Protein AF-A0AA37KTJ3-F1 (afdb_monomer)

Solvent-accessible surface area (backbone atoms only — not comparable to full-atom values): 21820 Å² total; per-residue (Å²): 112,50,78,50,64,80,80,53,81,36,54,64,61,43,73,48,58,34,41,37,39,43,64,43,71,54,59,89,49,71,42,33,34,40,33,32,39,72,43,64,65,52,65,51,40,27,46,76,87,39,84,52,60,70,77,37,79,40,84,42,69,45,76,42,81,51,83,61,48,28,33,37,79,44,46,36,42,36,28,49,49,71,43,58,54,47,62,34,60,35,43,36,41,41,34,47,27,41,75,86,65,56,71,48,79,52,74,49,61,43,31,35,33,47,81,54,65,49,52,70,51,76,51,68,77,41,48,63,39,40,39,93,41,67,36,40,33,37,44,34,39,39,43,76,76,51,70,25,59,32,43,36,41,54,49,57,82,43,57,59,51,37,29,39,74,88,67,47,77,47,48,64,52,75,44,53,47,74,38,80,45,54,34,35,38,40,46,75,52,60,45,77,29,44,35,43,39,39,41,28,59,90,73,39,72,33,76,53,77,46,70,35,40,28,33,23,73,74,55,22,31,78,79,74,72,72,45,70,27,35,29,37,93,85,30,36,20,44,67,90,47,56,59,68,90,48,23,91,62,49,67,24,39,29,42,38,49,97,90,50,43,34,33,33,41,38,55,63,47,69,45,55,74,43,59,60,46,52,74,73,36,65,83,44,53,68,43,72,51,67,88,57,29,49,71,33,70,56,9,58,57,18,30,53,26,60,71,70,27,63,89,52,36,75,38,53,41,45,45,54,45,15,21,41,65,42,75,93,47,62,66,62,24,19,26,30,9,30,14,49,50,44,53,50,59,76,43,38,72,61,51,46,49,38,24,56,55,48,67,25,61,67,90,48,80,92,40,48,34,51,31,44,26,24,35,43,45,64,28,32,28,30,36,37,76,88,46,80,47,79,45,67,67,86,57,92,60,86,72,37,31,28,52,26,24,27,79,50,81,74,79,82,127

Sequence (413 aa):
MALDYQSREYELGEVIEATLTITEKNPAADYFLLNTSCNGGKAVATVDGHELQWQAEQQIPYEIVNDEFSSKVLHLKITPQAGTTAKQPFNFGIYAISDGGTKVEKRIYAVSVNTAEIITNVECITPTINLEQQCKFILTATKENYAGDFFVQLSTEGNGFFILEDGSAGNRFYCPADSHNMLSYQPHETGLHKIHCIVKDDISVSEVDIEVEVKGINGSLTNPEPGVYIYCNSLYYPSSAWHQEWKEQAEGVAIITEECRFLMAPDPVIGDWGGGEFTSVSDLTVMQDWREAKFDYNGRKNTEALLNAKDVMRKIEFTEKCYNYNKDNPGKWYQPAAGQMYLIRQNLDEVQRCLSLIGGRKLKANEHYISSTAADGSHLWAISLTQFERIYFFLYEPDNRTYPVRDLQTEEL

Radius of gyration: 41.72 Å; Cα contacts (8 Å, |Δi|>4): 1041; chains: 1; bounding box: 89×34×111 Å

Nearest PDB structures (foldseek):
  6tav-assembly1_B  TM=3.151E-01  e=5.129E-05  Homo sapiens
  8cka-assembly1_B  TM=2.999E-01  e=4.857E-05  Deinococcus radiodurans R1 = ATCC 13939 = DSM 20539
  3mjg-assembly1_X  TM=3.033E-01  e=2.004E-04  Homo sapiens
  8ayh-assembly1_A  TM=4.430E-01  e=7.324E-03  Homo sapiens
  8coe-assembly1_A  TM=2.581E-01  e=5.577E-03  Homo sapiens

Foldseek 3Di:
DDKDWDADEDEAFGKTKMKDKDKDFQAPDQWKWKAKAKPFADKWKDKPNHTDDHRDTDIDGFPDDDRTMTMDMIMMIIGGAFDAAQKTWMKMKIWIATPVGDIDIDIDIYIYGHQFEKDKDKDWPAQEEELADKTKMKIAIAGPSHFHKKKKFKDKPAAWWKAWQVRDTDGIDIDTHGDITIIIIRHPFFAKMKMKMWIDGPRYIDIDIGIHGYAYDQRWHQDDDFDKFFDFPSITHQLVSDDLVCLQRTQAMWGDDPLATKGWGLEKDFFAWAFWFPVPQPQQAAAQDLVVQLSDFCQLSLLVSLVVVVVGIVTDVRSQCQQCVPVVHGSQWGFGGLNVQNSCLVNVVSRQSSSVSSVGDHADQPEWAFGSYHNTGAWTWIDHNVDGDIDGSPDPPRGHIHTIMHGDDDPPD

Mean predicted aligned error: 11.67 Å

pLDDT: mean 91.41, std 9.0, range [26.66, 98.38]

Structure (mmCIF, N/CA/C/O backbone):
data_AF-A0AA37KTJ3-F1
#
_entry.id   AF-A0AA37KTJ3-F1
#
loop_
_atom_site.group_PDB
_atom_site.id
_atom_site.type_symbol
_atom_site.label_atom_id
_atom_site.label_alt_id
_atom_site.label_comp_id
_atom_site.label_asym_id
_atom_site.label_entity_id
_atom_site.label_seq_id
_atom_site.pdbx_PDB_ins_code
_atom_site.Cartn_x
_atom_site.Cartn_y
_atom_site.Cartn_z
_atom_site.occupancy
_atom_site.B_iso_or_equiv
_atom_site.auth_seq_id
_atom_site.auth_comp_id
_atom_site.auth_asym_id
_atom_site.auth_atom_id
_atom_site.pdbx_PDB_model_num
ATOM 1 N N . MET A 1 1 ? -45.802 -12.283 43.510 1.00 90.44 1 MET A N 1
ATOM 2 C CA . MET A 1 1 ? -44.977 -11.213 42.914 1.00 90.44 1 MET A CA 1
ATOM 3 C C . MET A 1 1 ? -45.131 -11.218 41.399 1.00 90.44 1 MET A C 1
ATOM 5 O O . MET A 1 1 ? -44.822 -12.229 40.768 1.00 90.44 1 MET A O 1
ATOM 9 N N . ALA A 1 2 ? -45.628 -10.122 40.834 1.00 94.50 2 ALA A N 1
ATOM 10 C CA . ALA A 1 2 ? -45.722 -9.876 39.394 1.00 94.50 2 ALA A CA 1
ATOM 11 C C . ALA A 1 2 ? -44.765 -8.736 39.015 1.00 94.50 2 ALA A C 1
ATOM 13 O O . ALA A 1 2 ? -44.597 -7.808 39.800 1.00 94.50 2 ALA A O 1
ATOM 14 N N . LEU A 1 3 ? -44.112 -8.838 37.858 1.00 96.69 3 LEU A N 1
ATOM 15 C CA . LEU A 1 3 ? -43.132 -7.869 37.365 1.00 96.69 3 LEU A CA 1
ATOM 16 C C . LEU A 1 3 ? -43.483 -7.540 35.915 1.00 96.69 3 LEU A C 1
ATOM 18 O O . LEU A 1 3 ? -43.608 -8.465 35.112 1.00 96.69 3 LEU A O 1
ATOM 22 N N . ASP A 1 4 ? -43.609 -6.254 35.613 1.00 96.75 4 ASP A N 1
ATOM 23 C CA . ASP A 1 4 ? -43.866 -5.723 34.277 1.00 96.75 4 ASP A CA 1
ATOM 24 C C . ASP A 1 4 ? -42.763 -4.735 33.885 1.00 96.75 4 ASP A C 1
ATOM 26 O O . ASP A 1 4 ? -42.418 -3.850 34.670 1.00 96.75 4 ASP A O 1
ATOM 30 N N . TYR A 1 5 ? -42.168 -4.925 32.708 1.00 96.25 5 TYR A N 1
ATOM 31 C CA . TYR A 1 5 ? -41.109 -4.072 32.163 1.00 96.25 5 TYR A CA 1
ATOM 32 C C . TYR A 1 5 ? -40.945 -4.316 30.655 1.00 96.25 5 TYR A C 1
ATOM 34 O O . TYR A 1 5 ? -41.322 -5.370 30.136 1.00 96.25 5 TYR A O 1
ATOM 42 N N . GLN A 1 6 ? -40.332 -3.368 29.942 1.00 93.94 6 GLN A N 1
ATOM 43 C CA . GLN A 1 6 ? -40.024 -3.545 28.521 1.00 93.94 6 GLN A CA 1
ATOM 44 C C . GLN A 1 6 ? -38.698 -4.288 28.315 1.00 93.94 6 GLN A C 1
ATOM 46 O O . GLN A 1 6 ? -37.636 -3.844 28.748 1.00 93.94 6 GLN A O 1
ATOM 51 N N . SER A 1 7 ? -38.734 -5.406 27.594 1.00 89.75 7 SER A N 1
ATOM 52 C CA . SER A 1 7 ? -37.524 -6.138 27.206 1.00 89.75 7 SER A CA 1
ATOM 53 C C . SER A 1 7 ? -37.042 -5.674 25.830 1.00 89.75 7 SER A C 1
ATOM 55 O O . SER A 1 7 ? -37.564 -6.126 24.812 1.00 89.75 7 SER A O 1
ATOM 57 N N . ARG A 1 8 ? -36.048 -4.782 25.799 1.00 92.62 8 ARG A N 1
ATOM 58 C CA . ARG A 1 8 ? -35.404 -4.264 24.579 1.00 92.62 8 ARG A CA 1
ATOM 59 C C . ARG A 1 8 ? -33.963 -3.822 24.850 1.00 92.62 8 ARG A C 1
ATOM 61 O O . ARG A 1 8 ? -33.490 -3.917 25.983 1.00 92.62 8 ARG A O 1
ATOM 68 N N . GLU A 1 9 ? -33.286 -3.353 23.808 1.00 93.81 9 GLU A N 1
ATOM 69 C CA . GLU A 1 9 ? -32.042 -2.596 23.950 1.00 93.81 9 GLU A CA 1
ATOM 70 C C . GLU A 1 9 ? -32.357 -1.159 24.404 1.00 93.81 9 GLU A C 1
ATOM 72 O O . GLU A 1 9 ? -33.389 -0.581 24.037 1.00 93.81 9 GLU A O 1
ATOM 77 N N . TYR A 1 10 ? -31.487 -0.631 25.256 1.00 95.69 10 TYR A N 1
ATOM 78 C CA . TYR A 1 10 ? -31.573 0.686 25.871 1.00 95.69 10 TYR A CA 1
ATOM 79 C C . TYR A 1 10 ? -30.304 1.465 25.552 1.00 95.69 10 TYR A C 1
ATOM 81 O O . TYR A 1 10 ? -29.209 0.914 25.674 1.00 95.69 10 TYR A O 1
ATOM 89 N N . GLU A 1 11 ? -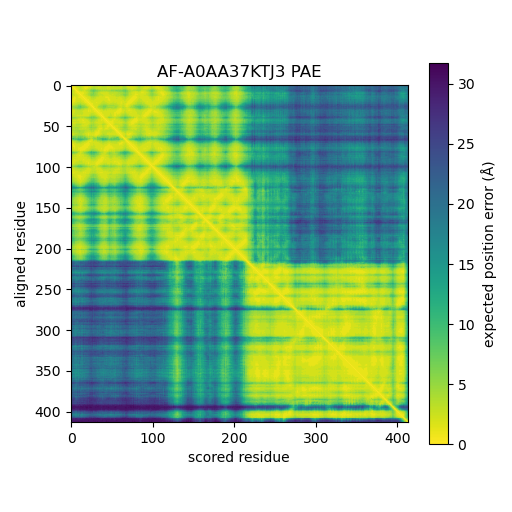30.425 2.738 25.198 1.00 96.00 11 GLU A N 1
ATOM 90 C CA . GLU A 1 11 ? -29.237 3.585 25.057 1.00 96.00 11 GLU A CA 1
ATOM 91 C C . GLU A 1 11 ? -28.552 3.771 26.419 1.00 96.00 11 GLU A C 1
ATOM 93 O O . GLU A 1 11 ? -29.182 3.701 27.480 1.00 96.00 11 GLU A O 1
ATOM 98 N N . LEU A 1 12 ? -27.237 3.972 26.425 1.00 94.75 12 LEU A N 1
ATOM 99 C CA . LEU A 1 12 ? -26.486 4.208 27.652 1.00 94.75 12 LEU A CA 1
ATOM 100 C C . LEU A 1 12 ? -27.033 5.446 28.379 1.00 94.75 12 LEU A C 1
ATOM 102 O O . LEU A 1 12 ? -27.146 6.523 27.802 1.00 94.75 12 LEU A O 1
ATOM 106 N N . GLY A 1 13 ? -27.371 5.290 29.661 1.00 93.25 13 GLY A N 1
ATOM 107 C CA . GLY A 1 13 ? -28.014 6.340 30.457 1.00 93.25 13 GLY A CA 1
ATOM 108 C C . GLY A 1 13 ? -29.539 6.428 30.298 1.00 93.25 13 GLY A C 1
ATOM 109 O O . GLY A 1 13 ? -30.177 7.179 31.036 1.00 93.25 13 GLY A O 1
ATOM 110 N N . GLU A 1 14 ? -30.151 5.642 29.407 1.00 96.19 14 GLU A N 1
ATOM 111 C CA . GLU A 1 14 ? -31.607 5.521 29.327 1.00 96.19 14 GLU A CA 1
ATOM 112 C C . GLU A 1 14 ? -32.167 4.820 30.578 1.00 96.19 14 GLU A C 1
ATOM 114 O O . GLU A 1 14 ? -31.575 3.887 31.125 1.00 96.19 14 GLU A O 1
ATOM 119 N N . VAL A 1 15 ? -33.327 5.275 31.056 1.00 97.19 15 VAL A N 1
ATOM 120 C CA . VAL A 1 15 ? -33.986 4.698 32.231 1.00 97.19 15 VAL A CA 1
ATOM 121 C C . VAL A 1 15 ? -34.796 3.465 31.831 1.00 97.19 15 VAL A C 1
ATOM 123 O O . VAL A 1 15 ? -35.723 3.543 31.027 1.00 97.19 15 VAL A O 1
ATOM 126 N N . ILE A 1 16 ? -34.501 2.340 32.471 1.00 97.00 16 ILE A N 1
ATOM 127 C CA . ILE A 1 16 ? -35.325 1.135 32.461 1.00 97.00 16 ILE A CA 1
ATOM 128 C C . ILE A 1 16 ? -36.395 1.301 33.540 1.00 97.00 16 ILE A C 1
ATOM 130 O O . ILE A 1 16 ? -36.085 1.340 34.735 1.00 97.00 16 ILE A O 1
ATOM 134 N N . GLU A 1 17 ? -37.655 1.387 33.124 1.00 97.38 17 GLU A N 1
ATOM 135 C CA . GLU A 1 17 ? -38.798 1.453 34.033 1.00 97.38 17 GLU A CA 1
ATOM 136 C C . GLU A 1 17 ? -39.420 0.066 34.218 1.00 97.38 17 GLU A C 1
ATOM 138 O O . GLU A 1 17 ? -39.669 -0.662 33.253 1.00 97.38 17 GLU A O 1
ATOM 143 N N . ALA A 1 18 ? -39.676 -0.301 35.473 1.00 97.25 18 ALA A N 1
ATOM 144 C CA . ALA A 1 18 ? -40.334 -1.551 35.820 1.00 97.25 18 ALA A CA 1
ATOM 145 C C . ALA A 1 18 ? -41.342 -1.353 36.953 1.00 97.25 18 ALA A C 1
ATOM 147 O O . ALA A 1 18 ? -41.106 -0.602 37.900 1.00 97.25 18 ALA A O 1
ATOM 148 N N . THR A 1 19 ? -42.459 -2.070 36.872 1.00 97.62 19 THR A N 1
ATOM 149 C CA . THR A 1 19 ? -43.491 -2.088 37.909 1.00 97.62 19 THR A CA 1
ATOM 150 C C . THR A 1 19 ? -43.514 -3.455 38.574 1.00 97.62 19 THR A C 1
ATOM 152 O O . THR A 1 19 ? -43.668 -4.484 37.914 1.00 97.62 19 THR A O 1
ATOM 155 N N . LEU A 1 20 ? -43.360 -3.471 39.896 1.00 96.94 20 LEU A N 1
ATOM 156 C CA . LEU A 1 20 ? -43.362 -4.681 40.707 1.00 96.94 20 LEU A CA 1
ATOM 157 C C . LEU A 1 20 ? -44.581 -4.685 41.627 1.00 96.94 20 LEU A C 1
ATOM 159 O O . LEU A 1 20 ? -44.738 -3.807 42.467 1.00 96.94 20 LEU A O 1
ATOM 163 N N . THR A 1 21 ? -45.424 -5.704 41.510 1.00 96.50 21 THR A N 1
ATOM 164 C CA . THR A 1 21 ? -46.553 -5.922 42.420 1.00 96.50 21 THR A CA 1
ATOM 165 C C . THR A 1 21 ? -46.236 -7.072 43.364 1.00 96.50 21 THR A C 1
ATOM 167 O O . THR A 1 21 ? -46.040 -8.221 42.943 1.00 96.50 21 THR A O 1
ATOM 170 N N . ILE A 1 22 ? -46.199 -6.770 44.657 1.00 95.56 22 ILE A N 1
ATOM 171 C CA . ILE A 1 22 ? -45.982 -7.734 45.732 1.00 95.56 22 ILE A CA 1
ATOM 172 C C . ILE A 1 22 ? -47.295 -7.903 46.478 1.00 95.56 22 ILE A C 1
ATOM 174 O O . ILE A 1 22 ? -47.934 -6.928 46.856 1.00 95.56 22 ILE A O 1
ATOM 178 N N . THR A 1 23 ? -47.683 -9.158 46.679 1.00 94.25 23 THR A N 1
ATOM 179 C CA . THR A 1 23 ? -48.866 -9.538 47.446 1.00 94.25 23 THR A CA 1
ATOM 180 C C . THR A 1 23 ? -48.478 -10.712 48.324 1.00 94.25 23 THR A C 1
ATOM 182 O O . THR A 1 23 ? -47.912 -11.690 47.821 1.00 94.25 23 THR A O 1
ATOM 185 N N . GLU A 1 24 ? -48.781 -10.609 49.609 1.00 94.06 24 GLU A N 1
ATOM 186 C CA . GLU A 1 24 ? -48.551 -11.646 50.608 1.00 94.06 24 GLU A CA 1
ATOM 187 C C . GLU A 1 24 ? -49.883 -12.031 51.250 1.00 94.06 24 GLU A C 1
ATOM 189 O O . GLU A 1 24 ? -50.706 -11.169 51.555 1.00 94.06 24 GLU A O 1
ATOM 194 N N . LYS A 1 25 ? -50.109 -13.336 51.417 1.00 93.19 25 LYS A N 1
ATOM 195 C CA . LYS A 1 25 ? -51.301 -13.876 52.072 1.00 93.19 25 LYS A CA 1
ATOM 196 C C . LYS A 1 25 ? -50.980 -14.177 53.533 1.00 93.19 25 LYS A C 1
ATOM 198 O O . LYS A 1 25 ? -50.008 -14.883 53.781 1.00 93.19 25 LYS A O 1
ATOM 203 N N . ASN A 1 26 ? -51.830 -13.730 54.455 1.00 91.50 26 ASN A N 1
ATOM 204 C CA . ASN A 1 26 ? -51.676 -13.879 55.906 1.00 91.50 26 ASN A CA 1
ATOM 205 C C . ASN A 1 26 ? -50.281 -13.427 56.405 1.00 91.50 26 ASN A C 1
ATOM 207 O O . ASN A 1 26 ? -49.535 -14.248 56.949 1.00 91.50 26 ASN A O 1
ATOM 211 N N . PRO A 1 27 ? -49.889 -12.163 56.173 1.00 89.94 27 PRO A N 1
ATOM 212 C CA . PRO A 1 27 ? -48.546 -11.690 56.492 1.00 89.94 27 PRO A CA 1
ATOM 213 C C . PRO A 1 27 ? -48.315 -11.620 58.007 1.00 89.94 27 PRO A C 1
ATOM 215 O O . PRO A 1 27 ? -49.200 -11.237 58.770 1.00 89.94 27 PRO A O 1
ATOM 218 N N . ALA A 1 28 ? -47.104 -11.974 58.443 1.00 89.56 28 ALA A N 1
ATOM 219 C CA . ALA A 1 28 ? -46.712 -11.914 59.856 1.00 89.56 28 ALA A CA 1
ATOM 220 C C . ALA A 1 28 ? -46.323 -10.495 60.324 1.00 89.56 28 ALA A C 1
ATOM 222 O O . ALA A 1 28 ? -46.317 -10.228 61.525 1.00 89.56 28 ALA A O 1
ATOM 223 N N . ALA A 1 29 ? -46.030 -9.593 59.382 1.00 91.75 29 ALA A N 1
ATOM 224 C CA . ALA A 1 29 ? -45.688 -8.195 59.619 1.00 91.75 29 ALA A CA 1
ATOM 225 C C . ALA A 1 29 ? -46.329 -7.283 58.559 1.00 91.75 29 ALA A C 1
ATOM 227 O O . ALA A 1 29 ? -46.778 -7.738 57.508 1.00 91.75 29 ALA A O 1
ATOM 228 N N . ASP A 1 30 ? -46.350 -5.977 58.812 1.00 94.00 30 ASP A N 1
ATOM 229 C CA . ASP A 1 30 ? -46.850 -4.950 57.888 1.00 94.00 30 ASP A CA 1
ATOM 230 C C . ASP A 1 30 ? -45.813 -4.512 56.832 1.00 94.00 30 ASP A C 1
ATOM 232 O O . ASP A 1 30 ? -46.046 -3.564 56.081 1.00 94.00 30 ASP A O 1
ATOM 236 N N . TYR A 1 31 ? -44.697 -5.235 56.719 1.00 95.06 31 TYR A N 1
ATOM 237 C CA . TYR A 1 31 ? -43.614 -4.979 55.774 1.00 95.06 31 TYR A CA 1
ATOM 238 C C . TYR A 1 31 ? -43.076 -6.275 55.154 1.00 95.06 31 TYR A C 1
ATOM 240 O O . TYR A 1 31 ? -43.309 -7.380 55.645 1.00 95.06 31 TYR A O 1
ATOM 248 N N . PHE A 1 32 ? -42.284 -6.120 54.097 1.00 95.38 32 PHE A N 1
ATOM 249 C CA . PHE A 1 32 ? -41.395 -7.155 53.571 1.00 95.38 32 PHE A CA 1
ATOM 250 C C . PHE A 1 32 ? -39.986 -6.587 53.385 1.00 95.38 32 PHE A C 1
ATOM 252 O O . PHE A 1 32 ? -39.786 -5.371 53.335 1.00 95.38 32 PHE A O 1
ATOM 259 N N . LEU A 1 33 ? -38.993 -7.467 53.273 1.00 96.00 33 LEU A N 1
ATOM 260 C CA . LEU A 1 33 ? -37.625 -7.084 52.936 1.00 96.00 33 LEU A CA 1
ATOM 261 C C . LEU A 1 33 ? -37.437 -7.169 51.421 1.00 96.00 33 LEU A C 1
ATOM 263 O O . LEU A 1 33 ? -37.600 -8.233 50.818 1.00 96.00 33 LEU A O 1
ATOM 267 N N . LEU A 1 34 ? -37.092 -6.042 50.805 1.00 96.38 34 LEU A N 1
ATOM 268 C CA . LEU A 1 34 ? -36.652 -5.966 49.419 1.00 96.38 34 LEU A CA 1
ATOM 269 C C . LEU A 1 34 ? -35.130 -6.093 49.379 1.00 96.38 34 LEU A C 1
ATOM 271 O O . LEU A 1 34 ? -34.423 -5.312 50.006 1.00 96.38 34 LEU A O 1
ATOM 275 N N . ASN A 1 35 ? -34.622 -7.048 48.611 1.00 95.94 35 ASN A N 1
ATOM 276 C CA . ASN A 1 35 ? -33.205 -7.151 48.286 1.00 95.94 35 ASN A CA 1
ATOM 277 C C . ASN A 1 35 ? -33.068 -7.197 46.765 1.00 95.94 35 ASN A C 1
ATOM 279 O O . ASN A 1 35 ? -33.903 -7.782 46.072 1.00 95.94 35 ASN A O 1
ATOM 283 N N . THR A 1 36 ? -32.030 -6.578 46.222 1.00 95.88 36 THR A N 1
ATOM 284 C CA . THR A 1 36 ? -31.813 -6.507 44.776 1.00 95.88 36 THR A CA 1
ATOM 285 C C . THR A 1 36 ? -30.361 -6.772 44.417 1.00 95.88 36 THR A C 1
ATOM 287 O O . THR A 1 36 ? -29.467 -6.646 45.243 1.00 95.88 36 THR A O 1
ATOM 290 N N . SER A 1 37 ? -30.087 -7.146 43.173 1.00 96.19 37 SER A N 1
ATOM 291 C CA . SER A 1 37 ? -28.717 -7.348 42.695 1.00 96.19 37 SER A CA 1
ATOM 292 C C . SER A 1 37 ? -28.569 -6.866 41.262 1.00 96.19 37 SER A C 1
ATOM 294 O O . SER A 1 37 ? -29.415 -7.199 40.439 1.00 96.19 37 SER A O 1
ATOM 296 N N . CYS A 1 38 ? -27.472 -6.179 40.953 1.00 95.69 38 CYS A N 1
ATOM 297 C CA . CYS A 1 38 ? -27.094 -5.789 39.597 1.00 95.69 38 CYS A CA 1
ATOM 298 C C . CYS A 1 38 ? -25.918 -6.650 39.122 1.00 95.69 38 CYS A C 1
ATOM 300 O O . CYS A 1 38 ? -24.844 -6.607 39.717 1.00 95.69 38 CYS A O 1
ATOM 302 N N . ASN A 1 39 ? -26.119 -7.424 38.054 1.00 93.44 39 ASN A N 1
ATOM 303 C CA . ASN A 1 39 ? -25.062 -8.190 37.394 1.00 93.44 39 ASN A CA 1
ATOM 304 C C . ASN A 1 39 ? -24.897 -7.717 35.945 1.00 93.44 39 ASN A C 1
ATOM 306 O O . ASN A 1 39 ? -25.887 -7.366 35.303 1.00 93.44 39 ASN A O 1
ATOM 310 N N . GLY A 1 40 ? -23.667 -7.775 35.425 1.00 88.75 40 GLY A N 1
ATOM 311 C CA . GLY A 1 40 ? -23.351 -7.437 34.028 1.00 88.75 40 GLY A CA 1
ATOM 312 C C . GLY A 1 40 ? -22.832 -6.014 33.793 1.00 88.75 40 GLY A C 1
ATOM 313 O O . GLY A 1 40 ? -22.434 -5.695 32.680 1.00 88.75 40 GLY A O 1
ATOM 314 N N . GLY A 1 41 ? -22.770 -5.181 34.836 1.00 89.69 41 GLY A N 1
ATOM 315 C CA . GLY A 1 41 ? -22.232 -3.824 34.757 1.00 89.69 41 GLY A CA 1
ATOM 316 C C . GLY A 1 41 ? -22.556 -3.001 36.001 1.00 89.69 41 GLY A C 1
ATOM 317 O O . GLY A 1 41 ? -22.936 -3.545 37.042 1.00 89.69 41 GLY A O 1
ATOM 318 N N . LYS A 1 42 ? -22.426 -1.678 35.881 1.00 93.19 42 LYS A N 1
ATOM 319 C CA . LYS A 1 42 ? -22.847 -0.718 36.907 1.00 93.19 42 LYS A CA 1
ATOM 320 C C . LYS A 1 42 ? -24.175 -0.090 36.501 1.00 93.19 42 LYS A C 1
ATOM 322 O O . LYS A 1 42 ? -24.366 0.271 35.346 1.00 93.19 42 LYS A O 1
ATOM 327 N N . ALA A 1 43 ? -25.072 0.072 37.462 1.00 95.50 43 ALA A N 1
ATOM 328 C CA . ALA A 1 43 ? -26.316 0.803 37.285 1.00 95.50 43 ALA A CA 1
ATOM 329 C C . ALA A 1 43 ? -26.653 1.536 38.580 1.00 95.50 43 ALA A C 1
ATOM 331 O O . ALA A 1 43 ? -26.360 1.045 39.674 1.00 95.50 43 ALA A O 1
ATOM 332 N N . VAL A 1 44 ? -27.293 2.690 38.452 1.00 96.19 44 VAL A N 1
ATOM 333 C CA . VAL A 1 44 ? -27.965 3.347 39.576 1.00 96.19 44 VAL A CA 1
ATOM 334 C C . VAL A 1 44 ? -29.444 3.008 39.512 1.00 96.19 44 VAL A C 1
ATOM 336 O O . VAL A 1 44 ? -29.988 2.818 38.424 1.00 96.19 44 VAL A O 1
ATOM 339 N N . ALA A 1 45 ? -30.097 2.889 40.661 1.00 96.44 45 ALA A N 1
ATOM 340 C CA . ALA A 1 45 ? -31.513 2.574 40.699 1.00 96.44 45 ALA A CA 1
ATOM 341 C C . ALA A 1 45 ? -32.235 3.341 41.798 1.00 96.44 45 ALA A C 1
ATOM 343 O O . ALA A 1 45 ? -31.662 3.697 42.828 1.00 96.44 45 ALA A O 1
ATOM 344 N N . THR A 1 46 ? -33.521 3.565 41.567 1.00 96.81 46 THR A N 1
ATOM 345 C CA . THR A 1 46 ? -34.445 4.100 42.561 1.00 96.81 46 THR A CA 1
ATOM 346 C C . THR A 1 46 ? -35.697 3.241 42.629 1.00 96.81 46 THR A C 1
ATOM 348 O O . THR A 1 46 ? -36.090 2.623 41.636 1.00 96.81 46 THR A O 1
ATOM 351 N N . VAL A 1 47 ? -36.316 3.212 43.805 1.00 95.56 47 VAL A N 1
ATOM 352 C CA . VAL A 1 47 ? -37.622 2.608 44.064 1.00 95.56 47 VAL A CA 1
ATOM 353 C C . VAL A 1 47 ? -38.522 3.662 44.693 1.00 95.56 47 VAL A C 1
ATOM 355 O O . VAL A 1 47 ? -38.161 4.269 45.698 1.00 95.56 47 VAL A O 1
ATOM 358 N N . ASP A 1 48 ? -39.653 3.948 44.047 1.00 94.06 48 ASP A N 1
ATOM 359 C CA . ASP A 1 48 ? -40.600 4.999 44.455 1.00 94.06 48 ASP A CA 1
ATOM 360 C C . ASP A 1 48 ? -39.925 6.367 44.721 1.00 94.06 48 ASP A C 1
ATOM 362 O O . ASP A 1 48 ? -40.325 7.131 45.596 1.00 94.06 48 ASP A O 1
ATOM 366 N N . GLY A 1 49 ? -38.870 6.685 43.959 1.00 92.69 49 GLY A N 1
ATOM 367 C CA . GLY A 1 49 ? -38.108 7.937 44.069 1.00 92.69 49 GLY A CA 1
ATOM 368 C C . GLY A 1 49 ? -36.991 7.944 45.120 1.00 92.69 49 GLY A C 1
ATOM 369 O O . GLY A 1 49 ? -36.242 8.917 45.191 1.00 92.69 49 GLY A O 1
ATOM 370 N N . HIS A 1 50 ? -36.830 6.871 45.895 1.00 93.25 50 HIS A N 1
ATOM 371 C CA . HIS A 1 50 ? -35.739 6.708 46.856 1.00 93.25 50 HIS A CA 1
ATOM 372 C C . HIS A 1 50 ? -34.605 5.863 46.277 1.00 93.25 50 HIS A C 1
ATOM 374 O O . HIS A 1 50 ? -34.843 4.961 45.478 1.00 93.25 50 HIS A O 1
ATOM 380 N N . GLU A 1 51 ? -33.364 6.139 46.679 1.00 94.31 51 GLU A N 1
ATOM 381 C CA . GLU A 1 51 ? -32.195 5.387 46.217 1.00 94.31 51 GLU A CA 1
ATOM 382 C C . GLU A 1 51 ? -32.280 3.909 46.622 1.00 94.31 51 GLU A C 1
ATOM 384 O O . GLU A 1 51 ? -32.494 3.561 47.788 1.00 94.31 51 GLU A O 1
ATOM 389 N N . LEU A 1 52 ? -32.086 3.032 45.641 1.00 93.31 52 LEU A N 1
ATOM 390 C CA . LEU A 1 52 ? -32.089 1.593 45.835 1.00 93.31 52 LEU A CA 1
ATOM 391 C C . LEU A 1 52 ? -30.650 1.093 45.980 1.00 93.31 52 LEU A C 1
ATOM 393 O O . LEU A 1 52 ? -29.819 1.276 45.092 1.00 93.31 52 LEU A O 1
ATOM 397 N N . GLN A 1 53 ? -30.366 0.453 47.115 1.00 91.69 53 GLN A N 1
ATOM 398 C CA . GLN A 1 53 ? -29.048 -0.098 47.422 1.00 91.69 53 GLN A CA 1
ATOM 399 C C . GLN A 1 53 ? -28.964 -1.549 46.944 1.00 91.69 53 GLN A C 1
ATOM 401 O O . GLN A 1 53 ? -29.760 -2.401 47.346 1.00 91.69 53 GLN A O 1
ATOM 406 N N . TRP A 1 54 ? -27.985 -1.844 46.091 1.00 94.38 54 TRP A N 1
ATOM 407 C CA . TRP A 1 54 ? -27.745 -3.205 45.620 1.00 94.38 54 TRP A CA 1
ATOM 408 C C . TRP A 1 54 ? -27.196 -4.088 46.745 1.00 94.38 54 TRP A C 1
ATOM 410 O O . TRP A 1 54 ? -26.351 -3.665 47.528 1.00 94.38 54 TRP A O 1
ATOM 420 N N . GLN A 1 55 ? -27.638 -5.343 46.780 1.00 93.69 55 GLN A N 1
ATOM 421 C CA . GLN A 1 55 ? -27.230 -6.388 47.726 1.00 93.69 55 GLN A CA 1
ATOM 422 C C . GLN A 1 55 ? -27.469 -6.039 49.204 1.00 93.69 55 GLN A C 1
ATOM 424 O O . GLN A 1 55 ? -26.886 -6.661 50.091 1.00 93.69 55 GLN A O 1
ATOM 429 N N . ALA A 1 56 ? -28.356 -5.083 49.471 1.00 94.00 56 ALA A N 1
ATOM 430 C CA . ALA A 1 56 ? -28.782 -4.700 50.806 1.00 94.00 56 ALA A CA 1
ATOM 431 C C . ALA A 1 56 ? -30.282 -4.956 50.968 1.00 94.00 56 ALA A C 1
ATOM 433 O O . ALA A 1 56 ? -31.063 -4.767 50.035 1.00 94.00 56 ALA A O 1
ATOM 434 N N . GLU A 1 57 ? -30.682 -5.394 52.159 1.00 94.44 57 GLU A N 1
ATOM 435 C CA . GLU A 1 57 ? -32.093 -5.525 52.511 1.00 94.44 57 GLU A CA 1
ATOM 436 C C . GLU A 1 57 ? -32.657 -4.159 52.907 1.00 94.44 57 GLU A C 1
ATOM 438 O O . GLU A 1 57 ? -32.093 -3.453 53.744 1.00 94.44 57 GLU A O 1
ATOM 443 N N . GLN A 1 58 ? -33.784 -3.793 52.304 1.00 93.81 58 GLN A N 1
ATOM 444 C CA . GLN A 1 58 ? -34.546 -2.589 52.608 1.00 93.81 58 GLN A CA 1
ATOM 445 C C . GLN A 1 58 ? -35.936 -3.009 53.091 1.00 93.81 58 GLN A C 1
ATOM 447 O O . GLN A 1 58 ? -36.635 -3.752 52.402 1.00 93.81 58 GLN A O 1
ATOM 452 N N . GLN A 1 59 ? -36.344 -2.555 54.277 1.00 94.50 59 GLN A N 1
ATOM 453 C CA . GLN A 1 59 ? -37.711 -2.759 54.757 1.00 94.50 59 GLN A CA 1
ATOM 454 C C . GLN A 1 59 ? -38.664 -1.856 53.978 1.00 94.50 59 GLN A C 1
ATOM 456 O O . GLN A 1 59 ? -38.513 -0.635 53.990 1.00 94.50 59 GLN A O 1
ATOM 461 N N . ILE A 1 60 ? -39.651 -2.463 53.323 1.00 94.94 60 ILE A N 1
ATOM 462 C CA . ILE A 1 60 ? -40.672 -1.759 52.556 1.00 94.94 60 ILE A CA 1
ATOM 463 C C . ILE A 1 60 ? -42.039 -2.065 53.176 1.00 94.94 60 ILE A C 1
ATOM 465 O O . ILE A 1 60 ? -42.432 -3.236 53.222 1.00 94.94 60 ILE A O 1
ATOM 469 N N . PRO A 1 61 ? -42.775 -1.048 53.654 1.00 94.94 61 PRO A N 1
ATOM 470 C CA . PRO A 1 61 ? -44.106 -1.256 54.198 1.00 94.94 61 PRO A CA 1
ATOM 471 C C . PRO A 1 61 ? -45.095 -1.617 53.089 1.00 94.94 61 PRO A C 1
ATOM 473 O O . PRO A 1 61 ? -45.023 -1.120 51.958 1.00 94.94 61 PRO A O 1
ATOM 476 N N . TYR A 1 62 ? -46.063 -2.455 53.436 1.00 94.38 62 TYR A N 1
ATOM 477 C CA . TYR A 1 62 ? -47.235 -2.665 52.605 1.00 94.38 62 TYR A CA 1
ATOM 478 C C . TYR A 1 62 ? -48.108 -1.409 52.574 1.00 94.38 62 TYR A C 1
ATOM 480 O O . TYR A 1 62 ? -48.178 -0.645 53.533 1.00 94.38 62 TYR A O 1
ATOM 488 N N . GLU A 1 63 ? -48.790 -1.192 51.454 1.00 90.75 63 GLU A N 1
ATOM 489 C CA . GLU A 1 63 ? -49.718 -0.067 51.309 1.00 90.75 63 GLU A CA 1
ATOM 490 C C . GLU A 1 63 ? -51.142 -0.462 51.699 1.00 90.75 63 GLU A C 1
ATOM 492 O O . GLU A 1 63 ? -51.859 0.305 52.336 1.00 90.75 63 GLU A O 1
ATOM 497 N N . ILE A 1 64 ? -51.534 -1.689 51.356 1.00 87.31 64 ILE A N 1
ATOM 498 C CA . ILE A 1 64 ? -52.774 -2.308 51.819 1.00 87.31 64 ILE A CA 1
ATOM 499 C C . ILE A 1 64 ? -52.390 -3.381 52.828 1.00 87.31 64 ILE A C 1
ATOM 501 O O . ILE A 1 64 ? -51.612 -4.269 52.481 1.00 87.31 64 ILE A O 1
ATOM 505 N N . VAL A 1 65 ? -52.959 -3.311 54.034 1.00 88.00 65 VAL A N 1
ATOM 506 C CA . VAL A 1 65 ? -52.752 -4.289 55.111 1.00 88.00 65 VAL A CA 1
ATOM 507 C C . VAL A 1 65 ? -54.101 -4.762 55.644 1.00 88.00 65 VAL A C 1
ATOM 509 O O . VAL A 1 65 ? -54.919 -3.948 56.071 1.00 88.00 65 VAL A O 1
ATOM 512 N N . ASN A 1 66 ? -54.349 -6.072 55.604 1.00 87.31 66 ASN A N 1
ATOM 513 C CA . ASN A 1 66 ? -55.470 -6.720 56.288 1.00 87.31 66 ASN A CA 1
ATOM 514 C C . ASN A 1 66 ? -55.101 -8.157 56.698 1.00 87.31 66 ASN A C 1
ATOM 516 O O . ASN A 1 66 ? -54.057 -8.669 56.297 1.00 87.31 66 ASN A O 1
ATOM 520 N N . ASP A 1 67 ? -55.974 -8.798 57.478 1.00 80.62 67 ASP A N 1
ATOM 521 C CA . ASP A 1 67 ? -55.716 -10.114 58.077 1.00 80.62 67 ASP A CA 1
ATOM 522 C C . ASP A 1 67 ? -55.494 -11.237 57.046 1.00 80.62 67 ASP A C 1
ATOM 524 O O . ASP A 1 67 ? -54.840 -12.231 57.358 1.00 80.62 67 ASP A O 1
ATOM 528 N N . GLU A 1 68 ? -56.027 -11.101 55.825 1.00 90.19 68 GLU A N 1
ATOM 529 C CA . GLU A 1 68 ? -55.932 -12.138 54.793 1.00 90.19 68 GLU A CA 1
ATOM 530 C C . GLU A 1 68 ? -54.875 -11.825 53.723 1.00 90.19 68 GLU A C 1
ATOM 532 O O . GLU A 1 68 ? -54.182 -12.732 53.265 1.00 90.19 68 GLU A O 1
ATOM 537 N N . PHE A 1 69 ? -54.713 -10.563 53.317 1.00 90.81 69 PHE A N 1
ATOM 538 C CA . PHE A 1 69 ? -53.802 -10.154 52.248 1.00 90.81 69 PHE A CA 1
ATOM 539 C C . PHE A 1 69 ? -53.212 -8.760 52.473 1.00 90.81 69 PHE A C 1
ATOM 541 O O . PHE A 1 69 ? -53.948 -7.791 52.659 1.00 90.81 69 PHE A O 1
ATOM 548 N N . SER A 1 70 ? -51.898 -8.636 52.291 1.00 94.56 70 SER A N 1
ATOM 549 C CA . SER A 1 70 ? -51.222 -7.343 52.149 1.00 94.56 70 SER A CA 1
ATOM 550 C C . SER A 1 70 ? -50.620 -7.175 50.761 1.00 94.56 70 SER A C 1
ATOM 552 O O . SER A 1 70 ? -50.249 -8.155 50.110 1.00 94.56 70 SER A O 1
ATOM 554 N N . SER A 1 71 ? -50.544 -5.935 50.273 1.00 95.56 71 SER A N 1
ATOM 555 C CA . SER A 1 71 ? -50.062 -5.645 48.919 1.00 95.56 71 SER A CA 1
ATOM 556 C C . SER A 1 71 ? -49.325 -4.310 48.818 1.00 95.56 71 SER A C 1
ATOM 558 O O . SER A 1 71 ? -49.661 -3.344 49.505 1.00 95.56 71 SER A O 1
ATOM 560 N N . LYS A 1 72 ? -48.340 -4.250 47.915 1.00 96.50 72 LYS A N 1
ATOM 561 C CA . LYS A 1 72 ? -47.618 -3.033 47.521 1.00 96.50 72 LYS A CA 1
ATOM 562 C C . LYS A 1 72 ? -47.304 -3.064 46.025 1.00 96.50 72 LYS A C 1
ATOM 564 O O . LYS A 1 72 ? -46.947 -4.112 45.481 1.00 96.50 72 LYS A O 1
ATOM 569 N N . VAL A 1 73 ? -47.428 -1.914 45.372 1.00 97.12 73 VAL A N 1
ATOM 570 C CA . VAL A 1 73 ? -46.891 -1.680 44.028 1.00 97.12 73 VAL A CA 1
ATOM 571 C C . VAL A 1 73 ? -45.657 -0.800 44.175 1.00 97.12 73 VAL A C 1
ATOM 573 O O . VAL A 1 73 ? -45.716 0.203 44.879 1.00 97.12 73 VAL A O 1
ATOM 576 N N . LEU A 1 74 ? -44.553 -1.206 43.552 1.00 96.81 74 LEU A N 1
ATOM 577 C CA . LEU A 1 74 ? -43.289 -0.475 43.528 1.00 96.81 74 LEU A CA 1
ATOM 578 C C . LEU A 1 74 ? -42.939 -0.084 42.096 1.00 96.81 74 LEU A C 1
ATOM 580 O O . LEU A 1 74 ? -43.050 -0.906 41.179 1.00 96.81 74 LEU A O 1
ATOM 584 N N . HIS A 1 75 ? -42.454 1.140 41.924 1.00 97.19 75 HIS A N 1
ATOM 585 C CA . HIS A 1 75 ? -41.939 1.650 40.661 1.00 97.19 75 HIS A CA 1
ATOM 586 C C . HIS A 1 75 ? -40.417 1.719 40.717 1.00 97.19 75 HIS A C 1
ATOM 588 O O . HIS A 1 75 ? -39.840 2.535 41.438 1.00 97.19 75 HIS A O 1
ATOM 594 N N . LEU A 1 76 ? -39.766 0.853 39.945 1.00 97.25 76 LEU A N 1
ATOM 595 C CA . LEU A 1 76 ? -38.318 0.825 39.816 1.00 97.25 76 LEU A CA 1
ATOM 596 C C . LEU A 1 76 ? -37.894 1.642 38.597 1.00 97.25 76 LEU A C 1
ATOM 598 O O . LEU A 1 76 ? -38.444 1.476 37.506 1.00 97.25 76 LEU A O 1
ATOM 602 N N . LYS A 1 77 ? -36.875 2.480 38.780 1.00 97.69 77 LYS A N 1
ATOM 603 C CA . LYS A 1 77 ? -36.160 3.157 37.694 1.00 97.69 77 LYS A CA 1
ATOM 604 C C . LYS A 1 77 ? -34.691 2.798 37.788 1.00 97.69 77 LYS A C 1
ATOM 606 O O . LYS A 1 77 ? -34.068 3.097 38.804 1.00 97.69 77 LYS A O 1
ATOM 611 N N . ILE A 1 78 ? -34.159 2.147 36.760 1.00 97.25 78 ILE A N 1
ATOM 612 C CA . ILE A 1 78 ? -32.781 1.651 36.721 1.00 97.25 78 ILE A CA 1
ATOM 613 C C . ILE A 1 78 ? -32.067 2.308 35.542 1.00 97.25 78 ILE A C 1
ATOM 615 O O . ILE A 1 78 ? -32.533 2.208 34.414 1.00 97.25 78 ILE A O 1
ATOM 619 N N . THR A 1 79 ? -30.931 2.949 35.785 1.00 96.81 79 THR A N 1
ATOM 620 C CA . THR A 1 79 ? -30.147 3.638 34.755 1.00 96.81 79 THR A CA 1
ATOM 621 C C . THR A 1 79 ? -28.772 2.983 34.629 1.00 96.81 79 THR A C 1
ATOM 623 O O . THR A 1 79 ? -27.933 3.154 35.527 1.00 96.81 79 THR A O 1
ATOM 626 N N . PRO A 1 80 ? -28.516 2.232 33.540 1.00 95.38 80 PRO A N 1
ATOM 627 C CA . PRO A 1 80 ? -27.194 1.703 33.219 1.00 95.38 80 PRO A CA 1
ATOM 628 C C . PRO A 1 80 ? -26.130 2.803 33.181 1.00 95.38 80 PRO A C 1
ATOM 630 O O . PRO A 1 80 ? -26.402 3.931 32.773 1.00 95.38 80 PRO A O 1
ATOM 633 N N . GLN A 1 81 ? -24.921 2.474 33.624 1.00 94.38 81 GLN A N 1
ATOM 634 C CA . GLN A 1 81 ? -23.775 3.381 33.662 1.00 94.38 81 GLN A CA 1
ATOM 635 C C . GLN A 1 81 ? -22.675 2.907 32.715 1.00 94.38 81 GLN A C 1
ATOM 637 O O . GLN A 1 81 ? -22.609 1.733 32.351 1.00 94.38 81 GLN A O 1
ATOM 642 N N . ALA A 1 82 ? -21.792 3.834 32.344 1.00 92.06 82 ALA A N 1
ATOM 643 C CA . ALA A 1 82 ? -20.640 3.565 31.494 1.00 92.06 82 ALA A CA 1
ATOM 644 C C . ALA A 1 82 ? -19.786 2.394 32.010 1.00 92.06 82 ALA A C 1
ATOM 646 O O . ALA A 1 82 ? -19.641 2.175 33.219 1.00 92.06 82 ALA A O 1
ATOM 647 N N . GLY A 1 83 ? -19.176 1.664 31.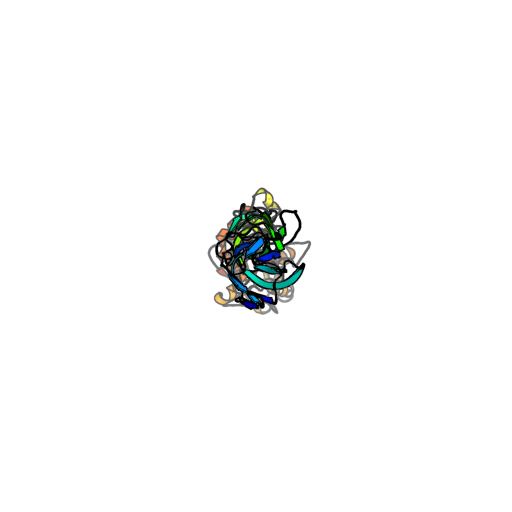078 1.00 88.56 83 GLY A N 1
ATOM 648 C CA . GLY A 1 83 ? -18.303 0.536 31.384 1.00 88.56 83 GLY A CA 1
ATOM 649 C C . GLY A 1 83 ? -17.287 0.264 30.280 1.00 88.56 83 GLY A C 1
ATOM 650 O O . GLY A 1 83 ? -17.035 1.110 29.424 1.00 88.56 83 GLY A O 1
ATOM 651 N N . THR A 1 84 ? -16.689 -0.926 30.323 1.00 91.31 84 THR A N 1
ATOM 652 C CA . THR A 1 84 ? -15.606 -1.345 29.416 1.00 91.31 84 THR A CA 1
ATOM 653 C C . THR A 1 84 ? -16.107 -1.989 28.124 1.00 91.31 84 THR A C 1
ATOM 655 O O . THR A 1 84 ? -15.314 -2.297 27.245 1.00 91.31 84 THR A O 1
ATOM 658 N N . THR A 1 85 ? -17.411 -2.226 27.986 1.00 92.31 85 THR A N 1
ATOM 659 C CA . THR A 1 85 ? -18.013 -2.722 26.743 1.00 92.31 85 THR A CA 1
ATOM 660 C C . THR A 1 85 ? -19.067 -1.738 26.255 1.00 92.31 85 THR A C 1
ATOM 662 O O . THR A 1 85 ? -19.802 -1.153 27.057 1.00 92.31 85 THR A O 1
ATOM 665 N N . ALA A 1 86 ? -19.132 -1.551 24.935 1.00 93.69 86 ALA A N 1
ATOM 666 C CA . ALA A 1 86 ? -20.135 -0.700 24.302 1.00 93.69 86 ALA A CA 1
ATOM 667 C C . ALA A 1 86 ? -21.521 -1.358 24.328 1.00 93.69 86 ALA A C 1
ATOM 669 O O . ALA A 1 86 ? -22.526 -0.659 24.319 1.00 93.69 86 ALA A O 1
ATOM 670 N N . LYS A 1 87 ? -21.577 -2.693 24.419 1.00 94.69 87 LYS A N 1
ATOM 671 C CA . LYS A 1 87 ? -22.794 -3.479 24.630 1.00 94.69 87 LYS A CA 1
ATOM 672 C C . LYS A 1 87 ? -22.732 -4.196 25.978 1.00 94.69 87 LYS A C 1
ATOM 674 O O . LYS A 1 87 ? -21.834 -5.003 26.218 1.00 94.69 87 LYS A O 1
ATOM 679 N N . GLN A 1 88 ? -23.679 -3.911 26.867 1.00 92.81 88 GLN A N 1
ATOM 680 C CA . GLN A 1 88 ? -23.708 -4.419 28.241 1.00 92.81 88 GLN A CA 1
ATOM 681 C C . GLN A 1 88 ? -25.009 -5.174 28.523 1.00 92.81 88 GLN A C 1
ATOM 683 O O . GLN A 1 88 ? -26.059 -4.548 28.689 1.00 92.81 88 GLN A O 1
ATOM 688 N N . PRO A 1 89 ? -24.978 -6.515 28.586 1.00 93.94 89 PRO A N 1
ATOM 689 C CA . PRO A 1 89 ? -26.120 -7.292 29.038 1.00 93.94 89 PRO A CA 1
ATOM 690 C C . PRO A 1 89 ? -26.230 -7.230 30.566 1.00 93.94 89 PRO A C 1
ATOM 692 O O . PRO A 1 89 ? -25.338 -7.669 31.287 1.00 93.94 89 PRO A O 1
ATOM 695 N N . PHE A 1 90 ? -27.360 -6.737 31.058 1.00 94.38 90 PHE A N 1
ATOM 696 C CA . PHE A 1 90 ? -27.691 -6.661 32.473 1.00 94.38 90 PHE A CA 1
ATOM 697 C C . PHE A 1 90 ? -28.676 -7.746 32.902 1.00 94.38 90 PHE A C 1
ATOM 699 O O . PHE A 1 90 ? -29.617 -8.108 32.189 1.00 94.38 90 PHE A O 1
ATOM 706 N N . ASN A 1 91 ? -28.487 -8.211 34.135 1.00 94.81 91 ASN A N 1
ATOM 707 C CA . ASN A 1 91 ? -29.433 -9.047 34.860 1.00 94.81 91 ASN A CA 1
ATOM 708 C C . ASN A 1 91 ? -29.649 -8.459 36.259 1.00 94.81 91 ASN A C 1
ATOM 710 O O . ASN A 1 91 ? -28.781 -8.579 37.133 1.00 94.81 91 ASN A O 1
ATOM 714 N N . PHE A 1 92 ? -30.813 -7.840 36.458 1.00 95.88 92 PHE A N 1
ATOM 715 C CA . PHE A 1 92 ? -31.217 -7.288 37.745 1.00 95.88 92 PHE A CA 1
ATOM 716 C C . PHE A 1 92 ? -32.101 -8.287 38.490 1.00 95.88 92 PHE A C 1
ATOM 718 O O . PHE A 1 92 ? -33.238 -8.544 38.095 1.00 95.88 92 PHE A O 1
ATOM 725 N N . GLY A 1 93 ? -31.574 -8.852 39.572 1.00 96.06 93 GLY A N 1
ATOM 726 C CA . GLY A 1 93 ? -32.315 -9.728 40.478 1.00 96.06 93 GLY A CA 1
ATOM 727 C C . GLY A 1 93 ? -33.129 -8.915 41.478 1.00 96.06 93 GLY A C 1
ATOM 728 O O . GLY A 1 93 ? -32.613 -7.960 42.055 1.00 96.06 93 GLY A O 1
ATOM 729 N N . ILE A 1 94 ? -34.385 -9.301 41.683 1.00 96.88 94 ILE A N 1
ATOM 730 C CA . ILE A 1 94 ? -35.318 -8.673 42.619 1.00 96.88 94 ILE A CA 1
ATOM 731 C C . ILE A 1 94 ? -35.860 -9.762 43.538 1.00 96.88 94 ILE A C 1
ATOM 733 O O . ILE A 1 94 ? -36.490 -10.716 43.075 1.00 96.88 94 ILE A O 1
ATOM 737 N N . TYR A 1 95 ? -35.632 -9.605 44.835 1.00 96.25 95 TYR A N 1
ATOM 738 C CA . TYR A 1 95 ? -36.006 -10.563 45.861 1.00 96.25 95 TYR A CA 1
ATOM 739 C C . TYR A 1 95 ? -36.922 -9.891 46.881 1.00 96.25 95 TYR A C 1
ATOM 741 O O . TYR A 1 95 ? -36.543 -8.889 47.482 1.00 96.25 95 TYR A O 1
ATOM 749 N N . ALA A 1 96 ? -38.103 -10.461 47.097 1.00 95.94 96 ALA A N 1
ATOM 750 C CA . ALA A 1 96 ? -38.972 -10.082 48.205 1.00 95.94 96 ALA A CA 1
ATOM 751 C C . ALA A 1 96 ? -38.965 -11.210 49.239 1.00 95.94 96 ALA A C 1
ATOM 753 O O . ALA A 1 96 ? -39.151 -12.379 48.883 1.00 95.94 96 ALA A O 1
ATOM 754 N N . ILE A 1 97 ? -38.706 -10.862 50.495 1.00 95.94 97 ILE A N 1
ATOM 755 C CA . ILE A 1 97 ? -38.581 -11.801 51.609 1.00 95.94 97 ILE A CA 1
ATOM 756 C C . ILE A 1 97 ? -39.610 -11.399 52.669 1.00 95.94 97 ILE A C 1
ATOM 758 O O . ILE A 1 97 ? -39.570 -10.281 53.181 1.00 95.94 97 ILE A O 1
ATOM 762 N N . SER A 1 98 ? -40.551 -12.293 52.973 1.00 93.56 98 SER A N 1
ATOM 763 C CA . SER A 1 98 ? -41.510 -12.106 54.072 1.00 93.56 98 SER A CA 1
ATOM 764 C C . SER A 1 98 ? -40.792 -12.107 55.423 1.00 93.56 98 SER A C 1
ATOM 766 O O . SER A 1 98 ? -39.761 -12.769 55.546 1.00 93.56 98 SER A O 1
ATOM 768 N N . ASP A 1 99 ? -41.404 -11.550 56.467 1.00 90.44 99 ASP A N 1
ATOM 769 C CA . ASP A 1 99 ? -40.901 -11.641 57.850 1.00 90.44 99 ASP A CA 1
ATOM 770 C C . ASP A 1 99 ? -40.665 -13.098 58.314 1.00 90.44 99 ASP A C 1
ATOM 772 O O . ASP A 1 99 ? -39.654 -13.415 58.936 1.00 90.44 99 ASP A O 1
ATOM 776 N N . GLY A 1 100 ? -41.517 -14.035 57.877 1.00 86.44 100 GLY A N 1
ATOM 777 C CA . GLY A 1 100 ? -41.347 -15.475 58.122 1.00 86.44 100 GLY A CA 1
ATOM 778 C C . GLY A 1 100 ? -40.228 -16.161 57.317 1.00 86.44 100 GLY A C 1
ATOM 779 O O . GLY A 1 100 ? -40.093 -17.381 57.383 1.00 86.44 100 GLY A O 1
ATOM 780 N N . GLY A 1 101 ? -39.453 -15.415 56.521 1.00 89.38 101 GLY A N 1
ATOM 781 C CA . GLY A 1 101 ? -38.314 -15.911 55.737 1.00 89.38 101 GLY A CA 1
ATOM 782 C C . GLY A 1 101 ? -38.639 -16.514 54.362 1.00 89.38 101 GLY A C 1
ATOM 783 O O . GLY A 1 101 ? -37.731 -16.957 53.658 1.00 89.38 101 GLY A O 1
ATOM 784 N N . THR A 1 102 ? -39.905 -16.528 53.932 1.00 92.44 102 THR A N 1
ATOM 785 C CA . THR A 1 102 ? -40.279 -16.955 52.574 1.00 92.44 102 THR A CA 1
ATOM 786 C C . THR A 1 102 ? -39.746 -15.965 51.544 1.00 92.44 102 THR A C 1
ATOM 788 O O . THR A 1 102 ? -40.097 -14.789 51.562 1.00 92.44 102 THR A O 1
ATOM 791 N N . LYS A 1 103 ? -38.927 -16.452 50.609 1.00 94.69 103 LYS A N 1
ATOM 792 C CA . LYS A 1 103 ? -38.300 -15.650 49.553 1.00 94.69 103 LYS A CA 1
ATOM 793 C C . LYS A 1 103 ? -38.926 -15.937 48.189 1.00 94.69 103 LYS A C 1
ATOM 795 O O . LYS A 1 103 ? -39.030 -17.093 47.784 1.00 94.69 103 LYS A O 1
ATOM 800 N N . VAL A 1 104 ? -39.263 -14.884 47.447 1.00 95.56 104 VAL A N 1
ATOM 801 C CA . VAL A 1 104 ? -39.667 -14.948 46.033 1.00 95.56 104 VAL A CA 1
ATOM 802 C C . VAL A 1 104 ? -38.742 -14.089 45.172 1.00 95.56 104 VAL A C 1
ATOM 804 O O . VAL A 1 104 ? -38.277 -13.041 45.612 1.00 95.56 104 VAL A O 1
ATOM 807 N N . GLU A 1 105 ? -38.468 -14.526 43.940 1.00 96.19 105 GLU A N 1
ATOM 808 C CA . GLU A 1 105 ? -37.519 -13.875 43.025 1.00 96.19 105 GLU A CA 1
ATOM 809 C C . GLU A 1 105 ? -38.157 -13.550 41.666 1.00 96.19 105 GLU A C 1
ATOM 811 O O . GLU A 1 105 ? -38.936 -14.336 41.116 1.00 96.19 105 GLU A O 1
ATOM 816 N N . LYS A 1 106 ? -37.785 -12.398 41.102 1.00 96.56 106 LYS A N 1
ATOM 817 C CA . LYS A 1 106 ? -37.968 -12.035 39.691 1.00 96.56 106 LYS A CA 1
ATOM 818 C C . LYS A 1 106 ? -36.687 -11.407 39.150 1.00 96.56 106 LYS A C 1
ATOM 820 O O . LYS A 1 106 ? -35.814 -11.005 39.915 1.00 96.56 106 LYS A O 1
ATOM 825 N N . ARG A 1 107 ? -36.576 -11.338 37.823 1.00 95.69 107 ARG A N 1
ATOM 826 C CA . ARG A 1 107 ? -35.419 -10.761 37.136 1.00 95.69 107 ARG A CA 1
ATOM 827 C C . ARG A 1 107 ? -35.852 -9.824 36.023 1.00 95.69 107 ARG A C 1
ATOM 829 O O . ARG A 1 107 ? -36.819 -10.124 35.325 1.00 95.69 107 ARG A O 1
ATOM 836 N N . ILE A 1 108 ? -35.105 -8.739 35.862 1.00 95.62 108 ILE A N 1
ATOM 837 C CA . ILE A 1 108 ? -35.141 -7.868 34.688 1.00 95.62 108 ILE A CA 1
ATOM 838 C C . ILE A 1 108 ? -33.897 -8.181 33.860 1.00 95.62 108 ILE A C 1
ATOM 840 O O . ILE A 1 108 ? -32.774 -8.092 34.359 1.00 95.62 108 ILE A O 1
ATOM 844 N N . TYR A 1 109 ? -34.110 -8.528 32.595 1.00 94.81 109 TYR A N 1
ATOM 845 C CA . TYR A 1 109 ? -33.051 -8.666 31.600 1.00 94.81 109 TYR A CA 1
ATOM 846 C C . TYR A 1 109 ? -33.093 -7.463 30.664 1.00 94.81 109 TYR A C 1
ATOM 848 O O . TYR A 1 109 ? -34.131 -7.205 30.055 1.00 94.81 109 TYR A O 1
ATOM 856 N N . ALA A 1 110 ? -31.983 -6.742 30.556 1.00 94.25 110 ALA A N 1
ATOM 857 C CA . ALA A 1 110 ? -31.859 -5.572 29.693 1.00 94.25 110 ALA A CA 1
ATOM 858 C C . ALA A 1 110 ? -30.492 -5.565 29.015 1.00 94.25 110 ALA A C 1
ATOM 860 O O . ALA A 1 110 ? -29.549 -6.179 29.506 1.00 94.25 110 ALA A O 1
ATOM 861 N N . VAL A 1 111 ? -30.374 -4.866 27.893 1.00 94.75 111 VAL A N 1
ATOM 862 C CA . VAL A 1 111 ? -29.091 -4.648 27.224 1.00 94.75 111 VAL A CA 1
ATOM 863 C C . VAL A 1 111 ? -28.913 -3.152 27.053 1.00 94.75 111 VAL A C 1
ATOM 865 O O . VAL A 1 111 ? -29.779 -2.513 26.467 1.00 94.75 111 VAL A O 1
ATOM 868 N N . SER A 1 112 ? -27.819 -2.603 27.575 1.00 95.19 112 SER A N 1
ATOM 869 C CA . SER A 1 112 ? -27.444 -1.209 27.344 1.00 95.19 112 SER A CA 1
ATOM 870 C C . SER A 1 112 ? -26.436 -1.120 26.201 1.00 95.19 112 SER A C 1
ATOM 872 O O . SER A 1 112 ? -25.503 -1.925 26.152 1.00 95.19 112 SER A O 1
ATOM 874 N N . VAL A 1 113 ? -26.629 -0.176 25.284 1.00 96.19 113 VAL A N 1
ATOM 875 C CA . VAL A 1 113 ? -25.741 0.084 24.145 1.00 96.19 113 VAL A CA 1
ATOM 876 C C . VAL A 1 113 ? -25.224 1.521 24.188 1.00 96.19 113 VAL A C 1
ATOM 878 O O . VAL A 1 113 ? -25.971 2.444 24.482 1.00 96.19 113 VAL A O 1
ATOM 881 N N . ASN A 1 114 ? -23.937 1.720 23.917 1.00 96.00 114 ASN A N 1
ATOM 882 C CA . ASN A 1 114 ? -23.337 3.036 23.727 1.00 96.00 114 ASN A CA 1
ATOM 883 C C . ASN A 1 114 ? -23.165 3.280 22.225 1.00 96.00 114 ASN A C 1
ATOM 885 O O . ASN A 1 114 ? -22.219 2.772 21.619 1.00 96.00 114 ASN A O 1
ATOM 889 N N . THR A 1 115 ? -24.076 4.050 21.635 1.00 95.81 115 THR A N 1
ATOM 890 C CA . THR A 1 115 ? -24.077 4.389 20.205 1.00 95.81 115 THR A CA 1
ATOM 891 C C . THR A 1 115 ? -23.228 5.612 19.852 1.00 95.81 115 THR A C 1
ATOM 893 O O . THR A 1 115 ? -23.177 5.985 18.681 1.00 95.81 115 THR A O 1
ATOM 896 N N . ALA A 1 116 ? -22.526 6.219 20.821 1.00 95.94 116 ALA A N 1
ATOM 897 C CA . ALA A 1 116 ? -21.629 7.339 20.549 1.00 95.94 116 ALA A CA 1
ATOM 898 C C . ALA A 1 116 ? -20.597 6.982 19.461 1.00 95.94 116 ALA A C 1
ATOM 900 O O . ALA A 1 116 ? -20.149 5.832 19.334 1.00 95.94 116 ALA A O 1
ATOM 901 N N . GLU A 1 117 ? -20.235 7.976 18.657 1.00 96.88 117 GLU A N 1
ATOM 902 C CA . GLU A 1 117 ? -19.257 7.814 17.585 1.00 96.88 117 GLU A CA 1
ATOM 903 C C . GLU A 1 117 ? -17.856 7.543 18.150 1.00 96.88 117 GLU A C 1
ATOM 905 O O . GLU A 1 117 ? -17.501 8.005 19.238 1.00 96.88 117 GLU A O 1
ATOM 910 N N . ILE A 1 118 ? -17.058 6.785 17.393 1.00 98.06 118 ILE A N 1
ATOM 911 C CA . ILE A 1 118 ? -15.631 6.613 17.670 1.00 98.06 118 ILE A CA 1
ATOM 912 C C . ILE A 1 118 ? -14.889 7.705 16.906 1.00 98.06 118 ILE A C 1
ATOM 914 O O . ILE A 1 118 ? -14.927 7.751 15.674 1.00 98.06 118 ILE A O 1
ATOM 918 N N . ILE A 1 119 ? -14.184 8.566 17.631 1.00 97.00 119 ILE A N 1
ATOM 919 C CA . ILE A 1 119 ? -13.326 9.589 17.041 1.00 97.00 119 ILE A CA 1
ATOM 920 C C . ILE A 1 119 ? -11.928 8.994 16.928 1.00 97.00 119 ILE A C 1
ATOM 922 O O . ILE A 1 119 ? -11.258 8.760 17.934 1.00 97.00 119 ILE A O 1
ATOM 926 N N . THR A 1 120 ? -11.491 8.743 15.698 1.00 96.81 120 THR A N 1
ATOM 927 C CA . THR A 1 120 ? -10.160 8.212 15.407 1.00 96.81 120 THR A CA 1
ATOM 928 C C . THR A 1 120 ? -9.296 9.302 14.795 1.00 96.81 120 THR A C 1
ATOM 930 O O . THR A 1 120 ? -9.687 9.922 13.810 1.00 96.81 120 THR A O 1
ATOM 933 N N . ASN A 1 121 ? -8.105 9.512 15.353 1.00 95.25 121 ASN A N 1
ATOM 934 C CA . ASN A 1 121 ? -7.095 10.379 14.755 1.00 95.25 121 ASN A CA 1
ATOM 935 C C . ASN A 1 121 ? -5.817 9.589 14.506 1.00 95.25 121 ASN A C 1
ATOM 937 O O . ASN A 1 121 ? -5.372 8.822 15.367 1.00 95.25 121 ASN A O 1
ATOM 941 N N . VAL A 1 122 ? -5.209 9.840 13.348 1.00 94.06 122 VAL A N 1
ATOM 942 C CA . VAL A 1 122 ? -3.872 9.351 13.032 1.00 94.06 122 VAL A CA 1
ATOM 943 C C . VAL A 1 122 ? -2.941 10.515 12.749 1.00 94.06 122 VAL A C 1
ATOM 945 O O . VAL A 1 122 ? -3.217 11.360 11.901 1.00 94.06 122 VAL A O 1
ATOM 948 N N . GLU A 1 123 ? -1.806 10.523 13.437 1.00 94.38 123 GLU A N 1
ATOM 949 C CA . GLU A 1 123 ? -0.702 11.433 13.167 1.00 94.38 123 GLU A CA 1
ATOM 950 C C . GLU A 1 123 ? 0.426 10.665 12.473 1.00 94.38 123 GLU A C 1
ATOM 952 O O . GLU A 1 123 ? 1.079 9.815 13.080 1.00 94.38 123 GLU A O 1
ATOM 957 N N . CYS A 1 124 ? 0.660 10.955 11.192 1.00 91.19 124 CYS A N 1
ATOM 958 C CA . CYS A 1 124 ? 1.788 10.400 10.450 1.00 91.19 124 CYS A CA 1
ATOM 959 C C . CYS A 1 124 ? 3.040 11.256 10.677 1.00 91.19 124 CYS A C 1
ATOM 961 O O . CYS A 1 124 ? 3.091 12.416 10.271 1.00 91.19 124 CYS A O 1
ATOM 963 N N . ILE A 1 125 ? 4.067 10.672 11.295 1.00 89.25 125 ILE A N 1
ATOM 964 C CA . ILE A 1 125 ? 5.298 11.385 11.669 1.00 89.25 125 ILE A CA 1
ATOM 965 C C . ILE A 1 125 ? 6.184 11.614 10.436 1.00 89.25 125 ILE A C 1
ATOM 967 O O . ILE A 1 125 ? 6.842 12.646 10.312 1.00 89.25 125 ILE A O 1
ATOM 971 N N . THR A 1 126 ? 6.207 10.648 9.515 1.00 80.44 126 THR A N 1
ATOM 972 C CA . THR A 1 126 ? 7.058 10.659 8.316 1.00 80.44 126 THR A CA 1
ATOM 973 C C . THR A 1 126 ? 6.239 10.288 7.076 1.00 80.44 126 THR A C 1
ATOM 975 O O . THR A 1 126 ? 6.249 9.126 6.677 1.00 80.44 126 THR A O 1
ATOM 978 N N . PRO A 1 127 ? 5.524 11.245 6.454 1.00 85.75 127 PRO A N 1
ATOM 979 C CA . PRO A 1 127 ? 4.676 10.972 5.286 1.00 85.75 127 PRO A CA 1
ATOM 980 C C . PRO A 1 127 ? 5.479 10.635 4.021 1.00 85.75 127 PRO A C 1
ATOM 982 O O . PRO A 1 127 ? 4.926 10.115 3.059 1.00 85.75 127 PRO A O 1
ATOM 985 N N . THR A 1 128 ? 6.786 10.905 4.025 1.00 90.06 128 THR A N 1
ATOM 986 C CA . THR A 1 128 ? 7.717 10.507 2.971 1.00 90.06 128 THR A CA 1
ATOM 987 C C . THR A 1 128 ? 8.899 9.781 3.601 1.00 90.06 128 THR A C 1
ATOM 989 O O . THR A 1 128 ? 9.554 10.330 4.491 1.00 90.06 128 THR A O 1
ATOM 992 N N . ILE A 1 129 ? 9.190 8.575 3.122 1.00 88.94 129 ILE A N 1
ATOM 993 C CA . ILE A 1 129 ? 10.280 7.716 3.600 1.00 88.94 129 ILE A CA 1
ATOM 994 C C . ILE A 1 129 ? 11.035 7.094 2.425 1.00 88.94 129 ILE A C 1
ATOM 996 O O . ILE A 1 129 ? 10.508 7.020 1.318 1.00 88.94 129 ILE A O 1
ATOM 1000 N N . ASN A 1 130 ? 12.258 6.624 2.651 1.00 87.19 130 ASN A N 1
ATOM 1001 C CA . ASN A 1 130 ? 12.901 5.696 1.722 1.00 87.19 130 ASN A CA 1
ATOM 1002 C C . ASN A 1 130 ? 12.499 4.241 2.032 1.00 87.19 130 ASN A C 1
ATOM 1004 O O . ASN A 1 130 ? 12.067 3.937 3.142 1.00 87.19 130 ASN A O 1
ATOM 1008 N N . LEU A 1 131 ? 12.699 3.331 1.079 1.00 84.44 131 LEU A N 1
ATOM 1009 C CA . LEU A 1 131 ? 12.333 1.915 1.160 1.00 84.44 131 LEU A CA 1
ATOM 1010 C C . LEU A 1 131 ? 12.955 1.196 2.371 1.00 84.44 131 LEU A C 1
ATOM 1012 O O . LEU A 1 131 ? 12.341 0.310 2.956 1.00 84.44 131 LEU A O 1
ATOM 1016 N N . GLU A 1 132 ? 14.162 1.593 2.780 1.00 84.56 132 GLU A N 1
ATOM 1017 C CA . GLU A 1 132 ? 14.860 1.053 3.952 1.00 84.56 132 GLU A CA 1
ATOM 1018 C C . GLU A 1 132 ? 14.364 1.607 5.298 1.00 84.56 132 GLU A C 1
ATOM 1020 O O . GLU A 1 132 ? 14.806 1.157 6.356 1.00 84.56 132 GLU A O 1
ATOM 1025 N N . GLN A 1 133 ? 13.487 2.609 5.274 1.00 89.06 133 GLN A N 1
ATOM 1026 C CA . GLN A 1 133 ? 12.979 3.280 6.462 1.00 89.06 133 GLN A CA 1
ATOM 1027 C C . GLN A 1 133 ? 11.583 2.775 6.827 1.00 89.06 133 GLN A C 1
ATOM 1029 O O . GLN A 1 133 ? 10.817 2.303 5.993 1.00 89.06 133 GLN A O 1
ATOM 1034 N N . GLN A 1 134 ? 11.242 2.918 8.106 1.00 92.88 134 GLN A N 1
ATOM 1035 C CA . GLN A 1 134 ? 9.902 2.643 8.609 1.00 92.88 134 GLN A CA 1
ATOM 1036 C C . GLN A 1 134 ? 9.124 3.946 8.720 1.00 92.88 134 GLN A C 1
ATOM 1038 O O . GLN A 1 134 ? 9.608 4.905 9.328 1.00 92.88 134 GLN A O 1
ATOM 1043 N N . CYS A 1 135 ? 7.903 3.960 8.194 1.00 94.06 135 CYS A N 1
ATOM 1044 C CA . CYS A 1 135 ? 6.967 5.042 8.449 1.00 94.06 135 CYS A CA 1
ATOM 1045 C C . CYS A 1 135 ? 6.367 4.847 9.836 1.00 94.06 135 CYS A C 1
ATOM 1047 O O . CYS A 1 135 ? 5.820 3.782 10.116 1.00 94.06 135 CYS A O 1
ATOM 1049 N N . LYS A 1 136 ? 6.449 5.863 10.694 1.00 95.19 136 LYS A N 1
ATOM 1050 C CA . LYS A 1 136 ? 5.846 5.825 12.030 1.00 95.19 136 LYS A CA 1
ATOM 1051 C C . LYS A 1 136 ? 4.589 6.674 12.079 1.00 95.19 136 LYS A C 1
ATOM 1053 O O . LYS A 1 136 ? 4.584 7.797 11.571 1.00 95.19 136 LYS A O 1
ATOM 1058 N N . PHE A 1 137 ? 3.554 6.160 12.727 1.00 95.50 137 PHE A N 1
ATOM 1059 C CA . PHE A 1 137 ? 2.310 6.884 12.940 1.00 95.50 137 PHE A CA 1
ATOM 1060 C C . PHE A 1 137 ? 1.712 6.572 14.310 1.00 95.50 137 PHE A C 1
ATOM 1062 O O . PHE A 1 137 ? 1.910 5.490 14.863 1.00 95.50 137 PHE A O 1
ATOM 1069 N N . ILE A 1 138 ? 1.000 7.549 14.866 1.00 95.81 138 ILE A N 1
ATOM 1070 C CA . ILE A 1 138 ? 0.331 7.440 16.162 1.00 95.81 138 ILE A CA 1
ATOM 1071 C C . ILE A 1 138 ? -1.165 7.324 15.912 1.00 95.81 138 ILE A C 1
ATOM 1073 O O . ILE A 1 138 ? -1.755 8.219 15.312 1.00 95.81 138 ILE A O 1
ATOM 1077 N N . LEU A 1 139 ? -1.770 6.240 16.391 1.00 96.38 139 LEU A N 1
ATOM 1078 C CA . LEU A 1 139 ? -3.215 6.036 16.373 1.00 96.38 139 LEU A CA 1
ATOM 1079 C C . LEU A 1 139 ? -3.805 6.370 17.746 1.00 96.38 139 LEU A C 1
ATOM 1081 O O . LEU A 1 139 ? -3.387 5.808 18.763 1.00 96.38 139 LEU A O 1
ATOM 1085 N N . THR A 1 140 ? -4.816 7.234 17.751 1.00 96.56 140 THR A N 1
ATOM 1086 C CA . THR A 1 140 ? -5.649 7.523 18.925 1.00 96.56 140 THR A CA 1
ATOM 1087 C C . THR A 1 140 ? -7.113 7.278 18.585 1.00 96.56 140 THR A C 1
ATOM 1089 O O . THR A 1 140 ? -7.563 7.595 17.482 1.00 96.56 140 THR A O 1
ATOM 1092 N N . ALA A 1 141 ? -7.853 6.704 19.529 1.00 97.31 141 ALA A N 1
ATOM 1093 C CA . ALA A 1 141 ? -9.280 6.457 19.394 1.00 97.31 141 ALA A CA 1
ATOM 1094 C C . ALA A 1 141 ? -9.990 6.798 20.702 1.00 97.31 141 ALA A C 1
ATOM 1096 O O . ALA A 1 141 ? -9.555 6.384 21.779 1.00 97.31 141 ALA A O 1
ATOM 1097 N N . THR A 1 142 ? -11.079 7.554 20.606 1.00 96.50 142 THR A N 1
ATOM 1098 C CA . THR A 1 142 ? -11.862 7.996 21.762 1.00 96.50 142 THR A CA 1
ATOM 1099 C C . THR A 1 142 ? -13.349 7.783 21.502 1.00 96.50 142 THR A C 1
ATOM 1101 O O . THR A 1 142 ? -13.805 7.784 20.356 1.00 96.50 142 THR A O 1
ATOM 1104 N N . LYS A 1 143 ? -14.116 7.555 22.569 1.00 95.94 143 LYS A N 1
ATOM 1105 C CA . LYS A 1 143 ? -15.577 7.430 22.521 1.00 95.94 143 LYS A CA 1
ATOM 1106 C C . LYS A 1 143 ? -16.159 7.925 23.834 1.00 95.94 143 LYS A C 1
ATOM 1108 O O . LYS A 1 143 ? -15.657 7.597 24.908 1.00 95.94 143 LYS A O 1
ATOM 1113 N N . GLU A 1 144 ? -17.215 8.724 23.750 1.00 95.00 144 GLU A N 1
ATOM 1114 C CA . GLU A 1 144 ? -17.846 9.296 24.936 1.00 95.00 144 GLU A CA 1
ATOM 1115 C C . GLU A 1 144 ? -18.343 8.188 25.881 1.00 95.00 144 GLU A C 1
ATOM 1117 O O . GLU A 1 144 ? -18.968 7.220 25.443 1.00 95.00 144 GLU A O 1
ATOM 1122 N N . ASN A 1 145 ? -18.083 8.332 27.186 1.00 92.62 145 ASN A N 1
ATOM 1123 C CA . ASN A 1 145 ? -18.545 7.402 28.224 1.00 92.62 145 ASN A CA 1
ATOM 1124 C C . ASN A 1 145 ? -18.130 5.934 27.977 1.00 92.62 145 ASN A C 1
ATOM 1126 O O . ASN A 1 145 ? -18.874 5.000 28.292 1.00 92.62 145 ASN A O 1
ATOM 1130 N N . TYR A 1 146 ? -16.936 5.723 27.421 1.00 93.69 146 TYR A N 1
ATOM 1131 C CA . TYR A 1 146 ? -16.371 4.408 27.142 1.00 93.69 146 TYR A CA 1
ATOM 1132 C C . TYR A 1 146 ? -14.951 4.305 27.703 1.00 93.69 146 TYR A C 1
ATOM 1134 O O . TYR A 1 146 ? -14.140 5.203 27.516 1.00 93.69 146 TYR A O 1
ATOM 1142 N N . ALA A 1 147 ? -14.658 3.213 28.408 1.00 91.50 147 ALA A N 1
ATOM 1143 C CA . ALA A 1 147 ? -13.347 2.966 29.022 1.00 91.50 147 ALA A CA 1
ATOM 1144 C C . ALA A 1 147 ? -12.794 1.578 28.657 1.00 91.50 147 ALA A C 1
ATOM 1146 O O . ALA A 1 147 ? -12.058 0.972 29.435 1.00 91.50 147 ALA A O 1
ATOM 1147 N N . GLY A 1 148 ? -13.259 1.024 27.536 1.00 94.12 148 GLY A N 1
ATOM 1148 C CA . GLY A 1 148 ? -12.842 -0.280 27.035 1.00 94.12 148 GLY A CA 1
ATOM 1149 C C . GLY A 1 148 ? -11.752 -0.197 25.979 1.00 94.12 148 GLY A C 1
ATOM 1150 O O . GLY A 1 148 ? -11.156 0.858 25.762 1.00 94.12 148 GLY A O 1
ATOM 1151 N N . ASP A 1 149 ? -11.554 -1.320 25.296 1.00 96.44 149 ASP A N 1
ATOM 1152 C CA . ASP A 1 149 ? -10.602 -1.441 24.201 1.00 96.44 149 ASP A CA 1
ATOM 1153 C C . ASP A 1 149 ? -11.326 -1.482 22.853 1.00 96.44 149 ASP A C 1
ATOM 1155 O O . ASP A 1 149 ? -12.275 -2.246 22.658 1.00 96.44 149 ASP A O 1
ATOM 1159 N N . PHE A 1 150 ? -10.821 -0.722 21.888 1.00 97.56 150 PHE A N 1
ATOM 1160 C CA . PHE A 1 150 ? -11.228 -0.835 20.495 1.00 97.56 150 PHE A CA 1
ATOM 1161 C C . PHE A 1 150 ? -10.440 -1.934 19.795 1.00 97.56 150 PHE A C 1
ATOM 1163 O O . PHE A 1 150 ? -9.243 -2.102 20.021 1.00 97.56 150 PHE A O 1
ATOM 1170 N N . PHE A 1 151 ? -11.095 -2.651 18.889 1.00 97.69 151 PHE A N 1
ATOM 1171 C CA . PHE A 1 151 ? -10.418 -3.518 17.938 1.00 97.69 151 PHE A CA 1
ATOM 1172 C C . PHE A 1 151 ? -9.961 -2.701 16.729 1.00 97.69 151 PHE A C 1
ATOM 1174 O O . PHE A 1 151 ? -10.772 -2.029 16.087 1.00 97.69 151 PHE A O 1
ATOM 1181 N N . VAL A 1 152 ? -8.681 -2.810 16.385 1.00 97.81 152 VAL A N 1
ATOM 1182 C CA . VAL A 1 152 ? -8.068 -2.135 15.238 1.00 97.81 152 VAL A CA 1
ATOM 1183 C C . VAL A 1 152 ? -7.703 -3.155 14.170 1.00 97.81 152 VAL A C 1
ATOM 1185 O O . VAL A 1 152 ? -7.153 -4.218 14.467 1.00 97.81 152 VAL A O 1
ATOM 1188 N N . GLN A 1 153 ? -7.971 -2.813 12.913 1.00 97.94 153 GLN A N 1
ATOM 1189 C CA . GLN A 1 153 ? -7.507 -3.544 11.743 1.00 97.94 153 GLN A CA 1
ATOM 1190 C C . GLN A 1 153 ? -6.829 -2.594 10.752 1.00 97.94 153 GLN A C 1
ATOM 1192 O O . GLN A 1 153 ? -7.411 -1.598 10.336 1.00 97.94 153 GLN A O 1
ATOM 1197 N N . LEU A 1 154 ? -5.613 -2.951 10.346 1.00 97.50 154 LEU A N 1
ATOM 1198 C CA . LEU A 1 154 ? -4.799 -2.228 9.375 1.00 97.50 154 LEU A CA 1
ATOM 1199 C C . LEU A 1 154 ? -4.744 -2.986 8.044 1.00 97.50 154 LEU A C 1
ATOM 1201 O O . LEU A 1 154 ? -4.709 -4.224 8.000 1.00 97.50 154 LEU A O 1
ATOM 1205 N N . SER A 1 155 ? -4.686 -2.238 6.950 1.00 96.50 155 SER A N 1
ATOM 1206 C CA . SER A 1 155 ? -4.415 -2.754 5.605 1.00 96.50 155 SER A CA 1
ATOM 1207 C C . SER A 1 155 ? -3.708 -1.699 4.760 1.00 96.50 155 SER A C 1
ATOM 1209 O O . SER A 1 155 ? -3.703 -0.530 5.126 1.00 96.50 155 SER A O 1
ATOM 1211 N N . THR A 1 156 ? -3.066 -2.112 3.670 1.00 95.12 156 THR A N 1
ATOM 1212 C CA . THR A 1 156 ? -2.334 -1.224 2.757 1.00 95.12 156 THR A CA 1
ATOM 1213 C C . THR A 1 156 ? -2.619 -1.622 1.313 1.00 95.12 156 THR A C 1
ATOM 1215 O O . THR A 1 156 ? -2.692 -2.816 1.020 1.00 95.12 156 THR A O 1
ATOM 1218 N N . GLU A 1 157 ? -2.777 -0.640 0.425 1.00 92.88 157 GLU A N 1
ATOM 1219 C CA . GLU A 1 157 ? -2.853 -0.869 -1.026 1.00 92.88 157 GLU A CA 1
ATOM 1220 C C . GLU A 1 157 ? -1.484 -1.205 -1.644 1.00 92.88 157 GLU A C 1
ATOM 1222 O O . GLU A 1 157 ? -1.434 -1.863 -2.677 1.00 92.88 157 GLU A O 1
ATOM 1227 N N . GLY A 1 158 ? -0.380 -0.785 -1.016 1.00 86.25 158 GLY A N 1
ATOM 1228 C CA . GLY A 1 158 ? 0.977 -1.140 -1.452 1.00 86.25 158 GLY A CA 1
ATOM 1229 C C . GLY A 1 158 ? 1.581 -2.296 -0.650 1.00 86.25 158 GLY A C 1
ATOM 1230 O O . GLY A 1 158 ? 1.078 -2.658 0.414 1.00 86.25 158 GLY A O 1
ATOM 1231 N N . ASN A 1 159 ? 2.689 -2.857 -1.129 1.00 86.12 159 ASN A N 1
ATOM 1232 C CA . ASN A 1 159 ? 3.364 -4.006 -0.525 1.00 86.12 159 ASN A CA 1
ATOM 1233 C C . ASN A 1 159 ? 4.210 -3.616 0.701 1.00 86.12 159 ASN A C 1
ATOM 1235 O O . ASN A 1 159 ? 5.108 -2.771 0.626 1.00 86.12 159 ASN A O 1
ATOM 1239 N N . GLY A 1 160 ? 3.954 -4.266 1.834 1.00 91.19 160 GLY A N 1
ATOM 1240 C CA . GLY A 1 160 ? 4.669 -4.052 3.089 1.00 91.19 160 GLY A CA 1
ATOM 1241 C C . GLY A 1 160 ? 4.010 -4.777 4.257 1.00 91.19 160 GLY A C 1
ATOM 1242 O O . GLY A 1 160 ? 3.085 -5.572 4.079 1.00 91.19 160 GLY A O 1
ATOM 1243 N N . PHE A 1 161 ? 4.484 -4.506 5.469 1.00 94.81 161 PHE A N 1
ATOM 1244 C CA . PHE A 1 161 ? 3.899 -5.048 6.694 1.00 94.81 161 PHE A CA 1
ATOM 1245 C C . PHE A 1 161 ? 3.899 -4.029 7.832 1.00 94.81 161 PHE A C 1
ATOM 1247 O O . PHE A 1 161 ? 4.687 -3.083 7.865 1.00 94.81 161 PHE A O 1
ATOM 1254 N N . PHE A 1 162 ? 2.996 -4.245 8.784 1.00 97.12 162 PHE A N 1
ATOM 1255 C CA . PHE A 1 162 ? 2.848 -3.416 9.972 1.00 97.12 162 PHE A CA 1
ATOM 1256 C C . PHE A 1 162 ? 3.585 -4.037 11.156 1.00 97.12 162 PHE A C 1
ATOM 1258 O O . PHE A 1 162 ? 3.607 -5.260 11.321 1.00 97.12 162 PHE A O 1
ATOM 1265 N N . ILE A 1 163 ? 4.168 -3.177 11.980 1.00 96.12 163 ILE A N 1
ATOM 1266 C CA . ILE A 1 163 ? 4.845 -3.515 13.226 1.00 96.12 163 ILE A CA 1
ATOM 1267 C C . ILE A 1 163 ? 4.090 -2.790 14.340 1.00 96.12 163 ILE A C 1
ATOM 1269 O O . ILE A 1 163 ? 3.952 -1.563 14.314 1.00 96.12 163 ILE A O 1
ATOM 1273 N N . LEU A 1 164 ? 3.574 -3.570 15.284 1.00 94.56 164 LEU A N 1
ATOM 1274 C CA . LEU A 1 164 ? 2.802 -3.092 16.423 1.00 94.56 164 LEU A CA 1
ATOM 1275 C C . LEU A 1 164 ? 3.720 -2.508 17.505 1.00 94.56 164 LEU A C 1
ATOM 1277 O O . LEU A 1 164 ? 4.943 -2.649 17.451 1.00 94.56 164 LEU A O 1
ATOM 1281 N N . GLU A 1 165 ? 3.128 -1.862 18.507 1.00 90.19 165 GLU A N 1
ATOM 1282 C CA . GLU A 1 165 ? 3.867 -1.188 19.583 1.00 90.19 165 GLU A CA 1
ATOM 1283 C C . GLU A 1 165 ? 4.767 -2.142 20.392 1.00 90.19 165 GLU A C 1
ATOM 1285 O O . GLU A 1 165 ? 5.842 -1.757 20.851 1.00 90.19 165 GLU A O 1
ATOM 1290 N N . ASP A 1 166 ? 4.380 -3.415 20.504 1.00 89.75 166 ASP A N 1
ATOM 1291 C CA . ASP A 1 166 ? 5.176 -4.469 21.143 1.00 89.75 166 ASP A CA 1
ATOM 1292 C C . ASP A 1 166 ? 6.327 -5.001 20.261 1.00 89.75 166 ASP A C 1
ATOM 1294 O O . ASP A 1 166 ? 7.076 -5.891 20.672 1.00 89.75 166 ASP A O 1
ATOM 1298 N N . GLY A 1 167 ? 6.483 -4.457 19.050 1.00 88.56 167 GLY A N 1
ATOM 1299 C CA . GLY A 1 167 ? 7.476 -4.855 18.057 1.00 88.56 167 GLY A CA 1
ATOM 1300 C C . GLY A 1 167 ? 7.093 -6.093 17.245 1.00 88.56 167 GLY A C 1
ATOM 1301 O O . GLY A 1 167 ? 7.868 -6.511 16.381 1.00 88.56 167 GLY A O 1
ATOM 1302 N N . SER A 1 168 ? 5.927 -6.695 17.493 1.00 89.62 168 SER A N 1
ATOM 1303 C CA . SER A 1 168 ? 5.447 -7.831 16.711 1.00 89.62 168 SER A CA 1
ATOM 1304 C C . SER A 1 168 ? 4.937 -7.384 15.340 1.00 89.62 168 SER A C 1
ATOM 1306 O O . SER A 1 168 ? 4.387 -6.295 15.172 1.00 89.62 168 SER A O 1
ATOM 1308 N N . ALA A 1 169 ? 5.123 -8.233 14.329 1.00 90.19 169 ALA A N 1
ATOM 1309 C CA . ALA A 1 169 ? 4.504 -8.018 13.029 1.00 90.19 169 ALA A CA 1
ATOM 1310 C C . ALA A 1 169 ? 3.026 -8.416 13.104 1.00 90.19 169 ALA A C 1
ATOM 1312 O O . ALA A 1 169 ? 2.699 -9.549 13.466 1.00 90.19 169 ALA A O 1
ATOM 1313 N N . GLY A 1 170 ? 2.131 -7.505 12.739 1.00 93.00 170 GLY A N 1
ATOM 1314 C CA . GLY A 1 170 ? 0.699 -7.749 12.845 1.00 93.00 170 GLY A CA 1
ATOM 1315 C C . GLY A 1 170 ? -0.127 -6.579 12.347 1.00 93.00 170 GLY A C 1
ATOM 1316 O O . GLY A 1 170 ? 0.298 -5.434 12.400 1.00 93.00 170 GLY A O 1
ATOM 1317 N N . ASN A 1 171 ? -1.330 -6.872 11.861 1.00 95.88 171 ASN A N 1
ATOM 1318 C CA . ASN A 1 171 ? -2.258 -5.874 11.329 1.00 95.88 171 ASN A CA 1
ATOM 1319 C C . ASN A 1 171 ? -3.576 -5.803 12.114 1.00 95.88 171 ASN A C 1
ATOM 1321 O O . ASN A 1 171 ? -4.535 -5.193 11.650 1.00 95.88 171 ASN A O 1
ATOM 1325 N N . ARG A 1 172 ? -3.656 -6.479 13.264 1.00 96.88 172 ARG A N 1
ATOM 1326 C CA . ARG A 1 172 ? -4.840 -6.536 14.123 1.00 96.88 172 ARG A CA 1
ATOM 1327 C C . ARG A 1 172 ? -4.418 -6.529 15.579 1.00 96.88 172 ARG A C 1
ATOM 1329 O O . ARG A 1 172 ? -3.559 -7.322 15.955 1.00 96.88 172 ARG A O 1
ATOM 1336 N N . PHE A 1 173 ? -5.036 -5.673 16.378 1.00 96.06 173 PHE A N 1
ATOM 1337 C CA . PHE A 1 173 ? -4.742 -5.541 17.803 1.00 96.06 173 PHE A CA 1
ATOM 1338 C C . PHE A 1 173 ? -5.900 -4.849 18.526 1.00 96.06 173 PHE A C 1
ATOM 1340 O O . PHE A 1 173 ? -6.839 -4.371 17.890 1.00 96.06 173 PHE A O 1
ATOM 1347 N N . TYR A 1 174 ? -5.835 -4.826 19.854 1.00 95.19 174 TYR A N 1
ATOM 1348 C CA . TYR A 1 174 ? -6.743 -4.047 20.688 1.00 95.19 174 TYR A CA 1
ATOM 1349 C C . TYR A 1 174 ? -6.005 -2.831 21.239 1.00 95.19 174 TYR A C 1
ATOM 1351 O O . TYR A 1 174 ? -4.866 -2.972 21.687 1.00 95.19 174 TYR A O 1
ATOM 1359 N N . CYS A 1 175 ? -6.642 -1.662 21.212 1.00 94.00 175 CYS A N 1
ATOM 1360 C CA . CYS A 1 175 ? -6.118 -0.451 21.833 1.00 94.00 175 CYS A CA 1
ATOM 1361 C C . CYS A 1 175 ? -7.101 0.111 22.868 1.00 94.00 175 CYS A C 1
ATOM 1363 O O . CYS A 1 175 ? -8.280 0.279 22.542 1.00 94.00 175 CYS A O 1
ATOM 1365 N N . PRO A 1 176 ? -6.643 0.451 24.083 1.00 95.38 176 PRO A N 1
ATOM 1366 C CA . PRO A 1 176 ? -7.486 1.120 25.065 1.00 95.38 176 PRO A CA 1
ATOM 1367 C C . PRO A 1 176 ? -8.002 2.471 24.565 1.00 95.38 176 PRO A C 1
ATOM 1369 O O . PRO A 1 176 ? -7.311 3.182 23.833 1.00 95.38 176 PRO A O 1
ATOM 1372 N N . ALA A 1 177 ? -9.203 2.851 24.995 1.00 94.69 177 ALA A N 1
ATOM 1373 C CA . ALA A 1 177 ? -9.721 4.190 24.750 1.00 94.69 177 ALA A CA 1
ATOM 1374 C C . ALA A 1 177 ? -8.773 5.267 25.305 1.00 94.69 177 ALA A C 1
ATOM 1376 O O . ALA A 1 177 ? -8.164 5.094 26.362 1.00 94.69 177 ALA A O 1
ATOM 1377 N N . ASP A 1 178 ? -8.639 6.369 24.564 1.00 93.12 178 ASP A N 1
ATOM 1378 C CA . ASP A 1 178 ? -7.778 7.515 24.886 1.00 93.12 178 ASP A CA 1
ATOM 1379 C C . ASP A 1 178 ? -6.264 7.201 24.945 1.00 93.12 178 ASP A C 1
ATOM 1381 O O . ASP A 1 178 ? -5.462 8.044 25.365 1.00 93.12 178 ASP A O 1
ATOM 1385 N N . SER A 1 179 ? -5.833 6.014 24.495 1.00 92.38 179 SER A N 1
ATOM 1386 C CA . SER A 1 179 ? -4.412 5.665 24.401 1.00 92.38 179 SER A CA 1
ATOM 1387 C C . SER A 1 179 ? -3.768 6.174 23.106 1.00 92.38 179 SER A C 1
ATOM 1389 O O . SER A 1 179 ? -4.423 6.365 22.080 1.00 92.38 179 SER A O 1
ATOM 1391 N N . HIS A 1 180 ? -2.451 6.390 23.160 1.00 93.56 180 HIS A N 1
ATOM 1392 C CA . HIS A 1 180 ? -1.627 6.727 22.000 1.00 93.56 180 HIS A CA 1
ATOM 1393 C C . HIS A 1 180 ? -0.839 5.486 21.600 1.00 93.56 180 HIS A C 1
ATOM 1395 O O . HIS A 1 180 ? 0.052 5.076 22.337 1.00 93.56 180 HIS A O 1
ATOM 1401 N N . ASN A 1 181 ? -1.161 4.902 20.450 1.00 93.62 181 ASN A N 1
ATOM 1402 C CA . ASN A 1 181 ? -0.552 3.655 19.994 1.00 93.62 181 ASN A CA 1
ATOM 1403 C C . ASN A 1 181 ? 0.460 3.991 18.900 1.00 93.62 181 ASN A C 1
ATOM 1405 O O . ASN A 1 181 ? 0.077 4.454 17.822 1.00 93.62 181 ASN A O 1
ATOM 1409 N N . MET A 1 182 ? 1.748 3.803 19.190 1.00 95.00 182 MET A N 1
ATOM 1410 C CA . MET A 1 182 ? 2.826 4.034 18.226 1.00 95.00 182 MET A CA 1
ATOM 1411 C C . MET A 1 182 ? 2.986 2.806 17.335 1.00 95.00 182 MET A C 1
ATOM 1413 O O . MET A 1 182 ? 3.323 1.722 17.809 1.00 95.00 182 MET A O 1
ATOM 1417 N N . LEU A 1 183 ? 2.787 2.991 16.037 1.00 95.50 183 LEU A N 1
ATOM 1418 C CA . LEU A 1 183 ? 2.819 1.928 15.042 1.00 95.50 183 LEU A CA 1
ATOM 1419 C C . LEU A 1 183 ? 3.850 2.260 13.968 1.00 95.50 183 LEU A C 1
ATOM 1421 O O . LEU A 1 183 ? 4.121 3.429 13.676 1.00 95.50 183 LEU A O 1
ATOM 1425 N N . SER A 1 184 ? 4.404 1.217 13.359 1.00 95.62 184 SER A N 1
ATOM 1426 C CA . SER A 1 184 ? 5.324 1.348 12.235 1.00 95.62 184 SER A CA 1
ATOM 1427 C C . SER A 1 184 ? 4.816 0.577 11.021 1.00 95.62 184 SER A C 1
ATOM 1429 O O . SER A 1 184 ? 4.232 -0.499 11.138 1.00 95.62 184 SER A O 1
ATOM 1431 N N . TYR A 1 185 ? 5.098 1.102 9.836 1.00 96.25 185 TYR A N 1
ATOM 1432 C CA . TYR A 1 185 ? 4.893 0.447 8.552 1.00 96.25 185 TYR A CA 1
ATOM 1433 C C . TYR A 1 185 ? 6.239 0.299 7.838 1.00 96.25 185 TYR A C 1
ATOM 1435 O O . TYR A 1 185 ? 6.959 1.284 7.661 1.00 96.25 185 TYR A O 1
ATOM 1443 N N . GLN A 1 186 ? 6.581 -0.930 7.449 1.00 93.94 186 GLN A N 1
ATOM 1444 C CA . GLN A 1 186 ? 7.767 -1.246 6.658 1.00 93.94 186 GLN A CA 1
ATOM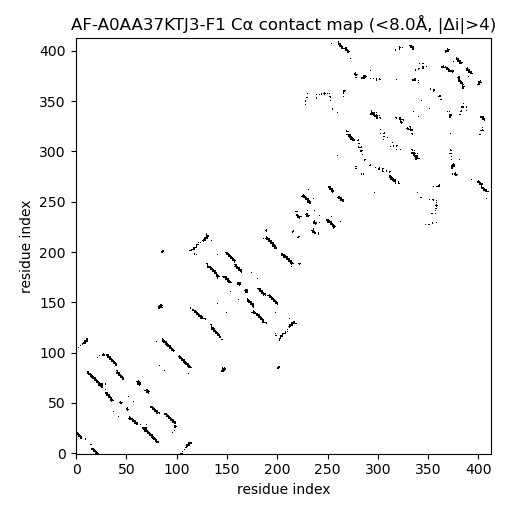 1445 C C . GLN A 1 186 ? 7.333 -1.576 5.223 1.00 93.94 186 GLN A C 1
ATOM 1447 O O . GLN A 1 186 ? 6.732 -2.635 5.007 1.00 93.94 186 GLN A O 1
ATOM 1452 N N . PRO A 1 187 ? 7.624 -0.710 4.239 1.00 92.69 187 PRO A N 1
ATOM 1453 C CA . PRO A 1 187 ? 7.348 -1.009 2.840 1.00 92.69 187 PRO A CA 1
ATOM 1454 C C . PRO A 1 187 ? 8.330 -2.042 2.271 1.00 92.69 187 PRO A C 1
ATOM 1456 O O . PRO A 1 187 ? 9.463 -2.177 2.743 1.00 92.69 187 PRO A O 1
ATOM 1459 N N . HIS A 1 188 ? 7.887 -2.742 1.227 1.00 85.94 188 HIS A N 1
ATOM 1460 C CA . HIS A 1 188 ? 8.696 -3.637 0.391 1.00 85.94 188 HIS A CA 1
ATOM 1461 C C . HIS A 1 188 ? 8.814 -3.168 -1.064 1.00 85.94 188 HIS A C 1
ATOM 1463 O O . HIS A 1 188 ? 9.636 -3.698 -1.807 1.00 85.94 188 HIS A O 1
ATOM 1469 N N . GLU A 1 189 ? 8.044 -2.157 -1.463 1.00 83.62 189 GLU A N 1
ATOM 1470 C CA . GLU A 1 189 ? 8.138 -1.518 -2.774 1.00 83.62 189 GLU A CA 1
ATOM 1471 C C . GLU A 1 189 ? 8.121 0.008 -2.652 1.00 83.62 189 GLU A C 1
ATOM 1473 O O . GLU A 1 189 ? 7.800 0.560 -1.601 1.00 83.62 189 GLU A O 1
ATOM 1478 N N . THR A 1 190 ? 8.534 0.687 -3.721 1.00 83.69 190 THR A N 1
ATOM 1479 C CA . THR A 1 190 ? 8.469 2.148 -3.835 1.00 83.69 190 THR A CA 1
ATOM 1480 C C . THR A 1 190 ? 7.126 2.576 -4.414 1.00 83.69 190 THR A C 1
ATOM 1482 O O . THR A 1 190 ? 6.564 1.853 -5.232 1.00 83.69 190 THR A O 1
ATOM 1485 N N . GLY A 1 191 ? 6.680 3.792 -4.115 1.00 85.50 191 GLY A N 1
ATOM 1486 C CA . GLY A 1 191 ? 5.447 4.362 -4.655 1.00 85.50 191 GLY A CA 1
ATOM 1487 C C . GLY A 1 191 ? 4.618 5.057 -3.583 1.00 85.50 191 GLY A C 1
ATOM 1488 O O . GLY A 1 191 ? 5.096 5.318 -2.481 1.00 85.50 191 GLY A O 1
ATOM 1489 N N . LEU A 1 192 ? 3.368 5.375 -3.910 1.00 90.56 192 LEU A N 1
ATOM 1490 C CA . LEU A 1 192 ? 2.404 5.887 -2.940 1.00 90.56 192 LEU A CA 1
ATOM 1491 C C . LEU A 1 192 ? 1.668 4.711 -2.292 1.00 90.56 192 LEU A C 1
ATOM 1493 O O . LEU A 1 192 ? 0.981 3.961 -2.977 1.00 90.56 192 LEU A O 1
ATOM 1497 N N . HIS A 1 193 ? 1.788 4.575 -0.976 1.00 94.00 193 HIS A N 1
ATOM 1498 C CA . HIS A 1 193 ? 1.095 3.559 -0.191 1.00 94.00 193 HIS A CA 1
ATOM 1499 C C . HIS A 1 193 ? -0.048 4.210 0.578 1.00 94.00 193 HIS A C 1
ATOM 1501 O O . HIS A 1 193 ? 0.176 5.142 1.352 1.00 94.00 193 HIS A O 1
ATOM 1507 N N . LYS A 1 194 ? -1.266 3.698 0.397 1.00 95.62 194 LYS A N 1
ATOM 1508 C CA . LYS A 1 194 ? -2.424 4.082 1.207 1.00 95.62 194 LYS A CA 1
ATOM 1509 C C . LYS A 1 194 ? -2.657 3.039 2.280 1.00 95.62 194 LYS A C 1
ATOM 1511 O O . LYS A 1 194 ? -2.885 1.873 1.965 1.00 95.62 194 LYS A O 1
ATOM 1516 N N . ILE A 1 195 ? -2.558 3.452 3.536 1.00 96.50 195 ILE A N 1
ATOM 1517 C CA . ILE A 1 195 ? -2.835 2.624 4.704 1.00 96.50 195 ILE A CA 1
ATOM 1518 C C . ILE A 1 195 ? -4.250 2.942 5.174 1.00 96.50 195 ILE A C 1
ATOM 1520 O O . ILE A 1 195 ? -4.535 4.080 5.535 1.00 96.50 195 ILE A O 1
ATOM 1524 N N . HIS A 1 196 ? -5.098 1.923 5.226 1.00 97.12 196 HIS A N 1
ATOM 1525 C CA . HIS A 1 196 ? -6.457 2.011 5.749 1.00 97.12 196 HIS A CA 1
ATOM 1526 C C . HIS A 1 196 ? -6.493 1.472 7.178 1.00 97.12 196 HIS A C 1
ATOM 1528 O O . HIS A 1 196 ? -6.095 0.325 7.428 1.00 97.12 196 HIS A O 1
ATOM 1534 N N . CYS A 1 197 ? -6.987 2.286 8.107 1.00 97.50 197 CYS A N 1
ATOM 1535 C CA . CYS A 1 197 ? -7.183 1.927 9.505 1.00 97.50 197 CYS A CA 1
ATOM 1536 C C . CYS A 1 197 ? -8.678 1.863 9.825 1.00 97.50 197 CYS A C 1
ATOM 1538 O O . CYS A 1 197 ? -9.391 2.849 9.662 1.00 97.50 197 CYS A O 1
ATOM 1540 N N . ILE A 1 198 ? -9.134 0.711 10.316 1.00 98.12 198 ILE A N 1
ATOM 1541 C CA . ILE A 1 198 ? -10.501 0.497 10.798 1.00 98.12 198 ILE A CA 1
ATOM 1542 C C . ILE A 1 198 ? -10.442 0.299 12.309 1.00 98.12 198 ILE A C 1
ATOM 1544 O O . ILE A 1 198 ? -9.807 -0.645 12.785 1.00 98.12 198 ILE A O 1
ATOM 1548 N N . VAL A 1 199 ? -11.140 1.148 13.055 1.00 98.06 199 VAL A N 1
ATOM 1549 C CA . VAL A 1 199 ? -11.266 1.081 14.514 1.00 98.06 199 VAL A CA 1
ATOM 1550 C C . VAL A 1 199 ? -12.721 0.815 14.865 1.00 98.06 199 VAL A C 1
ATOM 1552 O O . VAL A 1 199 ? -13.614 1.511 14.387 1.00 98.06 199 VAL A O 1
ATOM 1555 N N . LYS A 1 200 ? -12.993 -0.196 15.691 1.00 97.44 200 LYS A N 1
ATOM 1556 C CA . LYS A 1 200 ? -14.369 -0.555 16.047 1.00 97.44 200 LYS A CA 1
ATOM 1557 C C . LYS A 1 200 ? -14.521 -1.080 17.462 1.00 97.44 200 LYS A C 1
ATOM 1559 O O . LYS A 1 200 ? -13.593 -1.648 18.033 1.00 97.44 200 LYS A O 1
ATOM 1564 N N . ASP A 1 201 ? -15.734 -0.958 17.974 1.00 95.75 201 ASP A N 1
ATOM 1565 C CA . ASP A 1 201 ? -16.232 -1.741 19.101 1.00 95.75 201 ASP A CA 1
ATOM 1566 C C . ASP A 1 201 ? -17.388 -2.652 18.629 1.00 95.75 201 ASP A C 1
ATOM 1568 O O . ASP A 1 201 ? -17.522 -2.939 17.435 1.00 95.75 201 ASP A O 1
ATOM 1572 N N . ASP A 1 202 ? -18.205 -3.154 19.555 1.00 90.94 202 ASP A N 1
ATOM 1573 C CA . ASP A 1 202 ? -19.348 -4.023 19.240 1.00 90.94 202 ASP A CA 1
ATOM 1574 C C . ASP A 1 202 ? -20.541 -3.287 18.587 1.00 90.94 202 ASP A C 1
ATOM 1576 O O . ASP A 1 202 ? -21.519 -3.934 18.205 1.00 90.94 202 ASP A O 1
ATOM 1580 N N . ILE A 1 203 ? -20.501 -1.953 18.504 1.00 95.81 203 ILE A N 1
ATOM 1581 C CA . ILE A 1 203 ? -21.609 -1.073 18.103 1.00 95.81 203 ILE A CA 1
ATOM 1582 C C . ILE A 1 203 ? -21.205 -0.112 16.974 1.00 95.81 203 ILE A C 1
ATOM 1584 O O . ILE A 1 203 ? -21.932 0.013 15.990 1.00 95.81 203 ILE A O 1
ATOM 1588 N N . SER A 1 204 ? -20.063 0.559 17.105 1.00 96.31 204 SER A N 1
ATOM 1589 C CA . SER A 1 204 ? -19.610 1.646 16.238 1.00 96.31 204 SER A CA 1
ATOM 1590 C C . SER A 1 204 ? -18.321 1.273 15.502 1.00 96.31 204 SER A C 1
ATOM 1592 O O . SER A 1 204 ? -17.503 0.488 15.987 1.00 96.31 204 SER A O 1
ATOM 1594 N N . VAL A 1 205 ? -18.125 1.881 14.331 1.00 97.69 205 VAL A N 1
ATOM 1595 C CA . VAL A 1 205 ? -16.932 1.742 13.484 1.00 97.69 205 VAL A CA 1
ATOM 1596 C C . VAL A 1 205 ? -16.476 3.136 13.053 1.00 97.69 205 VAL A C 1
ATOM 1598 O O . VAL A 1 205 ? -17.312 4.001 12.800 1.00 97.69 205 VAL A O 1
ATOM 1601 N N . SER A 1 206 ? -15.166 3.341 12.967 1.00 97.94 206 SER A N 1
ATOM 1602 C CA . SER A 1 206 ? -14.513 4.534 12.430 1.00 97.94 206 SER A CA 1
ATOM 1603 C C . SER A 1 206 ? -13.379 4.121 11.497 1.00 97.94 206 SER A C 1
ATOM 1605 O O . SER A 1 206 ? -12.710 3.112 11.734 1.00 97.94 206 SER A O 1
ATOM 1607 N N . GLU A 1 207 ? -13.186 4.877 10.421 1.00 97.38 207 GLU A N 1
ATOM 1608 C CA . GLU A 1 207 ? -12.214 4.583 9.368 1.00 97.38 207 GLU A CA 1
ATOM 1609 C C . GLU A 1 207 ? -11.374 5.826 9.074 1.00 97.38 207 GLU A C 1
ATOM 1611 O O . GLU A 1 207 ? -11.892 6.945 9.041 1.00 97.38 207 GLU A O 1
ATOM 1616 N N . VAL A 1 208 ? -10.070 5.637 8.872 1.00 96.44 208 VAL A N 1
ATOM 1617 C CA . VAL A 1 208 ? -9.139 6.717 8.534 1.00 96.44 208 VAL A CA 1
ATOM 1618 C C . VAL A 1 208 ? -8.019 6.205 7.638 1.00 96.44 208 VAL A C 1
ATOM 1620 O O . VAL A 1 208 ? -7.470 5.123 7.865 1.00 96.44 208 VAL A O 1
ATOM 1623 N N . ASP A 1 209 ? -7.660 7.022 6.652 1.00 95.00 209 ASP A N 1
ATOM 1624 C CA . ASP A 1 209 ? -6.621 6.717 5.675 1.00 95.00 209 ASP A CA 1
ATOM 1625 C C . ASP A 1 209 ? -5.356 7.533 5.935 1.00 95.00 209 ASP A C 1
ATOM 1627 O O . ASP A 1 209 ? -5.403 8.693 6.353 1.00 95.00 209 ASP A O 1
ATOM 1631 N N . ILE A 1 210 ? -4.210 6.919 5.653 1.00 94.31 210 ILE A N 1
ATOM 1632 C CA . ILE A 1 210 ? -2.887 7.531 5.748 1.00 94.31 210 ILE A CA 1
ATOM 1633 C C . ILE A 1 210 ? -2.187 7.318 4.412 1.00 94.31 210 ILE A C 1
ATOM 1635 O O . ILE A 1 210 ? -2.095 6.189 3.932 1.00 94.31 210 ILE A O 1
ATOM 1639 N N . GLU A 1 211 ? -1.650 8.382 3.831 1.00 94.50 211 GLU A N 1
ATOM 1640 C CA . GLU A 1 211 ? -0.835 8.292 2.621 1.00 94.50 211 GLU A CA 1
ATOM 1641 C C . GLU A 1 211 ? 0.651 8.385 2.978 1.00 94.50 211 GLU A C 1
ATOM 1643 O O . GLU A 1 211 ? 1.075 9.295 3.695 1.00 94.50 211 GLU A O 1
ATOM 1648 N N . VAL A 1 212 ? 1.441 7.435 2.475 1.00 93.25 212 VAL A N 1
ATOM 1649 C CA . VAL A 1 212 ? 2.891 7.355 2.681 1.00 93.25 212 VAL A CA 1
ATOM 1650 C C . VAL A 1 212 ? 3.585 7.260 1.326 1.00 93.25 212 VAL A C 1
ATOM 1652 O O . VAL A 1 212 ? 3.390 6.303 0.580 1.00 93.25 212 VAL A O 1
ATOM 1655 N N . GLU A 1 213 ? 4.423 8.239 1.001 1.00 92.19 213 GLU A N 1
ATOM 1656 C CA . GLU A 1 213 ? 5.279 8.213 -0.185 1.00 92.19 213 GLU A CA 1
ATOM 1657 C C . GLU A 1 213 ? 6.585 7.465 0.133 1.00 92.19 213 GLU A C 1
ATOM 1659 O O . GLU A 1 213 ? 7.391 7.915 0.950 1.00 92.19 213 GLU A O 1
ATOM 1664 N N . VAL A 1 214 ? 6.815 6.333 -0.533 1.00 89.31 214 VAL A N 1
ATOM 1665 C CA . VAL A 1 214 ? 8.012 5.500 -0.382 1.00 89.31 214 VAL A CA 1
ATOM 1666 C C . VAL A 1 214 ? 8.937 5.693 -1.579 1.00 89.31 214 VAL A C 1
ATOM 1668 O O . VAL A 1 214 ? 8.629 5.312 -2.708 1.00 89.31 214 VAL A O 1
ATOM 1671 N N . LYS A 1 215 ? 10.109 6.265 -1.330 1.00 83.88 215 LYS A N 1
ATOM 1672 C CA . LYS A 1 215 ? 11.171 6.487 -2.318 1.00 83.88 215 LYS A CA 1
ATOM 1673 C C . LYS A 1 215 ? 12.143 5.314 -2.294 1.00 83.88 215 LYS A C 1
ATOM 1675 O O . LYS A 1 215 ? 12.326 4.686 -1.259 1.00 83.88 215 LYS A O 1
ATOM 1680 N N . GLY A 1 216 ? 12.797 4.990 -3.403 1.00 73.25 216 GLY A N 1
ATOM 1681 C CA . GLY A 1 216 ? 13.893 4.021 -3.353 1.00 73.25 216 GLY A CA 1
ATOM 1682 C C . GLY A 1 216 ? 15.131 4.612 -2.681 1.00 73.25 216 GLY A C 1
ATOM 1683 O O . GLY A 1 216 ? 15.201 5.805 -2.368 1.00 73.25 216 GLY A O 1
ATOM 1684 N N . ILE A 1 217 ? 16.144 3.771 -2.491 1.00 69.00 217 ILE A N 1
ATOM 1685 C CA . ILE A 1 217 ? 17.418 4.152 -1.873 1.00 69.00 217 ILE A CA 1
ATOM 1686 C C . ILE A 1 217 ? 18.020 5.332 -2.647 1.00 69.00 217 ILE A C 1
ATOM 1688 O O . ILE A 1 217 ? 18.218 5.244 -3.862 1.00 69.00 217 ILE A O 1
ATOM 1692 N N . ASN A 1 218 ? 18.307 6.436 -1.953 1.00 70.06 218 ASN A N 1
ATOM 1693 C CA . ASN A 1 218 ? 18.829 7.678 -2.537 1.00 70.06 218 ASN A CA 1
ATOM 1694 C C . ASN A 1 218 ? 18.005 8.217 -3.729 1.00 70.06 218 ASN A C 1
ATOM 1696 O O . ASN A 1 218 ? 18.566 8.748 -4.686 1.00 70.06 218 ASN A O 1
ATOM 1700 N N . GLY A 1 219 ? 16.676 8.062 -3.705 1.00 73.12 219 GLY A N 1
ATOM 1701 C CA . GLY A 1 219 ? 15.800 8.533 -4.785 1.00 73.12 219 GLY A CA 1
ATOM 1702 C C . GLY A 1 219 ? 15.793 7.644 -6.032 1.00 73.12 219 GLY A C 1
ATOM 1703 O O . GLY A 1 219 ? 15.342 8.087 -7.089 1.00 73.12 219 GLY A O 1
ATOM 1704 N N . SER A 1 220 ? 16.290 6.409 -5.919 1.00 78.50 220 SER A N 1
ATOM 1705 C CA . SER A 1 220 ? 16.079 5.371 -6.931 1.00 78.50 220 SER A CA 1
ATOM 1706 C C . SER A 1 220 ? 14.620 4.915 -6.995 1.00 78.50 220 SER A C 1
ATOM 1708 O O . SER A 1 220 ? 13.814 5.202 -6.113 1.00 78.50 220 SER A O 1
ATOM 1710 N N . LEU A 1 221 ? 14.284 4.193 -8.056 1.00 79.56 221 LEU A N 1
ATOM 1711 C CA . LEU A 1 221 ? 12.985 3.589 -8.316 1.00 79.56 221 LEU A CA 1
ATOM 1712 C C . LEU A 1 221 ? 13.214 2.128 -8.719 1.00 79.56 221 LEU A C 1
ATOM 1714 O O . LEU A 1 221 ? 14.203 1.827 -9.390 1.00 79.56 221 LEU A O 1
ATOM 1718 N N . THR A 1 222 ? 12.308 1.228 -8.339 1.00 76.69 222 THR A N 1
ATOM 1719 C CA . THR A 1 222 ? 12.303 -0.174 -8.804 1.00 76.69 222 THR A CA 1
ATOM 1720 C C . THR A 1 222 ? 11.331 -0.384 -9.965 1.00 76.69 222 THR A C 1
ATOM 1722 O O . THR A 1 222 ? 11.613 -1.171 -10.863 1.00 76.69 222 THR A O 1
ATOM 1725 N N . ASN A 1 223 ? 10.237 0.383 -10.005 1.00 79.25 223 ASN A N 1
ATOM 1726 C CA . ASN A 1 223 ? 9.269 0.386 -11.100 1.00 79.25 223 ASN A CA 1
ATOM 1727 C C . ASN A 1 223 ? 8.905 1.830 -11.494 1.00 79.25 223 ASN A C 1
ATOM 1729 O O . ASN A 1 223 ? 7.962 2.397 -10.944 1.00 79.25 223 ASN A O 1
ATOM 1733 N N . PRO A 1 224 ? 9.686 2.476 -12.377 1.00 83.00 224 PRO A N 1
ATOM 1734 C CA . PRO A 1 224 ? 9.428 3.853 -12.770 1.00 83.00 224 PRO A CA 1
ATOM 1735 C C . PRO A 1 224 ? 8.251 3.968 -13.749 1.00 83.00 224 PRO A C 1
ATOM 1737 O O . PRO A 1 224 ? 8.035 3.100 -14.600 1.00 83.00 224 PRO A O 1
ATOM 1740 N N . GLU A 1 225 ? 7.561 5.105 -13.676 1.00 87.25 225 GLU A N 1
ATOM 1741 C CA . GLU A 1 225 ? 6.659 5.596 -14.724 1.00 87.25 225 GLU A CA 1
ATOM 1742 C C . GLU A 1 225 ? 7.403 5.813 -16.065 1.00 87.25 225 GLU A C 1
ATOM 1744 O O . GLU A 1 225 ? 8.640 5.845 -16.092 1.00 87.25 225 GLU A O 1
ATOM 1749 N N . PRO A 1 226 ? 6.691 5.979 -17.199 1.00 93.00 226 PRO A N 1
ATOM 1750 C CA . PRO A 1 226 ? 7.304 6.335 -18.477 1.00 93.00 226 PRO A CA 1
ATOM 1751 C C . PRO A 1 226 ? 8.239 7.552 -18.383 1.00 93.00 226 PRO A C 1
ATOM 1753 O O . PRO A 1 226 ? 7.866 8.620 -17.898 1.00 93.00 226 PRO A O 1
ATOM 1756 N N . GLY A 1 227 ? 9.466 7.402 -18.882 1.00 95.50 227 GLY A N 1
ATOM 1757 C CA . GLY A 1 227 ? 10.512 8.409 -18.756 1.00 95.50 227 GLY A CA 1
ATOM 1758 C C . GLY A 1 227 ? 11.906 7.901 -19.119 1.00 95.50 227 GLY A C 1
ATOM 1759 O O . GLY A 1 227 ? 12.087 6.791 -19.627 1.00 95.50 227 GLY A O 1
ATOM 1760 N N . VAL A 1 228 ? 12.908 8.741 -18.855 1.00 97.81 228 VAL A N 1
ATOM 1761 C CA . VAL A 1 228 ? 14.325 8.437 -19.084 1.00 97.81 228 VAL A CA 1
ATOM 1762 C C . VAL A 1 228 ? 15.084 8.476 -17.765 1.00 97.81 228 VAL A C 1
ATOM 1764 O O . VAL A 1 228 ? 14.995 9.445 -17.013 1.00 97.81 228 VAL A O 1
ATOM 1767 N N . TYR A 1 229 ? 15.857 7.424 -17.509 1.00 96.81 229 TYR A N 1
ATOM 1768 C CA . TYR A 1 229 ? 16.523 7.189 -16.230 1.00 96.81 229 TYR A CA 1
ATOM 1769 C C . TYR A 1 229 ? 17.951 6.694 -16.438 1.00 96.81 229 TYR A C 1
ATOM 1771 O O . TYR A 1 229 ? 18.294 6.134 -17.478 1.00 96.81 229 TYR A O 1
ATOM 1779 N N . ILE A 1 230 ? 18.792 6.858 -15.425 1.00 97.12 230 ILE A N 1
ATOM 1780 C CA . ILE A 1 230 ? 20.062 6.138 -15.333 1.00 97.12 230 ILE A CA 1
ATOM 1781 C C . ILE A 1 230 ? 19.775 4.778 -14.701 1.00 97.12 230 ILE A C 1
ATOM 1783 O O . ILE A 1 230 ? 19.121 4.714 -13.664 1.00 97.12 230 ILE A O 1
ATOM 1787 N N . TYR A 1 231 ? 20.242 3.698 -15.325 1.00 95.06 231 TYR A N 1
ATOM 1788 C CA . TYR A 1 231 ? 20.032 2.339 -14.827 1.00 95.06 231 TYR A CA 1
ATOM 1789 C C . TYR A 1 231 ? 21.313 1.786 -14.209 1.00 95.06 231 TYR A C 1
ATOM 1791 O O . TYR A 1 231 ? 22.377 1.807 -14.837 1.00 95.06 231 TYR A O 1
ATOM 1799 N N . CYS A 1 232 ? 21.208 1.282 -12.985 1.00 90.94 232 CYS A N 1
ATOM 1800 C CA . CYS A 1 232 ? 22.330 0.750 -12.222 1.00 90.94 232 CYS A CA 1
ATOM 1801 C C . CYS A 1 232 ? 21.820 -0.323 -11.259 1.00 90.94 232 CYS A C 1
ATOM 1803 O O . CYS A 1 232 ? 20.975 -0.026 -10.422 1.00 90.94 232 CYS A O 1
ATOM 1805 N N . ASN A 1 233 ? 22.335 -1.554 -11.350 1.00 85.31 233 ASN A N 1
ATOM 1806 C CA . ASN A 1 233 ? 22.010 -2.652 -10.426 1.00 85.31 233 ASN A CA 1
ATOM 1807 C C . ASN A 1 233 ? 20.497 -2.884 -10.241 1.00 85.31 233 ASN A C 1
ATOM 1809 O O . ASN A 1 233 ? 20.017 -3.014 -9.118 1.00 85.31 233 ASN A O 1
ATOM 1813 N N . SER A 1 234 ? 19.742 -2.910 -11.343 1.00 85.00 234 SER A N 1
ATOM 1814 C CA . SER A 1 234 ? 18.275 -3.071 -11.338 1.00 85.00 234 SER A CA 1
ATOM 1815 C C . SER A 1 234 ? 17.474 -1.935 -10.701 1.00 85.00 234 SER A C 1
ATOM 1817 O O . SER A 1 234 ? 16.278 -2.078 -10.467 1.00 85.00 234 SER A O 1
ATOM 1819 N N . LEU A 1 235 ? 18.110 -0.787 -10.482 1.00 86.94 235 LEU A N 1
ATOM 1820 C CA . LEU A 1 235 ? 17.468 0.432 -10.017 1.00 86.94 235 LEU A CA 1
ATOM 1821 C C . LEU A 1 235 ? 17.497 1.509 -11.098 1.00 86.94 235 LEU A C 1
ATOM 1823 O O . LEU A 1 235 ? 18.445 1.622 -11.883 1.00 86.94 235 LEU A O 1
ATOM 1827 N N . TYR A 1 236 ? 16.453 2.329 -11.093 1.00 91.19 236 TYR A N 1
ATOM 1828 C CA . TYR A 1 236 ? 16.268 3.457 -11.991 1.00 91.19 236 TYR A CA 1
ATOM 1829 C C . TYR A 1 236 ? 16.454 4.754 -11.219 1.00 91.19 236 TYR A C 1
ATOM 1831 O O . TYR A 1 236 ? 15.795 4.990 -10.212 1.00 91.19 236 TYR A O 1
ATOM 1839 N N . TYR A 1 237 ? 17.328 5.622 -11.700 1.00 92.19 237 TYR A N 1
ATOM 1840 C CA . TYR A 1 237 ? 17.616 6.899 -11.068 1.00 92.19 237 TYR A CA 1
ATOM 1841 C C . TYR A 1 237 ? 17.172 8.022 -11.994 1.00 92.19 237 TYR A C 1
ATOM 1843 O O . TYR A 1 237 ? 17.685 8.123 -13.116 1.00 92.19 237 TYR A O 1
ATOM 1851 N N . PRO A 1 238 ? 16.270 8.913 -11.549 1.00 92.31 238 PRO A N 1
ATOM 1852 C CA . PRO A 1 238 ? 16.175 10.225 -12.153 1.00 92.31 238 PRO A CA 1
ATOM 1853 C C . PRO A 1 238 ? 17.568 10.850 -12.145 1.00 92.31 238 PRO A C 1
ATOM 1855 O O . PRO A 1 238 ? 18.298 10.798 -11.158 1.00 92.31 238 PRO A O 1
ATOM 1858 N N . SER A 1 239 ? 17.945 11.484 -13.236 1.00 92.81 239 SER A N 1
ATOM 1859 C CA . SER A 1 239 ? 19.217 12.205 -13.367 1.00 92.81 239 SER A CA 1
ATOM 1860 C C . SER A 1 239 ? 19.414 13.313 -12.318 1.00 92.81 239 SER A C 1
ATOM 1862 O O . SER A 1 239 ? 20.544 13.726 -12.086 1.00 92.81 239 SER A O 1
ATOM 1864 N N . SER A 1 240 ? 18.351 13.793 -11.659 1.00 89.56 240 SER A N 1
ATOM 1865 C CA . SER A 1 240 ? 18.432 14.689 -10.492 1.00 89.56 240 SER A CA 1
ATOM 1866 C C . SER A 1 240 ? 18.827 13.986 -9.189 1.00 89.56 240 SER A C 1
ATOM 1868 O O . SER A 1 240 ? 19.310 14.650 -8.278 1.00 89.56 240 SER A O 1
ATOM 1870 N N . ALA A 1 241 ? 18.605 12.675 -9.093 1.00 87.69 241 ALA A N 1
ATOM 1871 C CA . ALA A 1 241 ? 18.950 11.835 -7.945 1.00 87.69 241 ALA A CA 1
ATOM 1872 C C . ALA A 1 241 ? 20.268 11.063 -8.152 1.00 87.69 241 ALA A C 1
ATOM 1874 O O . ALA A 1 241 ? 20.761 10.411 -7.238 1.00 87.69 241 ALA A O 1
ATOM 1875 N N . TRP A 1 242 ? 20.851 11.113 -9.354 1.00 90.25 242 TRP A N 1
ATOM 1876 C CA . TRP A 1 242 ? 22.110 10.439 -9.650 1.00 90.25 242 TRP A CA 1
ATOM 1877 C C . TRP A 1 242 ? 23.317 11.203 -9.105 1.00 90.25 242 TRP A C 1
ATOM 1879 O O . TRP A 1 242 ? 23.514 12.383 -9.405 1.00 90.25 242 TRP A O 1
ATOM 1889 N N . HIS A 1 243 ? 24.181 10.503 -8.374 1.00 86.88 243 HIS A N 1
ATOM 1890 C CA . HIS A 1 243 ? 25.415 11.067 -7.843 1.00 86.88 243 HIS A CA 1
ATOM 1891 C C . HIS A 1 243 ? 26.610 10.747 -8.748 1.00 86.88 243 HIS A C 1
ATOM 1893 O O . HIS A 1 243 ? 26.836 9.606 -9.147 1.00 86.88 243 HIS A O 1
ATOM 1899 N N . GLN A 1 244 ? 27.425 11.764 -9.045 1.00 82.31 244 GLN A N 1
ATOM 1900 C CA . GLN A 1 244 ? 28.558 11.650 -9.975 1.00 82.31 244 GLN A CA 1
ATOM 1901 C C . GLN A 1 244 ? 29.614 10.619 -9.532 1.00 82.31 244 GLN A C 1
ATOM 1903 O O . GLN A 1 244 ? 30.292 10.028 -10.368 1.00 82.31 244 GLN A O 1
ATOM 1908 N N . GLU A 1 245 ? 29.738 10.369 -8.230 1.00 86.50 245 GLU A N 1
ATOM 1909 C CA . GLU A 1 245 ? 30.624 9.346 -7.656 1.00 86.50 245 GLU A CA 1
ATOM 1910 C C . GLU A 1 245 ? 30.225 7.904 -8.025 1.00 86.50 245 GLU A C 1
ATOM 1912 O O . GLU A 1 245 ? 31.069 7.011 -7.989 1.00 86.50 245 GLU A O 1
ATOM 1917 N N . TRP A 1 246 ? 28.977 7.667 -8.445 1.00 86.62 246 TRP A N 1
ATOM 1918 C CA . TRP A 1 246 ? 28.502 6.351 -8.894 1.00 86.62 246 TRP A CA 1
ATOM 1919 C C . TRP A 1 246 ? 28.671 6.134 -10.391 1.00 86.62 246 TRP A C 1
ATOM 1921 O O . TRP A 1 246 ? 28.268 5.091 -10.894 1.00 86.62 246 TRP A O 1
ATOM 1931 N N . LYS A 1 247 ? 29.263 7.094 -11.112 1.00 87.81 247 LYS A N 1
ATOM 1932 C CA . LYS A 1 247 ? 29.409 7.068 -12.571 1.00 87.81 247 LYS A CA 1
ATOM 1933 C C . LYS A 1 247 ? 29.820 5.691 -13.117 1.00 87.81 247 LYS A C 1
ATOM 1935 O O . LYS A 1 247 ? 29.188 5.207 -14.046 1.00 87.81 247 LYS A O 1
ATOM 1940 N N . GLU A 1 248 ? 30.840 5.066 -12.530 1.00 87.50 248 GLU A N 1
ATOM 1941 C CA . GLU A 1 248 ? 31.400 3.781 -12.992 1.00 87.50 248 GLU A CA 1
ATOM 1942 C C . GLU A 1 248 ? 30.477 2.570 -12.736 1.00 87.50 248 GLU A C 1
ATOM 1944 O O . GLU A 1 248 ? 30.753 1.473 -13.211 1.00 87.50 248 GLU A O 1
ATOM 1949 N N . GLN A 1 249 ? 29.392 2.749 -11.977 1.00 90.56 249 GLN A N 1
ATOM 1950 C CA . GLN A 1 249 ? 28.406 1.709 -11.666 1.00 90.56 249 GLN A CA 1
ATOM 1951 C C . GLN A 1 249 ? 27.225 1.706 -12.649 1.00 90.56 249 GLN A C 1
ATOM 1953 O O . GLN A 1 249 ? 26.492 0.721 -12.721 1.00 90.56 249 GLN A O 1
ATOM 1958 N N . ALA A 1 250 ? 27.022 2.789 -13.407 1.00 94.69 250 ALA A N 1
ATOM 1959 C CA . ALA A 1 250 ? 25.920 2.879 -14.357 1.00 94.69 250 ALA A CA 1
ATOM 1960 C C . ALA A 1 250 ? 26.087 1.891 -15.517 1.00 94.69 250 ALA A C 1
ATOM 1962 O O . ALA A 1 250 ? 27.124 1.841 -16.176 1.00 94.69 250 ALA A O 1
ATOM 1963 N N . GLU A 1 251 ? 25.018 1.164 -15.834 1.00 95.44 251 GLU A N 1
ATOM 1964 C CA . GLU A 1 251 ? 24.999 0.250 -16.978 1.00 95.44 251 GLU A CA 1
ATOM 1965 C C . GLU A 1 251 ? 24.582 0.943 -18.283 1.00 95.44 251 GLU A C 1
ATOM 1967 O O . GLU A 1 251 ? 24.893 0.452 -19.370 1.00 95.44 251 GLU A O 1
ATOM 1972 N N . GLY A 1 252 ? 23.847 2.054 -18.192 1.00 97.19 252 GLY A N 1
ATOM 1973 C CA . GLY A 1 252 ? 23.340 2.785 -19.350 1.00 97.19 252 GLY A CA 1
ATOM 1974 C C . GLY A 1 252 ? 22.190 3.732 -19.019 1.00 97.19 252 GLY A C 1
ATOM 1975 O O . GLY A 1 252 ? 21.904 4.027 -17.856 1.00 97.19 252 GLY A O 1
ATOM 1976 N N . VAL A 1 253 ? 21.516 4.193 -20.070 1.00 98.38 253 VAL A N 1
ATOM 1977 C CA . VAL A 1 253 ? 20.343 5.071 -19.985 1.00 98.38 253 VAL A CA 1
ATOM 1978 C C . VAL A 1 253 ? 19.098 4.260 -20.323 1.00 98.38 253 VAL A C 1
ATOM 1980 O O . VAL A 1 253 ? 18.985 3.749 -21.434 1.00 98.38 253 VAL A O 1
ATOM 1983 N N . ALA A 1 254 ? 18.187 4.102 -19.368 1.00 98.06 254 ALA A N 1
ATOM 1984 C CA . ALA A 1 254 ? 16.912 3.427 -19.572 1.00 98.06 254 ALA A CA 1
ATOM 1985 C C . ALA A 1 254 ? 15.902 4.384 -20.206 1.00 98.06 254 ALA A C 1
ATOM 1987 O O . ALA A 1 254 ? 15.782 5.532 -19.781 1.00 98.06 254 ALA A O 1
ATOM 1988 N N . ILE A 1 255 ? 15.164 3.889 -21.195 1.00 97.69 255 ILE A N 1
ATOM 1989 C CA . ILE A 1 255 ? 14.037 4.572 -21.822 1.00 97.69 255 ILE A CA 1
ATOM 1990 C C . ILE A 1 255 ? 12.815 3.683 -21.621 1.00 97.69 255 ILE A C 1
ATOM 1992 O O . ILE A 1 255 ? 12.775 2.546 -22.098 1.00 97.69 255 ILE A O 1
ATOM 1996 N N . ILE A 1 256 ? 11.848 4.206 -20.871 1.00 95.50 256 ILE A N 1
ATOM 1997 C CA . ILE A 1 256 ? 10.641 3.509 -20.436 1.00 95.50 256 ILE A CA 1
ATOM 1998 C C . ILE A 1 256 ? 9.442 4.203 -21.069 1.00 95.50 256 ILE A C 1
ATOM 2000 O O . ILE A 1 256 ? 9.250 5.405 -20.908 1.00 95.50 256 ILE A O 1
ATOM 2004 N N . THR A 1 257 ? 8.646 3.439 -21.804 1.00 92.56 257 THR A N 1
ATOM 2005 C CA . THR A 1 257 ? 7.370 3.863 -22.393 1.00 92.56 257 THR A CA 1
ATOM 2006 C C . THR A 1 257 ? 6.315 2.796 -22.117 1.00 92.56 257 THR A C 1
ATOM 2008 O O . THR A 1 257 ? 6.642 1.736 -21.569 1.00 92.56 257 THR A O 1
ATOM 2011 N N . GLU A 1 258 ? 5.061 3.062 -22.475 1.00 89.19 258 GLU A N 1
ATOM 2012 C CA . GLU A 1 258 ? 4.000 2.053 -22.393 1.00 89.19 258 GLU A CA 1
ATOM 2013 C C . GLU A 1 258 ? 4.246 0.909 -23.391 1.00 89.19 258 GLU A C 1
ATOM 2015 O O . GLU A 1 258 ? 3.946 -0.246 -23.104 1.00 89.19 258 GLU A O 1
ATOM 2020 N N . GLU A 1 259 ? 4.847 1.213 -24.544 1.00 85.94 259 GLU A N 1
ATOM 2021 C CA . GLU A 1 259 ? 5.012 0.283 -25.662 1.00 85.94 259 GLU A CA 1
ATOM 2022 C C . GLU A 1 259 ? 6.348 -0.473 -25.647 1.00 85.94 259 GLU A C 1
ATOM 2024 O O . GLU A 1 2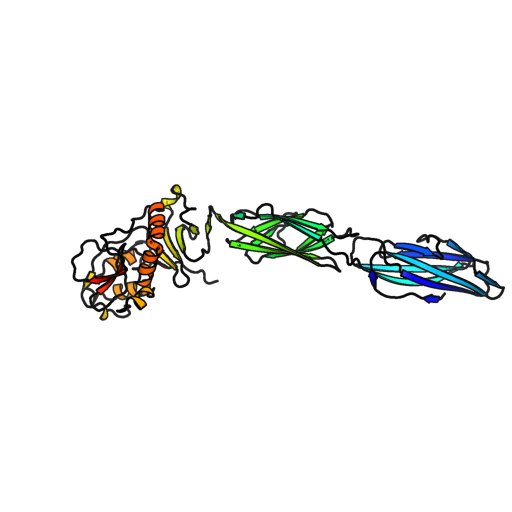59 ? 6.451 -1.571 -26.195 1.00 85.94 259 GLU A O 1
ATOM 2029 N N . CYS A 1 260 ? 7.400 0.111 -25.064 1.00 90.31 260 CYS A N 1
ATOM 2030 C CA . CYS A 1 260 ? 8.745 -0.462 -25.073 1.00 90.31 260 CYS A CA 1
ATOM 2031 C C . CYS A 1 260 ? 9.589 -0.003 -23.872 1.00 90.31 260 CYS A C 1
ATOM 2033 O O . CYS A 1 260 ? 9.536 1.157 -23.450 1.00 90.31 260 CYS A O 1
ATOM 2035 N N . ARG A 1 261 ? 10.424 -0.911 -23.351 1.00 94.81 261 ARG A N 1
ATOM 2036 C CA . ARG A 1 261 ? 11.384 -0.649 -22.270 1.00 94.81 261 ARG A CA 1
ATOM 2037 C C . ARG A 1 261 ? 12.751 -1.196 -22.651 1.00 94.81 261 ARG A C 1
ATOM 2039 O O . ARG A 1 261 ? 12.928 -2.402 -22.814 1.00 94.81 261 ARG A O 1
ATOM 2046 N N . PHE A 1 262 ? 13.730 -0.314 -22.795 1.00 97.12 262 PHE A N 1
ATOM 2047 C CA . PHE A 1 262 ? 15.071 -0.719 -23.201 1.00 97.12 262 PHE A CA 1
ATOM 2048 C C . PHE A 1 262 ? 16.146 0.142 -22.550 1.00 97.12 262 PHE A C 1
ATOM 2050 O O . PHE A 1 262 ? 15.925 1.286 -22.154 1.00 97.12 262 PHE A O 1
ATOM 2057 N N . LEU A 1 263 ? 17.334 -0.436 -22.447 1.00 98.06 263 LEU A N 1
ATOM 2058 C CA . LEU A 1 263 ? 18.538 0.211 -21.970 1.00 98.06 263 LEU A CA 1
ATOM 2059 C C . LEU A 1 263 ? 19.428 0.549 -23.158 1.00 98.06 263 LEU A C 1
ATOM 2061 O O . LEU A 1 263 ? 19.786 -0.338 -23.929 1.00 98.06 263 LEU A O 1
ATOM 2065 N N . MET A 1 264 ? 19.820 1.811 -23.271 1.00 98.19 264 MET A N 1
ATOM 2066 C CA . MET A 1 264 ? 20.812 2.296 -24.220 1.00 98.19 264 MET A CA 1
ATOM 2067 C C . MET A 1 264 ? 22.205 2.282 -23.588 1.00 98.19 264 MET A C 1
ATOM 2069 O O . MET A 1 264 ? 22.392 2.761 -22.467 1.00 98.19 264 MET A O 1
ATOM 2073 N N . ALA A 1 265 ? 23.186 1.744 -24.310 1.00 97.94 265 ALA A N 1
ATOM 2074 C CA . ALA A 1 265 ? 24.571 1.703 -23.862 1.00 97.94 265 ALA A CA 1
ATOM 2075 C C . ALA A 1 265 ? 25.168 3.119 -23.675 1.00 97.94 265 ALA A C 1
ATOM 2077 O O . ALA A 1 265 ? 24.764 4.048 -24.378 1.00 97.94 265 ALA A O 1
ATOM 2078 N N . PRO A 1 266 ? 26.160 3.303 -22.781 1.00 97.19 266 PRO A N 1
ATOM 2079 C CA . PRO A 1 266 ? 26.834 4.594 -22.606 1.00 97.19 266 PRO A CA 1
ATOM 2080 C C . PRO A 1 266 ? 27.579 5.077 -23.857 1.00 97.19 266 PRO A C 1
ATOM 2082 O O . PRO A 1 266 ? 27.661 6.281 -24.100 1.00 97.19 266 PRO A O 1
ATOM 2085 N N . ASP A 1 267 ? 28.109 4.151 -24.661 1.00 96.31 267 ASP A N 1
ATOM 2086 C CA . ASP A 1 267 ? 28.939 4.466 -25.818 1.00 96.31 267 ASP A CA 1
ATOM 2087 C C . ASP A 1 267 ? 28.428 3.794 -27.098 1.00 96.31 267 ASP A C 1
ATOM 2089 O O . ASP A 1 267 ? 28.048 2.619 -27.084 1.00 96.31 267 ASP A O 1
ATOM 2093 N N . PRO A 1 268 ? 28.439 4.511 -28.236 1.00 95.50 268 PRO A N 1
ATOM 2094 C CA . PRO A 1 268 ? 28.057 3.940 -29.509 1.00 95.50 268 PRO A CA 1
ATOM 2095 C C . PRO A 1 268 ? 29.197 3.119 -30.105 1.00 95.50 268 PRO A C 1
ATOM 2097 O O . PRO A 1 268 ? 30.382 3.404 -29.909 1.00 95.50 268 PRO A O 1
ATOM 2100 N N . VAL A 1 269 ? 28.830 2.169 -30.956 1.00 94.69 269 VAL A N 1
ATOM 2101 C CA . VAL A 1 269 ? 29.769 1.460 -31.822 1.00 94.69 269 VAL A CA 1
ATOM 2102 C C . VAL A 1 269 ? 29.843 2.140 -33.187 1.00 94.69 269 VAL A C 1
ATOM 2104 O O . VAL A 1 269 ? 28.874 2.733 -33.660 1.00 94.69 269 VAL A O 1
ATOM 2107 N N . ILE A 1 270 ? 31.014 2.058 -33.815 1.00 91.06 270 ILE A N 1
ATOM 2108 C CA . ILE A 1 270 ? 31.256 2.491 -35.197 1.00 91.06 270 ILE A CA 1
ATOM 2109 C C . ILE A 1 270 ? 31.434 1.234 -36.033 1.00 91.06 270 ILE A C 1
ATOM 2111 O O . ILE A 1 270 ? 32.137 0.310 -35.614 1.00 91.06 270 ILE A O 1
ATOM 2115 N N . GLY A 1 271 ? 30.852 1.201 -37.217 1.00 85.12 271 GLY A N 1
ATOM 2116 C CA . GLY A 1 271 ? 30.960 0.080 -38.134 1.00 85.12 271 GLY A CA 1
ATOM 2117 C C . GLY A 1 271 ? 30.804 0.526 -39.574 1.00 85.12 271 GLY A C 1
ATOM 2118 O O . GLY A 1 271 ? 30.773 1.713 -39.885 1.00 85.12 271 GLY A O 1
ATOM 2119 N N . ASP A 1 272 ? 30.686 -0.467 -40.433 1.00 80.06 272 ASP A N 1
ATOM 2120 C CA . ASP A 1 272 ? 30.348 -0.327 -41.835 1.00 80.06 272 ASP A CA 1
ATOM 2121 C C . ASP A 1 272 ? 29.374 -1.454 -42.202 1.00 80.06 272 ASP A C 1
ATOM 2123 O O . ASP A 1 272 ? 29.302 -2.478 -41.506 1.00 80.06 272 ASP A O 1
ATOM 2127 N N . TRP A 1 273 ? 28.645 -1.288 -43.299 1.00 79.88 273 TRP A N 1
ATOM 2128 C CA . TRP A 1 273 ? 28.000 -2.417 -43.960 1.00 79.88 273 TRP A CA 1
ATOM 2129 C C . TRP A 1 273 ? 28.446 -2.555 -45.406 1.00 79.88 273 TRP A C 1
ATOM 2131 O O . TRP A 1 273 ? 29.051 -1.684 -46.014 1.00 79.88 273 TRP A O 1
ATOM 2141 N N . GLY A 1 274 ? 28.103 -3.691 -45.989 1.00 74.56 274 GLY A N 1
ATOM 2142 C CA . GLY A 1 274 ? 28.263 -3.929 -47.406 1.00 74.56 2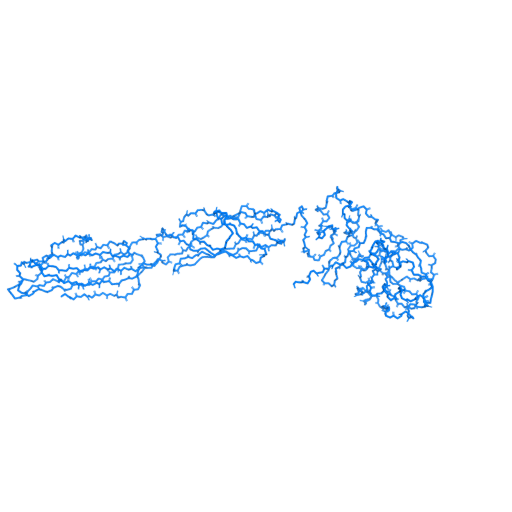74 GLY A CA 1
ATOM 2143 C C . GLY A 1 274 ? 27.608 -5.242 -47.788 1.00 74.56 274 GLY A C 1
ATOM 2144 O O . GLY A 1 274 ? 27.489 -6.150 -46.972 1.00 74.56 274 GLY A O 1
ATOM 2145 N N . GLY A 1 275 ? 27.197 -5.378 -49.042 1.00 69.88 275 GLY A N 1
ATOM 2146 C CA . GLY A 1 275 ? 26.505 -6.579 -49.512 1.00 69.88 275 GLY A CA 1
ATOM 2147 C C . GLY A 1 275 ? 25.241 -6.261 -50.291 1.00 69.88 275 GLY A C 1
ATOM 2148 O O . GLY A 1 275 ? 25.094 -5.134 -50.750 1.00 69.88 275 GLY A O 1
ATOM 2149 N N . GLY A 1 276 ? 24.408 -7.283 -50.500 1.00 76.00 276 GLY A N 1
ATOM 2150 C CA . GLY A 1 276 ? 23.188 -7.241 -51.308 1.00 76.00 276 GLY A CA 1
ATOM 2151 C C . GLY A 1 276 ? 22.057 -6.395 -50.718 1.00 76.00 276 GLY A C 1
ATOM 2152 O O . GLY A 1 276 ? 22.274 -5.536 -49.869 1.00 76.00 276 GLY A O 1
ATOM 2153 N N . GLU A 1 277 ? 20.839 -6.616 -51.210 1.00 88.62 277 GLU A N 1
ATOM 2154 C CA . GLU A 1 277 ? 19.679 -5.811 -50.823 1.00 88.62 277 GLU A CA 1
ATOM 2155 C C . GLU A 1 277 ? 19.105 -6.245 -49.468 1.00 88.62 277 GLU A C 1
ATOM 2157 O O . GLU A 1 277 ? 18.883 -7.435 -49.241 1.00 88.62 277 GLU A O 1
ATOM 2162 N N . PHE A 1 278 ? 18.772 -5.289 -48.594 1.00 89.31 278 PHE A N 1
ATOM 2163 C CA . PHE A 1 278 ? 18.137 -5.566 -47.295 1.00 89.31 278 PHE A CA 1
ATOM 2164 C C . PHE A 1 278 ? 16.812 -6.331 -47.434 1.00 89.31 278 PHE A C 1
ATOM 2166 O O . PHE A 1 278 ? 16.492 -7.182 -46.613 1.00 89.31 278 PHE A O 1
ATOM 2173 N N . THR A 1 279 ? 16.069 -6.088 -48.515 1.00 91.69 279 THR A N 1
ATOM 2174 C CA . THR A 1 279 ? 14.841 -6.812 -48.888 1.00 91.69 279 THR A CA 1
ATOM 2175 C C . THR A 1 279 ? 15.065 -8.294 -49.185 1.00 91.69 279 THR A C 1
ATOM 2177 O O . THR A 1 279 ? 14.102 -9.054 -49.219 1.00 91.69 279 THR A O 1
ATOM 2180 N N . SER A 1 280 ? 16.315 -8.714 -49.402 1.00 92.81 280 SER A N 1
ATOM 2181 C CA . SER A 1 280 ? 16.695 -10.118 -49.591 1.00 92.81 280 SER A CA 1
ATOM 2182 C C . SER A 1 280 ? 17.072 -10.817 -48.279 1.00 92.81 280 SER A C 1
ATOM 2184 O O . SER A 1 280 ? 17.319 -12.021 -48.287 1.00 92.81 280 SER A O 1
ATOM 2186 N N . VAL A 1 281 ? 17.130 -10.096 -47.152 1.00 93.25 281 VAL A N 1
ATOM 2187 C CA . VAL A 1 281 ? 17.400 -10.684 -45.837 1.00 93.25 281 VAL A CA 1
ATOM 2188 C C . VAL A 1 281 ? 16.108 -11.252 -45.249 1.00 93.25 281 VAL A C 1
ATOM 2190 O O . VAL A 1 281 ? 15.165 -10.510 -44.976 1.00 93.25 281 VAL A O 1
ATOM 2193 N N . SER A 1 282 ? 16.070 -12.570 -45.030 1.00 94.31 282 SER A N 1
ATOM 2194 C CA . SER A 1 282 ? 14.919 -13.237 -44.405 1.00 94.31 282 SER A CA 1
ATOM 2195 C C . SER A 1 282 ? 14.635 -12.664 -43.018 1.00 94.31 282 SER A C 1
ATOM 2197 O O . SER A 1 282 ? 15.558 -12.416 -42.248 1.00 94.31 282 SER A O 1
ATOM 2199 N N . ASP A 1 283 ? 13.354 -12.480 -42.700 1.00 95.12 283 ASP A N 1
ATOM 2200 C CA . ASP A 1 283 ? 12.839 -11.989 -41.414 1.00 95.12 283 ASP A CA 1
ATOM 2201 C C . ASP A 1 283 ? 13.257 -10.568 -41.000 1.00 95.12 283 ASP A C 1
ATOM 2203 O O . ASP A 1 283 ? 12.808 -10.087 -39.954 1.00 95.12 283 ASP A O 1
ATOM 2207 N N . LEU A 1 284 ? 14.029 -9.850 -41.821 1.00 96.06 284 LEU A N 1
ATOM 2208 C CA . LEU A 1 284 ? 14.342 -8.447 -41.573 1.00 96.06 284 LEU A CA 1
ATOM 2209 C C . LEU A 1 284 ? 13.089 -7.579 -41.710 1.00 96.06 284 LEU A C 1
ATOM 2211 O O . LEU A 1 284 ? 12.318 -7.705 -42.662 1.00 96.06 284 LEU A O 1
ATOM 2215 N N . THR A 1 285 ? 12.897 -6.655 -40.771 1.00 97.31 285 THR A N 1
ATOM 2216 C CA . THR A 1 285 ? 11.820 -5.668 -40.873 1.00 97.31 285 THR A CA 1
ATOM 2217 C C . THR A 1 285 ? 12.180 -4.608 -41.916 1.00 97.31 285 THR A C 1
ATOM 2219 O O . THR A 1 285 ? 13.148 -3.860 -41.747 1.00 97.31 285 THR A O 1
ATOM 2222 N N . VAL A 1 286 ? 11.384 -4.541 -42.988 1.00 96.12 286 VAL A N 1
ATOM 2223 C CA . VAL A 1 286 ? 11.490 -3.536 -44.055 1.00 96.12 286 VAL A CA 1
ATOM 2224 C C . VAL A 1 286 ? 10.226 -2.681 -44.063 1.00 96.12 286 VAL A C 1
ATOM 2226 O O . VAL A 1 286 ? 9.126 -3.210 -44.208 1.00 96.12 286 VAL A O 1
ATOM 2229 N N . MET A 1 287 ? 10.370 -1.366 -43.912 1.00 95.94 287 MET A N 1
ATOM 2230 C CA . MET A 1 287 ? 9.249 -0.447 -43.747 1.00 95.94 287 MET A CA 1
ATOM 2231 C C . MET A 1 287 ? 9.545 0.919 -44.368 1.00 95.94 287 MET A C 1
ATOM 2233 O O . MET A 1 287 ? 10.360 1.691 -43.862 1.00 95.94 287 MET A O 1
ATOM 2237 N N . GLN A 1 288 ? 8.869 1.217 -45.479 1.00 93.88 288 GLN A N 1
ATOM 2238 C CA . GLN A 1 288 ? 9.158 2.389 -46.309 1.00 93.88 288 GLN A CA 1
ATOM 2239 C C . GLN A 1 288 ? 8.547 3.692 -45.767 1.00 93.88 288 GLN A C 1
ATOM 2241 O O . GLN A 1 288 ? 9.101 4.767 -46.009 1.00 93.88 288 GLN A O 1
ATOM 2246 N N . ASP A 1 289 ? 7.421 3.624 -45.046 1.00 93.56 289 ASP A N 1
ATOM 2247 C CA . ASP A 1 289 ? 6.794 4.802 -44.437 1.00 93.56 289 ASP A CA 1
ATOM 2248 C C . ASP A 1 289 ? 7.380 5.064 -43.043 1.00 93.56 289 ASP A C 1
ATOM 2250 O O . ASP A 1 289 ? 7.284 4.238 -42.133 1.00 93.56 289 ASP A O 1
ATOM 2254 N N . TRP A 1 290 ? 7.947 6.258 -42.849 1.00 90.94 290 TRP A N 1
ATOM 2255 C CA . TRP A 1 290 ? 8.483 6.683 -41.556 1.00 90.94 290 TRP A CA 1
ATOM 2256 C C . TRP A 1 290 ? 7.412 6.705 -40.453 1.00 90.94 290 TRP A C 1
ATOM 2258 O O . TRP A 1 290 ? 7.735 6.532 -39.275 1.00 90.94 290 TRP A O 1
ATOM 2268 N N . ARG A 1 291 ? 6.139 6.927 -40.818 1.00 93.62 291 ARG A N 1
ATOM 2269 C CA . ARG A 1 291 ? 5.009 6.969 -39.877 1.00 93.62 291 ARG A CA 1
ATOM 2270 C C . ARG A 1 291 ? 4.756 5.623 -39.218 1.00 93.62 291 ARG A C 1
ATOM 2272 O O . ARG A 1 291 ? 4.247 5.608 -38.101 1.00 93.62 291 ARG A O 1
ATOM 2279 N N . GLU A 1 292 ? 5.128 4.545 -39.896 1.00 95.38 292 GLU A N 1
ATOM 2280 C CA . GLU A 1 292 ? 5.066 3.179 -39.391 1.00 95.38 292 GLU A CA 1
ATOM 2281 C C . GLU A 1 292 ? 6.420 2.780 -38.781 1.00 95.38 292 GLU A C 1
ATOM 2283 O O . GLU A 1 292 ? 6.460 2.242 -37.677 1.00 95.38 292 GLU A O 1
ATOM 2288 N N . ALA A 1 293 ? 7.541 3.160 -39.416 1.00 95.19 293 ALA A N 1
ATOM 2289 C CA . ALA A 1 293 ? 8.903 2.870 -38.949 1.00 95.19 293 ALA A CA 1
ATOM 2290 C C . ALA A 1 293 ? 9.173 3.287 -37.500 1.00 95.19 293 ALA A C 1
ATOM 2292 O O . ALA A 1 293 ? 9.821 2.556 -36.752 1.00 95.19 293 ALA A O 1
ATOM 2293 N N . LYS A 1 294 ? 8.642 4.435 -37.070 1.00 94.31 294 LYS A N 1
ATOM 2294 C CA . LYS A 1 294 ? 8.802 4.929 -35.693 1.00 94.31 294 LYS A CA 1
ATOM 2295 C C . LYS A 1 294 ? 8.123 4.067 -34.614 1.00 94.31 294 LYS A C 1
ATOM 2297 O O . LYS A 1 294 ? 8.320 4.339 -33.434 1.00 94.31 294 LYS A O 1
ATOM 2302 N N . PHE A 1 295 ? 7.334 3.069 -35.004 1.00 95.38 295 PHE A N 1
ATOM 2303 C CA . PHE A 1 295 ? 6.713 2.091 -34.109 1.00 95.38 295 PHE A CA 1
ATOM 2304 C C . PHE A 1 295 ? 7.351 0.694 -34.229 1.00 95.38 295 PHE A C 1
ATOM 2306 O O . PHE A 1 295 ? 6.854 -0.260 -33.638 1.00 95.38 295 PHE A O 1
ATOM 2313 N N . ASP A 1 296 ? 8.456 0.545 -34.974 1.00 96.94 296 ASP A N 1
ATOM 2314 C CA . ASP A 1 296 ? 9.224 -0.703 -34.993 1.00 96.94 296 ASP A CA 1
ATOM 2315 C C . ASP A 1 296 ? 10.145 -0.802 -33.776 1.00 96.94 296 ASP A C 1
ATOM 2317 O O . ASP A 1 296 ? 11.141 -0.081 -33.672 1.00 96.94 296 ASP A O 1
ATOM 2321 N N . TYR A 1 297 ? 9.844 -1.739 -32.883 1.00 96.44 297 TYR A N 1
ATOM 2322 C CA . TYR A 1 297 ? 10.666 -2.052 -31.713 1.00 96.44 297 TYR A CA 1
ATOM 2323 C C . TYR A 1 297 ? 11.399 -3.397 -31.845 1.00 96.44 297 TYR A C 1
ATOM 2325 O O . TYR A 1 297 ? 11.984 -3.882 -30.880 1.00 96.44 297 TYR A O 1
ATOM 2333 N N . ASN A 1 298 ? 11.430 -4.003 -33.039 1.00 96.06 298 ASN A N 1
ATOM 2334 C CA . ASN A 1 298 ? 11.980 -5.345 -33.265 1.00 96.06 298 ASN A CA 1
ATOM 2335 C C . ASN A 1 298 ? 13.512 -5.379 -33.413 1.00 96.06 298 ASN A C 1
ATOM 2337 O O . ASN A 1 298 ? 14.049 -6.168 -34.193 1.00 96.06 298 ASN A O 1
ATOM 2341 N N . GLY A 1 299 ? 14.245 -4.543 -32.671 1.00 96.81 299 GLY A N 1
ATOM 2342 C CA . GLY A 1 299 ? 15.694 -4.392 -32.843 1.00 96.81 299 GLY A CA 1
ATOM 2343 C C . GLY A 1 299 ? 16.462 -5.702 -32.644 1.00 96.81 299 GLY A C 1
ATOM 2344 O O . GLY A 1 299 ? 17.365 -6.013 -33.425 1.00 96.81 299 GLY A O 1
ATOM 2345 N N . ARG A 1 300 ? 16.056 -6.516 -31.658 1.00 96.00 300 ARG A N 1
ATOM 2346 C CA . ARG A 1 300 ? 16.642 -7.838 -31.384 1.00 96.00 300 ARG A CA 1
ATOM 2347 C C . ARG A 1 300 ? 16.458 -8.791 -32.564 1.00 96.00 300 ARG A C 1
ATOM 2349 O O . ARG A 1 300 ? 17.444 -9.283 -33.103 1.00 96.00 300 ARG A O 1
ATOM 2356 N N . LYS A 1 301 ? 15.211 -8.971 -33.013 1.00 96.88 301 LYS A N 1
ATOM 2357 C CA . LYS A 1 301 ? 14.859 -9.806 -34.172 1.00 96.88 301 LYS A CA 1
ATOM 2358 C C . LYS A 1 301 ? 15.615 -9.360 -35.426 1.00 96.88 301 LYS A C 1
ATOM 2360 O O . LYS A 1 301 ? 16.207 -10.187 -36.111 1.00 96.88 301 LYS A O 1
ATOM 2365 N N . ASN A 1 302 ? 15.624 -8.056 -35.715 1.00 96.62 302 ASN A N 1
ATOM 2366 C CA . ASN A 1 302 ? 16.328 -7.516 -36.878 1.00 96.62 302 ASN A CA 1
ATOM 2367 C C . ASN A 1 302 ? 17.831 -7.822 -36.783 1.00 96.62 302 ASN A C 1
ATOM 2369 O O . ASN A 1 302 ? 18.424 -8.290 -37.747 1.00 96.62 302 ASN A O 1
ATOM 2373 N N . THR A 1 303 ? 18.442 -7.623 -35.612 1.00 96.56 303 THR A N 1
ATOM 2374 C CA . THR A 1 303 ? 19.862 -7.937 -35.374 1.00 96.56 303 THR A CA 1
ATOM 2375 C C . THR A 1 303 ? 20.167 -9.411 -35.648 1.00 96.56 303 THR A C 1
ATOM 2377 O O . THR A 1 303 ? 21.142 -9.715 -36.329 1.00 96.56 303 THR A O 1
ATOM 2380 N N . GLU A 1 304 ? 19.325 -10.329 -35.174 1.00 96.25 304 GLU A N 1
ATOM 2381 C CA . GLU A 1 304 ? 19.474 -11.769 -35.422 1.00 96.25 304 GLU A CA 1
ATOM 2382 C C . GLU A 1 304 ? 19.330 -12.121 -36.909 1.00 96.25 304 GLU A C 1
ATOM 2384 O O . GLU A 1 304 ? 20.171 -12.839 -37.453 1.00 96.25 304 GLU A O 1
ATOM 2389 N N . ALA A 1 305 ? 18.319 -11.571 -37.590 1.00 95.94 305 ALA A N 1
ATOM 2390 C CA . ALA A 1 305 ? 18.118 -11.751 -39.029 1.00 95.94 305 ALA A CA 1
ATOM 2391 C C . ALA A 1 305 ? 19.360 -11.322 -39.828 1.00 95.94 305 ALA A C 1
ATOM 2393 O O . ALA A 1 305 ? 19.854 -12.056 -40.683 1.00 95.94 305 ALA A O 1
ATOM 2394 N N . LEU A 1 306 ? 19.919 -10.162 -39.485 1.00 93.38 306 LEU A N 1
ATOM 2395 C CA . LEU A 1 306 ? 21.106 -9.601 -40.122 1.00 93.38 306 LEU A CA 1
ATOM 2396 C C . LEU A 1 306 ? 22.352 -10.468 -39.890 1.00 93.38 306 LEU A C 1
ATOM 2398 O O . LEU A 1 306 ? 23.097 -10.721 -40.834 1.00 93.38 306 LEU A O 1
ATOM 2402 N N . LEU A 1 307 ? 22.553 -10.984 -38.673 1.00 94.00 307 LEU A N 1
ATOM 2403 C CA . LEU A 1 307 ? 23.666 -11.890 -38.344 1.00 94.00 307 LEU A CA 1
ATOM 2404 C C . LEU A 1 307 ? 23.601 -13.230 -39.087 1.00 94.00 307 LEU A C 1
ATOM 2406 O O . LEU A 1 307 ? 24.648 -13.825 -39.364 1.00 94.00 307 LEU A O 1
ATOM 2410 N N . ASN A 1 308 ? 22.394 -13.691 -39.418 1.00 93.44 308 ASN A N 1
ATOM 2411 C CA . ASN A 1 308 ? 22.165 -14.934 -40.151 1.00 93.44 308 ASN A CA 1
ATOM 2412 C C . ASN A 1 308 ? 22.307 -14.773 -41.674 1.00 93.44 308 ASN A C 1
ATOM 2414 O O . ASN A 1 308 ? 22.493 -15.765 -42.373 1.00 93.44 308 ASN A O 1
ATOM 2418 N N . ALA A 1 309 ? 22.293 -13.544 -42.189 1.00 89.69 309 ALA A N 1
ATOM 2419 C CA . ALA A 1 309 ? 22.259 -13.240 -43.618 1.00 89.69 309 ALA A CA 1
ATOM 2420 C C . ALA A 1 309 ? 23.643 -13.136 -44.282 1.00 89.69 309 ALA A C 1
ATOM 2422 O O . ALA A 1 309 ? 23.841 -12.311 -45.172 1.00 89.69 309 ALA A O 1
ATOM 2423 N N . LYS A 1 310 ? 24.633 -13.922 -43.843 1.00 78.75 310 LYS A N 1
ATOM 2424 C CA . LYS A 1 310 ? 26.040 -13.797 -44.298 1.00 78.75 310 LYS A CA 1
ATOM 2425 C C . LYS A 1 310 ? 26.257 -14.131 -45.780 1.00 78.75 310 LYS A C 1
ATOM 2427 O O . LYS A 1 310 ? 27.293 -13.798 -46.349 1.00 78.75 310 LYS A O 1
ATOM 2432 N N . ASP A 1 311 ? 25.304 -14.818 -46.391 1.00 83.75 311 ASP A N 1
ATOM 2433 C CA . ASP A 1 311 ? 25.238 -15.141 -47.815 1.00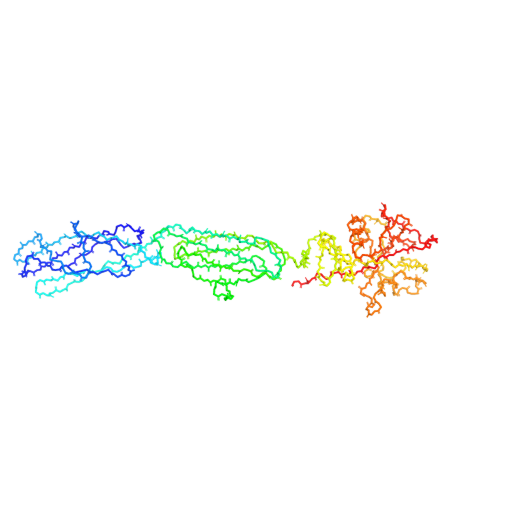 83.75 311 ASP A CA 1
ATOM 2434 C C . ASP A 1 311 ? 24.662 -13.994 -48.667 1.00 83.75 311 ASP A C 1
ATOM 2436 O O . ASP A 1 311 ? 25.006 -13.874 -49.845 1.00 83.75 311 ASP A O 1
ATOM 2440 N N . VAL A 1 312 ? 23.851 -13.117 -48.067 1.00 85.06 312 VAL A N 1
ATOM 2441 C CA . VAL A 1 312 ? 23.263 -11.923 -48.702 1.00 85.06 312 VAL A CA 1
ATOM 2442 C C . VAL A 1 312 ? 24.114 -10.679 -48.421 1.00 85.06 312 VAL A C 1
ATOM 2444 O O . VAL A 1 312 ? 24.500 -9.938 -49.332 1.00 85.06 312 VAL A O 1
ATOM 2447 N N . MET A 1 313 ? 24.453 -10.466 -47.152 1.00 85.62 313 MET A N 1
ATOM 2448 C CA . MET A 1 313 ? 25.202 -9.320 -46.652 1.00 85.62 313 MET A CA 1
ATOM 2449 C C . MET A 1 313 ? 26.679 -9.688 -46.491 1.00 85.62 313 MET A C 1
ATOM 2451 O O . MET A 1 313 ? 27.042 -10.588 -45.741 1.00 85.62 313 MET A O 1
ATOM 2455 N N . ARG A 1 314 ? 27.562 -8.965 -47.189 1.00 80.44 314 ARG A N 1
ATOM 2456 C CA . ARG A 1 314 ? 29.017 -9.205 -47.182 1.00 80.44 314 ARG A CA 1
ATOM 2457 C C . ARG A 1 314 ? 29.713 -8.626 -45.947 1.00 80.44 314 ARG A C 1
ATOM 2459 O O . ARG A 1 314 ? 30.813 -9.064 -45.623 1.00 80.44 314 ARG A O 1
ATOM 2466 N N . LYS A 1 315 ? 29.119 -7.615 -45.307 1.00 85.12 315 LYS A N 1
ATOM 2467 C CA . LYS A 1 315 ? 29.589 -6.940 -44.092 1.00 85.12 315 LYS A CA 1
ATOM 2468 C C . LYS A 1 315 ? 28.402 -6.377 -43.309 1.00 85.12 315 LYS A C 1
ATOM 2470 O O . LYS A 1 315 ? 27.536 -5.734 -43.898 1.00 85.12 315 LYS A O 1
ATOM 2475 N N . ILE A 1 316 ? 28.422 -6.565 -41.993 1.00 86.94 316 ILE A N 1
ATOM 2476 C CA . ILE A 1 316 ? 27.377 -6.144 -41.044 1.00 86.94 316 ILE A CA 1
ATOM 2477 C C . ILE A 1 316 ? 28.010 -5.683 -39.714 1.00 86.94 316 ILE A C 1
ATOM 2479 O O . ILE A 1 316 ? 27.564 -6.050 -38.626 1.00 86.94 316 ILE A O 1
ATOM 2483 N N . GLU A 1 317 ? 29.104 -4.912 -39.772 1.00 88.81 317 GLU A N 1
ATOM 2484 C CA . GLU A 1 317 ? 29.965 -4.685 -38.599 1.00 88.81 317 GLU A CA 1
ATOM 2485 C C . GLU A 1 317 ? 29.242 -3.989 -37.443 1.00 88.81 317 GLU A C 1
ATOM 2487 O O . GLU A 1 317 ? 29.557 -4.248 -36.284 1.00 88.81 317 GLU A O 1
ATOM 2492 N N . PHE A 1 318 ? 28.290 -3.096 -37.733 1.00 87.06 318 PHE A N 1
ATOM 2493 C CA . PHE A 1 318 ? 27.468 -2.464 -36.698 1.00 87.06 318 PHE A CA 1
ATOM 2494 C C . PHE A 1 318 ? 26.713 -3.501 -35.883 1.00 87.06 318 PHE A C 1
ATOM 2496 O O . PHE A 1 318 ? 26.806 -3.518 -34.658 1.00 87.06 318 PHE A O 1
ATOM 2503 N N . THR A 1 319 ? 26.009 -4.387 -36.582 1.00 92.12 319 THR A N 1
ATOM 2504 C CA . THR A 1 319 ? 25.211 -5.456 -35.998 1.00 92.12 319 THR A CA 1
ATOM 2505 C C . THR A 1 319 ? 26.091 -6.388 -35.171 1.00 92.12 319 THR A C 1
ATOM 2507 O O . THR A 1 319 ? 25.774 -6.671 -34.018 1.00 92.12 319 THR A O 1
ATOM 2510 N N . GLU A 1 320 ? 27.245 -6.792 -35.706 1.00 94.25 320 GLU A N 1
ATOM 2511 C CA . GLU A 1 320 ? 28.206 -7.635 -34.989 1.00 94.25 320 GLU A CA 1
ATOM 2512 C C . GLU A 1 320 ? 28.779 -6.942 -33.747 1.00 94.25 320 GLU A C 1
ATOM 2514 O O . GLU A 1 320 ? 28.900 -7.570 -32.695 1.00 94.25 320 GLU A O 1
ATOM 2519 N N . LYS A 1 321 ? 29.116 -5.650 -33.829 1.00 95.50 321 LYS A N 1
ATOM 2520 C CA . LYS A 1 321 ? 29.656 -4.888 -32.692 1.00 95.50 321 LYS A CA 1
ATOM 2521 C C . LYS A 1 321 ? 28.599 -4.622 -31.623 1.00 95.50 321 LYS A C 1
ATOM 2523 O O . LYS A 1 321 ? 28.935 -4.673 -30.445 1.00 95.50 321 LYS A O 1
ATOM 2528 N N . CYS A 1 322 ? 27.340 -4.394 -31.999 1.00 96.62 322 CYS A N 1
ATOM 2529 C CA . CYS A 1 322 ? 26.225 -4.337 -31.054 1.00 96.62 322 CYS A CA 1
ATOM 2530 C C . CYS A 1 322 ? 26.033 -5.677 -30.348 1.00 96.62 322 CYS A C 1
ATOM 2532 O O . CYS A 1 322 ? 26.022 -5.716 -29.122 1.00 96.62 322 CYS A O 1
ATOM 2534 N N . TYR A 1 323 ? 25.951 -6.770 -31.110 1.00 96.75 323 TYR A N 1
ATOM 2535 C CA . TYR A 1 323 ? 25.777 -8.117 -30.567 1.00 96.75 323 TYR A CA 1
ATOM 2536 C C . TYR A 1 323 ? 26.891 -8.491 -29.581 1.00 96.75 323 TYR A C 1
ATOM 2538 O O . TYR A 1 323 ? 26.633 -9.067 -28.527 1.00 96.75 323 TYR A O 1
ATOM 2546 N N . ASN A 1 324 ? 28.130 -8.102 -29.892 1.00 96.44 324 ASN A N 1
ATOM 2547 C CA . ASN A 1 324 ? 29.315 -8.376 -29.079 1.00 96.44 324 ASN A CA 1
ATOM 2548 C C . ASN A 1 324 ? 29.718 -7.212 -28.155 1.00 96.44 324 ASN A C 1
ATOM 2550 O O . ASN A 1 324 ? 30.856 -7.188 -27.680 1.00 96.44 324 ASN A O 1
ATOM 2554 N N . TYR A 1 325 ? 28.826 -6.245 -27.894 1.00 96.38 325 TYR A N 1
ATOM 2555 C CA . TYR A 1 325 ? 29.149 -5.079 -27.060 1.00 96.38 325 TYR A CA 1
ATOM 2556 C C . TYR A 1 325 ? 29.607 -5.498 -25.656 1.00 96.38 325 TYR A C 1
ATOM 2558 O O . TYR A 1 325 ? 30.574 -4.956 -25.122 1.00 96.38 325 TYR A O 1
ATOM 2566 N N . ASN A 1 326 ? 28.972 -6.536 -25.101 1.00 93.31 326 ASN A N 1
ATOM 2567 C CA . ASN A 1 326 ? 29.515 -7.294 -23.981 1.00 93.31 326 ASN A CA 1
ATOM 2568 C C . ASN A 1 326 ? 30.125 -8.603 -24.497 1.00 93.31 326 ASN A C 1
ATOM 2570 O O . ASN A 1 326 ? 29.396 -9.538 -24.823 1.00 93.31 326 ASN A O 1
ATOM 2574 N N . LYS A 1 327 ? 31.458 -8.678 -24.543 1.00 90.69 327 LYS A N 1
ATOM 2575 C CA . LYS A 1 327 ? 32.185 -9.851 -25.055 1.00 90.69 327 LYS A CA 1
ATOM 2576 C C . LYS A 1 327 ? 31.940 -11.120 -24.241 1.00 90.69 327 LYS A C 1
ATOM 2578 O O . LYS A 1 327 ? 31.976 -12.205 -24.812 1.00 90.69 327 LYS A O 1
ATOM 2583 N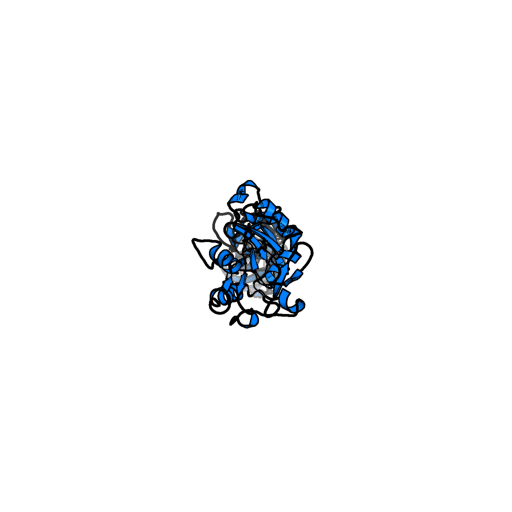 N . ASP A 1 328 ? 31.674 -10.979 -22.945 1.00 94.19 328 ASP A N 1
ATOM 2584 C CA . ASP A 1 328 ? 31.438 -12.112 -22.048 1.00 94.19 328 ASP A CA 1
ATOM 2585 C C . ASP A 1 328 ? 30.002 -12.642 -22.157 1.00 94.19 328 ASP A C 1
ATOM 2587 O O . ASP A 1 328 ? 29.713 -13.758 -21.732 1.00 94.19 328 ASP A O 1
ATOM 2591 N N . ASN A 1 329 ? 29.091 -11.853 -22.739 1.00 91.62 329 ASN A N 1
ATOM 2592 C CA . ASN A 1 329 ? 27.709 -12.256 -22.984 1.00 91.62 329 ASN A CA 1
ATOM 2593 C C . ASN A 1 329 ? 27.194 -11.714 -24.337 1.00 91.62 329 ASN A C 1
ATOM 2595 O O . ASN A 1 329 ? 26.393 -10.767 -24.359 1.00 91.62 329 ASN A O 1
ATOM 2599 N N . PRO A 1 330 ? 27.672 -12.274 -25.468 1.00 93.62 330 PRO A N 1
ATOM 2600 C CA . PRO A 1 330 ? 27.193 -11.910 -26.797 1.00 93.62 330 PRO A CA 1
ATOM 2601 C C . PRO A 1 330 ? 25.684 -12.141 -26.940 1.00 93.62 330 PRO A C 1
ATOM 2603 O O . PRO A 1 330 ? 25.158 -13.147 -26.475 1.00 93.62 330 PRO A O 1
ATOM 2606 N N . GLY A 1 331 ? 24.982 -11.208 -27.582 1.00 92.44 331 GLY A N 1
ATOM 2607 C CA . GLY A 1 331 ? 23.521 -11.232 -27.721 1.00 92.44 331 GLY A CA 1
ATOM 2608 C C . GLY A 1 331 ? 22.755 -10.598 -26.557 1.00 92.44 331 GLY A C 1
ATOM 2609 O O . GLY A 1 331 ? 21.540 -10.393 -26.657 1.00 92.44 331 GLY A O 1
ATOM 2610 N N . LYS A 1 332 ? 23.447 -10.194 -25.475 1.00 93.69 332 LYS A N 1
ATOM 2611 C CA . LYS A 1 332 ? 22.858 -9.320 -24.443 1.00 93.69 332 LYS A CA 1
ATOM 2612 C C . LYS A 1 332 ? 22.390 -7.997 -25.051 1.00 93.69 332 LYS A C 1
ATOM 2614 O O . LYS A 1 332 ? 21.334 -7.504 -24.671 1.00 93.69 332 LYS A O 1
ATOM 2619 N N . TRP A 1 333 ? 23.179 -7.444 -25.969 1.00 97.69 333 TRP A N 1
ATOM 2620 C CA . TRP A 1 333 ? 22.929 -6.178 -26.652 1.00 97.69 333 TRP A CA 1
ATOM 2621 C C . TRP A 1 333 ? 22.633 -6.419 -28.132 1.00 97.69 333 TRP A C 1
ATOM 2623 O O . TRP A 1 333 ? 23.080 -7.409 -28.706 1.00 97.69 333 TRP A O 1
ATOM 2633 N N . TYR A 1 334 ? 21.887 -5.515 -28.754 1.00 97.62 334 TYR A N 1
ATOM 2634 C CA . TYR A 1 334 ? 21.485 -5.604 -30.151 1.00 97.62 334 TYR A CA 1
ATOM 2635 C C . TYR A 1 334 ? 21.390 -4.211 -30.788 1.00 97.62 334 TYR A C 1
ATOM 2637 O O . TYR A 1 334 ? 21.476 -3.187 -30.106 1.00 97.62 334 TYR A O 1
ATOM 2645 N N . GLN A 1 335 ? 21.279 -4.163 -32.115 1.00 96.88 335 GLN A N 1
ATOM 2646 C CA . GLN A 1 335 ? 21.143 -2.914 -32.855 1.00 96.88 335 GLN A CA 1
ATOM 2647 C C . GLN A 1 335 ? 19.687 -2.414 -32.782 1.00 96.88 335 GLN A C 1
ATOM 2649 O O . GLN A 1 335 ? 18.772 -3.145 -33.177 1.00 96.88 335 GLN A O 1
ATOM 2654 N N . PRO A 1 336 ? 19.447 -1.181 -32.306 1.00 97.38 336 PRO A N 1
ATOM 2655 C CA . PRO A 1 336 ? 18.102 -0.661 -32.076 1.00 97.38 336 PRO A CA 1
ATOM 2656 C C . PRO A 1 336 ? 17.299 -0.567 -33.372 1.00 97.38 336 PRO A C 1
ATOM 2658 O O . PRO A 1 336 ? 17.833 -0.180 -34.412 1.00 97.38 336 PRO A O 1
ATOM 2661 N N . ALA A 1 337 ? 16.007 -0.880 -33.308 1.00 97.38 337 ALA A N 1
ATOM 2662 C CA . ALA A 1 337 ? 15.078 -0.640 -34.410 1.00 97.38 337 ALA A CA 1
ATOM 2663 C C . ALA A 1 337 ? 14.712 0.851 -34.532 1.00 97.38 337 ALA A C 1
ATOM 2665 O O . ALA A 1 337 ? 15.000 1.666 -33.650 1.00 97.38 337 ALA A O 1
ATOM 2666 N N . ALA A 1 338 ? 14.078 1.218 -35.644 1.00 96.94 338 ALA A N 1
ATOM 2667 C CA . ALA A 1 338 ? 13.698 2.589 -35.967 1.00 96.94 338 ALA A CA 1
ATOM 2668 C C . ALA A 1 338 ? 12.855 3.257 -34.870 1.00 96.94 338 ALA A C 1
ATOM 2670 O O . ALA A 1 338 ? 13.101 4.418 -34.544 1.00 96.94 338 ALA A O 1
ATOM 2671 N N . GLY A 1 339 ? 11.924 2.537 -34.245 1.00 96.56 339 GLY A N 1
ATOM 2672 C CA . GLY A 1 339 ? 11.112 3.059 -33.149 1.00 96.56 339 GLY A CA 1
ATOM 2673 C C . GLY A 1 339 ? 11.904 3.309 -31.870 1.00 96.56 339 GLY A C 1
ATOM 2674 O O . GLY A 1 339 ? 11.737 4.350 -31.238 1.00 96.56 339 GLY A O 1
ATOM 2675 N N . GLN A 1 340 ? 12.850 2.434 -31.524 1.00 97.25 340 GLN A N 1
ATOM 2676 C CA . GLN A 1 340 ? 13.744 2.655 -30.376 1.00 97.25 340 GLN A CA 1
ATOM 2677 C C . GLN A 1 340 ? 14.640 3.883 -30.604 1.00 97.25 340 GLN A C 1
ATOM 2679 O O . GLN A 1 340 ? 14.803 4.718 -29.714 1.00 97.25 340 GLN A O 1
ATOM 2684 N N . MET A 1 341 ? 15.149 4.053 -31.828 1.00 95.44 341 MET A N 1
ATOM 2685 C CA . MET A 1 341 ? 15.907 5.245 -32.227 1.00 95.44 341 MET A CA 1
ATOM 2686 C C . MET A 1 341 ? 15.048 6.512 -32.195 1.00 95.44 341 MET A C 1
ATOM 2688 O O . MET A 1 341 ? 15.489 7.561 -31.722 1.00 95.44 341 MET A O 1
ATOM 2692 N N . TYR A 1 342 ? 13.798 6.422 -32.643 1.00 95.25 342 TYR A N 1
ATOM 2693 C CA . TYR A 1 342 ? 12.851 7.525 -32.551 1.00 95.25 342 TYR A CA 1
ATOM 2694 C C . TYR A 1 342 ? 12.613 7.943 -31.093 1.00 95.25 342 TYR A C 1
ATOM 2696 O O . TYR A 1 342 ? 12.671 9.135 -30.799 1.00 95.25 342 TYR A O 1
ATOM 2704 N N . LEU A 1 343 ? 12.436 6.994 -30.167 1.00 95.94 343 LEU A N 1
ATOM 2705 C CA . LEU A 1 343 ? 12.266 7.284 -28.737 1.00 95.94 343 LEU A CA 1
ATOM 2706 C C . LEU A 1 343 ? 13.502 7.950 -28.115 1.00 95.94 343 LEU A C 1
ATOM 2708 O O . LEU A 1 343 ? 13.353 8.909 -27.354 1.00 95.94 343 LEU A O 1
ATOM 2712 N N . ILE A 1 344 ? 14.713 7.518 -28.490 1.00 95.94 344 ILE A N 1
ATOM 2713 C CA . ILE A 1 344 ? 15.962 8.201 -28.109 1.00 95.94 344 ILE A CA 1
ATOM 2714 C C . ILE A 1 344 ? 15.932 9.662 -28.582 1.00 95.94 344 ILE A C 1
ATOM 2716 O O . ILE A 1 344 ? 16.249 10.575 -27.821 1.00 95.94 344 ILE A O 1
ATOM 2720 N N . ARG A 1 345 ? 15.512 9.905 -29.829 1.00 93.38 345 ARG A N 1
ATOM 2721 C CA . ARG A 1 345 ? 15.451 11.251 -30.414 1.00 93.38 345 ARG A CA 1
ATOM 2722 C C . ARG A 1 345 ? 14.352 12.129 -29.812 1.00 93.38 345 ARG A C 1
ATOM 2724 O O . ARG A 1 345 ? 14.559 13.339 -29.704 1.00 93.38 345 ARG A O 1
ATOM 2731 N N . GLN A 1 346 ? 13.202 11.564 -29.453 1.00 93.69 346 GLN A N 1
ATOM 2732 C CA . GLN A 1 346 ? 12.123 12.301 -28.784 1.00 93.69 346 GLN A CA 1
ATOM 2733 C C . GLN A 1 346 ? 12.548 12.770 -27.391 1.00 93.69 346 GLN A C 1
ATOM 2735 O O . GLN A 1 346 ? 12.219 13.882 -26.997 1.00 93.69 346 GLN A O 1
ATOM 2740 N N . ASN A 1 347 ? 13.351 11.965 -26.692 1.00 95.62 347 ASN A N 1
ATOM 2741 C CA . ASN A 1 347 ? 13.845 12.267 -25.350 1.00 95.62 347 ASN A CA 1
ATOM 2742 C C . ASN A 1 347 ? 15.287 12.806 -25.343 1.00 95.62 347 ASN A C 1
ATOM 2744 O O . ASN A 1 347 ? 16.012 12.643 -24.361 1.00 95.62 347 ASN A O 1
ATOM 2748 N N . LEU A 1 348 ? 15.720 13.430 -26.445 1.00 95.12 348 LEU A N 1
ATOM 2749 C CA . LEU A 1 348 ? 17.127 13.742 -26.709 1.00 95.12 348 LEU A CA 1
ATOM 2750 C C . LEU A 1 348 ? 17.808 14.516 -25.574 1.00 95.12 348 LEU A C 1
ATOM 2752 O O . LEU A 1 348 ? 18.916 14.156 -25.182 1.00 95.12 348 LEU A O 1
ATOM 2756 N N . ASP A 1 349 ? 17.169 15.560 -25.047 1.00 96.00 349 ASP A N 1
ATOM 2757 C CA . ASP A 1 349 ? 17.767 16.414 -24.014 1.00 96.00 349 ASP A CA 1
ATOM 2758 C C . ASP A 1 349 ? 18.050 15.632 -22.727 1.00 96.00 349 ASP A C 1
ATOM 2760 O O . ASP A 1 349 ? 19.140 15.732 -22.154 1.00 96.00 349 ASP A O 1
ATOM 2764 N N . GLU A 1 350 ? 17.102 14.792 -22.311 1.00 98.00 350 GLU A N 1
ATOM 2765 C CA . GLU A 1 350 ? 17.240 13.981 -21.106 1.00 98.00 350 GLU A CA 1
ATOM 2766 C C . GLU A 1 350 ? 18.231 12.836 -21.306 1.00 98.00 350 GLU A C 1
ATOM 2768 O O . GLU A 1 350 ? 19.102 12.614 -20.466 1.00 98.00 350 GLU A O 1
ATOM 2773 N N . VAL A 1 351 ? 18.194 12.178 -22.467 1.00 98.00 351 VAL A N 1
ATOM 2774 C CA . VAL A 1 351 ? 19.182 11.160 -22.841 1.00 98.00 351 VAL A CA 1
ATOM 2775 C C . VAL A 1 351 ? 20.600 11.742 -22.822 1.00 98.00 351 VAL A C 1
ATOM 2777 O O . VAL A 1 351 ? 21.506 11.160 -22.225 1.00 98.00 351 VAL A O 1
ATOM 2780 N N . GLN A 1 352 ? 20.805 12.923 -23.414 1.00 97.25 352 GLN A N 1
ATOM 2781 C CA . GLN A 1 352 ? 22.089 13.631 -23.409 1.00 97.25 352 GLN A CA 1
ATOM 2782 C C . GLN A 1 352 ? 22.544 13.988 -21.989 1.00 97.25 352 GLN A C 1
ATOM 2784 O O . GLN A 1 352 ? 23.746 13.940 -21.691 1.00 97.25 352 GLN A O 1
ATOM 2789 N N . ARG A 1 353 ? 21.609 14.361 -21.109 1.00 97.50 353 ARG A N 1
ATOM 2790 C CA . ARG A 1 353 ? 21.886 14.644 -19.697 1.00 97.50 353 ARG A CA 1
ATOM 2791 C C . ARG A 1 353 ? 22.341 13.385 -18.967 1.00 97.50 353 ARG A C 1
ATOM 2793 O O . ARG A 1 353 ? 23.435 13.401 -18.405 1.00 97.50 353 ARG A O 1
ATOM 2800 N N . CYS A 1 354 ? 21.583 12.293 -19.056 1.00 98.12 354 CYS A N 1
ATOM 2801 C CA . CYS A 1 354 ? 21.932 11.005 -18.455 1.00 98.12 354 CYS A CA 1
ATOM 2802 C C . CYS A 1 354 ? 23.288 10.487 -18.955 1.00 98.12 354 CYS A C 1
ATOM 2804 O O . CYS A 1 354 ? 24.146 10.164 -18.138 1.00 98.12 354 CYS A O 1
ATOM 2806 N N . LEU A 1 355 ? 23.540 10.527 -20.271 1.00 97.75 355 LEU A N 1
ATOM 2807 C CA . LEU A 1 355 ? 24.841 10.175 -20.857 1.00 97.75 355 LEU A CA 1
ATOM 2808 C C . LEU A 1 355 ? 25.992 10.998 -20.260 1.00 97.75 355 LEU A C 1
ATOM 2810 O O . LEU A 1 355 ? 27.044 10.446 -19.956 1.00 97.75 355 LEU A O 1
ATOM 2814 N N . SER A 1 356 ? 25.792 12.304 -20.034 1.00 96.38 356 SER A N 1
ATOM 2815 C CA . SER A 1 356 ? 26.808 13.159 -19.390 1.00 96.38 356 SER A CA 1
ATOM 2816 C C . SER A 1 356 ? 27.170 12.668 -17.993 1.00 96.38 356 SER A C 1
ATOM 2818 O O . SER A 1 356 ? 28.343 12.639 -17.631 1.00 96.38 356 SER A O 1
ATOM 2820 N N . LEU A 1 357 ? 26.145 12.336 -17.207 1.00 96.56 357 LEU A N 1
ATOM 2821 C CA . LEU A 1 357 ? 26.262 11.998 -15.792 1.00 96.56 357 LEU A CA 1
ATOM 2822 C C . LEU A 1 357 ? 26.938 10.643 -15.583 1.00 96.56 357 LEU A C 1
ATOM 2824 O O . LEU A 1 357 ? 27.735 10.492 -14.659 1.00 96.56 357 LEU A O 1
ATOM 2828 N N . ILE A 1 358 ? 26.678 9.694 -16.482 1.00 96.75 358 ILE A N 1
ATOM 2829 C CA . ILE A 1 358 ? 27.340 8.382 -16.499 1.00 96.75 358 ILE A CA 1
ATOM 2830 C C . ILE A 1 358 ? 28.660 8.407 -17.289 1.00 96.75 358 ILE A C 1
ATOM 2832 O O . ILE A 1 358 ? 29.351 7.403 -17.408 1.00 96.75 358 ILE A O 1
ATOM 2836 N N . GLY A 1 359 ? 29.037 9.577 -17.820 1.00 95.69 359 GLY A N 1
ATOM 2837 C CA . GLY A 1 359 ? 30.228 9.803 -18.636 1.00 95.69 359 GLY A CA 1
ATOM 2838 C C . GLY A 1 359 ? 30.303 8.978 -19.917 1.00 95.69 359 GLY A C 1
ATOM 2839 O O . GLY A 1 359 ? 31.409 8.718 -20.387 1.00 95.69 359 GLY A O 1
ATOM 2840 N N . GLY A 1 360 ? 29.147 8.614 -20.465 1.00 95.88 360 GLY A N 1
ATOM 2841 C CA . GLY A 1 360 ? 29.018 8.085 -21.812 1.00 95.88 360 GLY A CA 1
ATOM 2842 C C . GLY A 1 360 ? 29.181 9.172 -22.875 1.00 95.88 360 GLY A C 1
ATOM 2843 O O . GLY A 1 360 ? 29.198 10.382 -22.607 1.00 95.88 360 GLY A O 1
ATOM 2844 N N . ARG A 1 361 ? 29.291 8.744 -24.128 1.00 96.12 361 ARG A N 1
ATOM 2845 C CA . ARG A 1 361 ? 29.418 9.644 -25.271 1.00 96.12 361 ARG A CA 1
ATOM 2846 C C . ARG A 1 361 ? 28.066 10.235 -25.649 1.00 96.12 361 ARG A C 1
ATOM 2848 O O . ARG A 1 361 ? 27.121 9.509 -25.910 1.00 96.12 361 ARG A O 1
ATOM 2855 N N . LYS A 1 362 ? 28.006 11.558 -25.786 1.00 95.56 362 LYS A N 1
ATOM 2856 C CA . LYS A 1 362 ? 26.859 12.289 -26.348 1.00 95.56 362 LYS A CA 1
ATOM 2857 C C . LYS A 1 362 ? 26.703 12.092 -27.857 1.00 95.56 362 LYS A C 1
ATOM 2859 O O . LYS A 1 362 ? 27.703 12.010 -28.576 1.00 95.56 362 LYS A O 1
ATOM 2864 N N . LEU A 1 363 ? 25.458 12.156 -28.324 1.00 93.19 363 LEU A N 1
ATOM 2865 C CA . LEU A 1 363 ? 25.107 12.338 -29.724 1.00 93.19 363 LEU A CA 1
ATOM 2866 C C . LEU A 1 363 ? 25.624 13.693 -30.241 1.00 93.19 363 LEU A C 1
ATOM 2868 O O . LEU A 1 363 ? 25.666 14.684 -29.500 1.00 93.19 363 LEU A O 1
ATOM 2872 N N . LYS A 1 364 ? 26.017 13.741 -31.521 1.00 90.75 364 LYS A N 1
ATOM 2873 C CA . LYS A 1 364 ? 26.592 14.926 -32.185 1.00 90.75 364 LYS A CA 1
ATOM 2874 C C . LYS A 1 364 ? 25.825 15.306 -33.450 1.00 90.75 364 LYS A C 1
ATOM 2876 O O . LYS A 1 364 ? 25.227 14.457 -34.098 1.00 90.75 364 LYS A O 1
ATOM 2881 N N . ALA A 1 365 ? 25.856 16.596 -33.790 1.00 84.25 365 ALA A N 1
ATOM 2882 C CA . ALA A 1 365 ? 25.029 17.182 -34.850 1.00 84.25 365 ALA A CA 1
ATOM 2883 C C . ALA A 1 365 ? 25.375 16.689 -36.260 1.00 84.25 365 ALA A C 1
ATOM 2885 O O . ALA A 1 365 ? 24.505 16.645 -37.118 1.00 84.25 365 ALA A O 1
ATOM 2886 N N . ASN A 1 366 ? 26.637 16.343 -36.489 1.00 82.81 366 ASN A N 1
ATOM 2887 C CA . ASN A 1 366 ? 27.184 15.914 -37.771 1.00 82.81 366 ASN A CA 1
ATOM 2888 C C . ASN A 1 366 ? 27.397 14.394 -37.830 1.00 82.81 366 ASN A C 1
ATOM 2890 O O . ASN A 1 366 ? 28.318 13.933 -38.495 1.00 82.81 366 ASN A O 1
ATOM 2894 N N . GLU A 1 367 ? 26.618 13.635 -37.060 1.00 87.50 367 GLU A N 1
ATOM 2895 C CA . GLU A 1 367 ? 26.709 12.181 -37.000 1.00 87.50 367 GLU A CA 1
ATOM 2896 C C . GLU A 1 367 ? 25.328 11.566 -37.169 1.00 87.50 367 GLU A C 1
ATOM 2898 O O . GLU A 1 367 ? 24.334 12.071 -36.636 1.00 87.50 367 GLU A O 1
ATOM 2903 N N . HIS A 1 368 ? 25.304 10.434 -37.861 1.00 88.12 368 HIS A N 1
ATOM 2904 C CA . HIS A 1 368 ? 24.110 9.641 -38.053 1.00 88.12 368 HIS A CA 1
ATOM 2905 C C . HIS A 1 368 ? 24.165 8.362 -37.222 1.00 88.12 368 HIS A C 1
ATOM 2907 O O . HIS A 1 368 ? 25.188 7.672 -37.150 1.00 88.12 368 HIS A O 1
ATOM 2913 N N . TYR A 1 369 ? 23.035 8.057 -36.588 1.00 91.94 369 TYR A N 1
ATOM 2914 C CA . TYR A 1 369 ? 22.870 6.893 -35.735 1.00 91.94 369 TYR A CA 1
ATOM 2915 C C . TYR A 1 369 ? 21.895 5.917 -36.381 1.00 91.94 369 TYR A C 1
ATOM 2917 O O . TYR A 1 369 ? 20.705 6.203 -36.508 1.00 91.94 369 TYR A O 1
ATOM 2925 N N . ILE A 1 370 ? 22.423 4.778 -36.810 1.00 91.25 370 ILE A N 1
ATOM 2926 C CA . ILE A 1 370 ? 21.771 3.841 -37.719 1.00 91.25 370 ILE A CA 1
ATOM 2927 C C . ILE A 1 370 ? 20.915 2.837 -36.943 1.00 91.25 370 ILE A C 1
ATOM 2929 O O . ILE A 1 370 ? 21.383 2.222 -35.980 1.00 91.25 370 ILE A O 1
ATOM 2933 N N . SER A 1 371 ? 19.672 2.641 -37.383 1.00 94.12 371 SER A N 1
ATOM 2934 C CA . SER A 1 371 ? 18.780 1.596 -36.868 1.00 94.12 371 SER A CA 1
ATOM 2935 C C . SER A 1 371 ? 18.964 0.265 -37.605 1.00 94.12 371 SER A C 1
ATOM 2937 O O . SER A 1 371 ? 19.623 0.203 -38.640 1.00 94.12 371 SER A O 1
ATOM 2939 N N . SER A 1 372 ? 18.380 -0.808 -37.081 1.00 95.00 372 SER A N 1
ATOM 2940 C CA . SER A 1 372 ? 18.304 -2.117 -37.738 1.00 95.00 372 SER A CA 1
ATOM 2941 C C . SER A 1 372 ? 17.099 -2.268 -38.678 1.00 95.00 372 SER A C 1
ATOM 2943 O O . SER A 1 372 ? 16.971 -3.301 -39.329 1.00 95.00 372 SER A O 1
ATOM 2945 N N . THR A 1 373 ? 16.223 -1.262 -38.774 1.00 95.75 373 THR A N 1
ATOM 2946 C CA . THR A 1 373 ? 15.046 -1.280 -39.655 1.00 95.75 373 THR A CA 1
ATOM 2947 C C . THR A 1 373 ? 15.423 -0.773 -41.044 1.00 95.75 373 THR A C 1
ATOM 2949 O O . THR A 1 373 ? 15.865 0.371 -41.211 1.00 95.75 373 THR A O 1
ATOM 2952 N N . ALA A 1 374 ? 15.203 -1.606 -42.059 1.00 93.50 374 ALA A N 1
ATOM 2953 C CA . ALA A 1 374 ? 15.389 -1.218 -43.450 1.00 93.50 374 ALA A CA 1
ATOM 2954 C C . ALA A 1 374 ? 14.212 -0.379 -43.944 1.00 93.50 374 ALA A C 1
ATOM 2956 O O . ALA A 1 374 ? 13.059 -0.664 -43.638 1.00 93.50 374 ALA A O 1
ATOM 2957 N N . ALA A 1 375 ? 14.495 0.667 -44.714 1.00 93.12 375 ALA A N 1
ATOM 2958 C CA . ALA A 1 375 ? 13.460 1.441 -45.391 1.00 93.12 375 ALA A CA 1
ATOM 2959 C C . ALA A 1 375 ? 13.082 0.802 -46.736 1.00 93.12 375 ALA A C 1
ATOM 2961 O O . ALA A 1 375 ? 11.921 0.815 -47.133 1.00 93.12 375 ALA A O 1
ATOM 2962 N N . ASP A 1 376 ? 14.070 0.232 -47.424 1.00 91.50 376 ASP A N 1
ATOM 2963 C CA . ASP A 1 376 ? 13.932 -0.516 -48.672 1.00 91.50 376 ASP A CA 1
ATOM 2964 C C . ASP A 1 376 ? 15.219 -1.341 -48.907 1.00 91.50 376 ASP A C 1
ATOM 2966 O O . ASP A 1 376 ? 16.018 -1.523 -47.988 1.00 91.50 376 ASP A O 1
ATOM 2970 N N . GLY A 1 377 ? 15.439 -1.843 -50.127 1.00 88.75 377 GLY A N 1
ATOM 2971 C CA . GLY A 1 377 ? 16.589 -2.688 -50.461 1.00 88.75 377 GLY A CA 1
ATOM 2972 C C . GLY A 1 377 ? 17.967 -2.049 -50.248 1.00 88.75 377 GLY A C 1
ATOM 2973 O O . GLY A 1 377 ? 18.936 -2.787 -50.095 1.00 88.75 377 GLY A O 1
ATOM 2974 N N . SER A 1 378 ? 18.092 -0.719 -50.199 1.00 86.50 378 SER A N 1
ATOM 2975 C CA . SER A 1 378 ? 19.393 -0.033 -50.100 1.00 86.50 378 SER A CA 1
ATOM 2976 C C . SER A 1 378 ? 19.467 1.080 -49.055 1.00 86.50 378 SER A C 1
ATOM 2978 O O . SER A 1 378 ? 20.478 1.784 -48.980 1.00 86.50 378 SER A O 1
ATOM 2980 N N . HIS A 1 379 ? 18.436 1.239 -48.226 1.00 87.75 379 HIS A N 1
ATOM 2981 C CA . HIS A 1 379 ? 18.364 2.314 -47.239 1.00 87.75 379 HIS A CA 1
ATOM 2982 C C . HIS A 1 379 ? 17.969 1.791 -45.858 1.00 87.75 379 HIS A C 1
ATOM 2984 O O . HIS A 1 379 ? 17.125 0.903 -45.731 1.00 87.75 379 HIS A O 1
ATOM 2990 N N . LEU A 1 380 ? 18.525 2.415 -44.819 1.00 90.12 380 LEU A N 1
ATOM 2991 C CA . LEU A 1 380 ? 18.173 2.188 -43.415 1.00 90.12 380 LEU A CA 1
ATOM 2992 C C . LEU A 1 380 ? 17.587 3.471 -42.815 1.00 90.12 380 LEU A C 1
ATOM 2994 O O . LEU A 1 380 ? 17.899 4.584 -43.254 1.00 90.12 380 LEU A O 1
ATOM 2998 N N . TRP A 1 381 ? 16.762 3.317 -41.783 1.00 93.75 381 TRP A N 1
ATOM 2999 C CA . TRP A 1 381 ? 16.345 4.444 -40.950 1.00 93.75 381 TRP A CA 1
ATOM 3000 C C . TRP A 1 381 ? 17.439 4.832 -39.961 1.00 93.75 381 TRP A C 1
ATOM 3002 O O . TRP A 1 381 ? 18.158 3.972 -39.443 1.00 93.75 381 TRP A O 1
ATOM 3012 N N . ALA A 1 382 ? 17.538 6.122 -39.665 1.00 91.81 382 ALA A N 1
ATOM 3013 C CA . ALA A 1 382 ? 18.509 6.657 -38.728 1.00 91.81 382 ALA A CA 1
ATOM 3014 C C . ALA A 1 382 ? 18.013 7.945 -38.060 1.00 91.81 382 ALA A C 1
ATOM 3016 O O . ALA A 1 382 ? 17.030 8.562 -38.476 1.00 91.81 382 ALA A O 1
ATOM 3017 N N . ILE A 1 383 ? 18.737 8.371 -37.027 1.00 91.94 383 ILE A N 1
ATOM 3018 C CA . ILE A 1 383 ? 18.555 9.682 -36.398 1.00 91.94 383 ILE A CA 1
ATOM 3019 C C . ILE A 1 383 ? 19.829 10.512 -36.483 1.00 91.94 383 ILE A C 1
ATOM 3021 O O . ILE A 1 383 ? 20.941 9.990 -36.408 1.00 91.94 383 ILE A O 1
ATOM 3025 N N . SER A 1 384 ? 19.644 11.820 -36.560 1.00 87.38 384 SER A N 1
ATOM 3026 C CA . SER A 1 384 ? 20.623 12.850 -36.227 1.00 87.38 384 SER A CA 1
ATOM 3027 C C . SER A 1 384 ? 2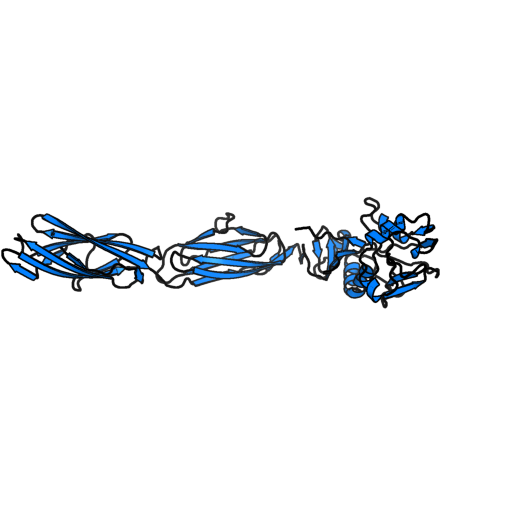0.076 13.693 -35.065 1.00 87.38 384 SER A C 1
ATOM 3029 O O . SER A 1 384 ? 18.921 13.542 -34.654 1.00 87.38 384 SER A O 1
ATOM 3031 N N . LEU A 1 385 ? 20.875 14.612 -34.505 1.00 84.94 385 LEU A N 1
ATOM 3032 C CA . LEU A 1 385 ? 20.377 15.504 -33.439 1.00 84.94 385 LEU A CA 1
ATOM 3033 C C . LEU A 1 385 ? 19.169 16.337 -33.882 1.00 84.94 385 LEU A C 1
ATOM 3035 O O . LEU A 1 385 ? 18.364 16.747 -33.051 1.00 84.94 385 LEU A O 1
ATOM 3039 N N . THR A 1 386 ? 19.038 16.610 -35.178 1.00 81.81 386 THR A N 1
ATOM 3040 C CA . THR A 1 386 ? 17.997 17.491 -35.705 1.00 81.81 386 THR A CA 1
ATOM 3041 C C . THR A 1 386 ? 16.862 16.715 -36.356 1.00 81.81 386 THR A C 1
ATOM 3043 O O . THR A 1 386 ? 15.722 17.162 -36.234 1.00 81.81 386 THR A O 1
ATOM 3046 N N . GLN A 1 387 ? 17.111 15.544 -36.952 1.00 84.12 387 GLN A N 1
ATOM 3047 C CA . GLN A 1 387 ? 16.132 14.860 -37.803 1.00 84.12 387 GLN A CA 1
ATOM 3048 C C . GLN A 1 387 ? 16.030 13.353 -37.518 1.00 84.12 387 GLN A C 1
ATOM 3050 O O . GLN A 1 387 ? 16.983 12.714 -37.078 1.00 84.12 387 GLN A O 1
ATOM 3055 N N . PHE A 1 388 ? 14.846 12.790 -37.767 1.00 85.88 388 PHE A N 1
ATOM 3056 C CA . PHE A 1 388 ? 14.655 11.356 -37.992 1.00 85.88 388 PHE A CA 1
ATOM 3057 C C . PHE A 1 388 ? 14.522 11.179 -39.504 1.00 85.88 388 PHE A C 1
ATOM 3059 O O . PHE A 1 388 ? 13.613 11.757 -40.103 1.00 85.88 388 PHE A O 1
ATOM 3066 N N . GLU A 1 389 ? 15.448 10.461 -40.131 1.00 82.56 389 GLU A N 1
ATOM 3067 C CA . GLU A 1 389 ? 15.596 10.474 -41.586 1.00 82.56 389 GLU A CA 1
ATOM 3068 C C . GLU A 1 389 ? 16.046 9.124 -42.152 1.00 82.56 389 GLU A C 1
ATOM 3070 O O . GLU A 1 389 ? 16.557 8.248 -41.450 1.00 82.56 389 GLU A O 1
ATOM 3075 N N . ARG A 1 390 ? 15.817 8.949 -43.454 1.00 83.50 390 ARG A N 1
ATOM 3076 C CA . ARG A 1 390 ? 16.271 7.783 -44.213 1.00 83.50 390 ARG A CA 1
ATOM 3077 C C . ARG A 1 390 ? 17.661 8.068 -44.769 1.00 83.50 390 ARG A C 1
ATOM 3079 O O . ARG A 1 390 ? 17.829 9.067 -45.466 1.00 83.50 390 ARG A O 1
ATOM 3086 N N . ILE A 1 391 ? 18.616 7.171 -44.535 1.00 75.50 391 ILE A N 1
ATOM 3087 C CA . ILE A 1 391 ? 20.003 7.342 -44.988 1.00 75.50 391 ILE A CA 1
ATOM 3088 C C . ILE A 1 391 ? 20.328 6.409 -46.150 1.00 75.50 391 ILE A C 1
ATOM 3090 O O . ILE A 1 391 ? 19.919 5.246 -46.184 1.00 75.50 391 ILE A O 1
ATOM 3094 N N . TYR A 1 392 ? 21.079 6.951 -47.110 1.00 70.31 392 TYR A N 1
ATOM 3095 C CA . TYR A 1 392 ? 21.571 6.256 -48.295 1.00 70.31 392 TYR A CA 1
ATOM 3096 C C . TYR A 1 392 ? 22.819 5.453 -47.954 1.00 70.31 392 TYR A C 1
ATOM 3098 O O . TYR A 1 392 ? 23.862 6.018 -47.635 1.00 70.31 392 TYR A O 1
ATOM 3106 N N . PHE A 1 393 ? 22.727 4.132 -48.086 1.00 61.41 393 PHE A N 1
ATOM 3107 C CA . PHE A 1 393 ? 23.819 3.234 -47.724 1.00 61.41 393 PHE A CA 1
ATOM 3108 C C . PHE A 1 393 ? 25.025 3.315 -48.691 1.00 61.41 393 PHE A C 1
ATOM 3110 O O . PHE A 1 393 ? 26.129 2.891 -48.369 1.00 61.41 393 PHE A O 1
ATOM 3117 N N . PHE A 1 394 ? 24.850 3.917 -49.875 1.00 55.84 394 PHE A N 1
ATOM 3118 C CA . PHE A 1 394 ? 25.922 4.096 -50.866 1.00 55.84 394 PHE A CA 1
ATOM 3119 C C . PHE A 1 394 ? 26.819 5.323 -50.639 1.00 55.84 394 PHE A C 1
ATOM 3121 O O . PHE A 1 394 ? 27.751 5.542 -51.418 1.00 55.84 394 PHE A O 1
ATOM 3128 N N . LEU A 1 395 ? 26.572 6.128 -49.603 1.00 49.94 395 LEU A N 1
ATOM 3129 C CA . LEU A 1 395 ? 27.481 7.210 -49.248 1.00 49.94 395 LEU A CA 1
ATOM 3130 C C . LEU A 1 395 ? 28.526 6.673 -48.269 1.00 49.94 395 LEU A C 1
ATOM 3132 O O . LEU A 1 395 ? 28.206 6.247 -47.164 1.00 49.94 395 LEU A O 1
ATOM 3136 N N . TYR A 1 396 ? 29.781 6.692 -48.720 1.00 49.22 396 TYR A N 1
ATOM 3137 C CA . TYR A 1 396 ? 30.997 6.554 -47.921 1.00 49.22 396 TYR A CA 1
ATOM 3138 C C . TYR A 1 396 ? 31.040 7.655 -46.848 1.00 49.22 396 TYR A C 1
ATOM 3140 O O . TYR A 1 396 ? 31.828 8.594 -46.947 1.00 49.22 396 TYR A O 1
ATOM 3148 N N . GLU A 1 397 ? 30.178 7.578 -45.843 1.00 57.66 397 GLU A N 1
ATOM 3149 C CA . GLU A 1 397 ? 30.310 8.367 -44.629 1.00 57.66 397 GLU A CA 1
ATOM 3150 C C . GLU A 1 397 ? 31.120 7.529 -43.640 1.00 57.66 397 GLU A C 1
ATOM 3152 O O . GLU A 1 397 ? 30.557 6.674 -42.946 1.00 57.66 397 GLU A O 1
ATOM 3157 N N . PRO A 1 398 ? 32.463 7.685 -43.611 1.00 55.38 398 PRO A N 1
ATOM 3158 C CA . PRO A 1 398 ? 33.229 7.147 -42.503 1.00 55.38 398 PRO A CA 1
ATOM 3159 C C . PRO A 1 398 ? 32.626 7.731 -41.222 1.00 55.38 398 PRO A C 1
ATOM 3161 O O . PRO A 1 398 ? 32.328 8.920 -41.169 1.00 55.38 398 PRO A O 1
ATOM 3164 N N . ASP A 1 399 ? 32.440 6.891 -40.207 1.00 71.44 399 ASP A N 1
ATOM 3165 C CA . ASP A 1 399 ? 31.994 7.272 -38.858 1.00 71.44 399 ASP A CA 1
ATOM 3166 C C . ASP A 1 399 ? 30.483 7.262 -38.572 1.00 71.44 399 ASP A C 1
ATOM 3168 O O . ASP A 1 399 ? 30.058 7.814 -37.550 1.00 71.44 399 ASP A O 1
ATOM 3172 N N . ASN A 1 400 ? 29.680 6.551 -39.373 1.00 84.12 400 ASN A N 1
ATOM 3173 C CA . ASN A 1 400 ? 28.335 6.146 -38.950 1.00 84.12 400 ASN A CA 1
ATOM 3174 C C . ASN A 1 400 ? 28.391 5.396 -37.607 1.00 84.12 400 ASN A C 1
ATOM 3176 O O . ASN A 1 400 ? 29.361 4.695 -37.295 1.00 84.12 400 ASN A O 1
ATOM 3180 N N . ARG A 1 401 ? 27.352 5.559 -36.783 1.00 91.19 401 ARG A N 1
ATOM 3181 C CA . ARG A 1 401 ? 27.310 5.051 -35.404 1.00 91.19 401 ARG A CA 1
ATOM 3182 C C . ARG A 1 401 ? 26.010 4.332 -35.117 1.00 91.19 401 ARG A C 1
ATOM 3184 O O . ARG A 1 401 ? 25.020 4.511 -35.808 1.00 91.19 401 ARG A O 1
ATOM 3191 N N . THR A 1 402 ? 25.978 3.554 -34.050 1.00 92.81 402 THR A N 1
ATOM 3192 C CA . THR A 1 402 ? 24.719 3.143 -33.426 1.00 92.81 402 THR A CA 1
ATOM 3193 C C . THR A 1 402 ? 24.957 2.892 -31.945 1.00 92.81 402 THR A C 1
ATOM 3195 O O . THR A 1 402 ? 26.060 2.498 -31.561 1.00 92.81 402 THR A O 1
ATOM 3198 N N . TYR A 1 403 ? 23.959 3.157 -31.107 1.00 96.12 403 TYR A N 1
ATOM 3199 C CA . TYR A 1 403 ? 24.020 2.784 -29.696 1.00 96.12 403 TYR A CA 1
ATOM 3200 C C . TYR A 1 403 ? 23.457 1.379 -29.550 1.00 96.12 403 TYR A C 1
ATOM 3202 O O . TYR A 1 403 ? 22.280 1.188 -29.847 1.00 96.12 403 TYR A O 1
ATOM 3210 N N . PRO A 1 404 ? 24.249 0.398 -29.092 1.00 98.06 404 PRO A N 1
ATOM 3211 C CA . PRO A 1 404 ? 23.696 -0.886 -28.698 1.00 98.06 404 PRO A CA 1
ATOM 3212 C C . PRO A 1 404 ? 22.608 -0.680 -27.644 1.00 98.06 404 PRO A C 1
ATOM 3214 O O . PRO A 1 404 ? 22.766 0.126 -26.721 1.00 98.06 404 PRO A O 1
ATOM 3217 N N . VAL A 1 405 ? 21.515 -1.421 -27.774 1.00 98.06 405 VAL A N 1
ATOM 3218 C CA . VAL A 1 405 ? 20.434 -1.437 -26.788 1.00 98.06 405 VAL A CA 1
ATOM 3219 C C . VAL A 1 405 ? 20.187 -2.856 -26.289 1.00 98.06 405 VAL A C 1
ATOM 3221 O O . VAL A 1 405 ? 20.584 -3.826 -26.935 1.00 98.06 405 VAL A O 1
ATOM 3224 N N . ARG A 1 406 ? 19.559 -2.994 -25.126 1.00 96.00 406 ARG A N 1
ATOM 3225 C CA . ARG A 1 406 ? 19.055 -4.275 -24.620 1.00 96.00 406 ARG A CA 1
ATOM 3226 C C . ARG A 1 406 ? 17.692 -4.092 -23.983 1.00 96.00 406 ARG A C 1
ATOM 3228 O O . ARG A 1 406 ? 17.415 -3.027 -23.442 1.00 96.00 406 ARG A O 1
ATOM 3235 N N . ASP A 1 407 ? 16.877 -5.134 -23.994 1.00 93.62 407 ASP A N 1
ATOM 3236 C CA . ASP A 1 407 ? 15.579 -5.098 -23.320 1.00 93.62 407 ASP A CA 1
ATOM 3237 C C . ASP A 1 407 ? 15.780 -4.994 -21.805 1.00 93.62 407 ASP A C 1
ATOM 3239 O O . ASP A 1 407 ? 16.699 -5.601 -21.235 1.00 93.62 407 ASP A O 1
ATOM 3243 N N . LEU A 1 408 ? 14.920 -4.211 -21.161 1.00 90.88 408 LEU A N 1
ATOM 3244 C CA . LEU A 1 408 ? 14.751 -4.235 -19.714 1.00 90.88 408 LEU A CA 1
ATOM 3245 C C . LEU A 1 408 ? 13.548 -5.130 -19.438 1.00 90.88 408 LEU A C 1
ATOM 3247 O O . LEU A 1 408 ? 12.473 -4.890 -19.983 1.00 90.88 408 LEU A O 1
ATOM 3251 N N . GLN A 1 409 ? 13.746 -6.197 -18.661 1.00 68.12 409 GLN A N 1
ATOM 3252 C CA . GLN A 1 409 ? 12.647 -7.090 -18.311 1.00 68.12 409 GLN A CA 1
ATOM 3253 C C . GLN A 1 409 ? 11.585 -6.288 -17.555 1.00 68.12 409 GLN A C 1
ATOM 3255 O O . GLN A 1 409 ? 11.888 -5.625 -16.565 1.00 68.12 409 GLN A O 1
ATOM 3260 N N . THR A 1 410 ? 10.342 -6.355 -18.020 1.00 50.34 410 THR A N 1
ATOM 3261 C CA . THR A 1 410 ? 9.203 -6.307 -17.110 1.00 50.34 410 THR A CA 1
ATOM 3262 C C . THR A 1 410 ? 9.275 -7.600 -16.314 1.00 50.34 410 THR A C 1
ATOM 3264 O O . THR A 1 410 ? 9.268 -8.670 -16.925 1.00 50.34 410 THR A O 1
ATOM 3267 N N . GLU A 1 411 ? 9.414 -7.532 -14.991 1.00 38.00 411 GLU A N 1
ATOM 3268 C CA . GLU A 1 411 ? 9.069 -8.694 -14.174 1.00 38.00 411 GLU A CA 1
ATOM 3269 C C . GLU A 1 411 ? 7.634 -9.072 -14.570 1.00 38.00 411 GLU A C 1
ATOM 3271 O O . GLU A 1 411 ? 6.715 -8.259 -14.455 1.00 38.00 411 GLU A O 1
ATOM 3276 N N . GLU A 1 412 ? 7.465 -10.246 -15.180 1.00 26.66 412 GLU A N 1
ATOM 3277 C CA . GLU A 1 412 ? 6.151 -10.873 -15.231 1.00 26.66 412 GLU A CA 1
ATOM 3278 C C . GLU A 1 412 ? 5.732 -11.052 -13.768 1.00 26.66 412 GLU A C 1
ATOM 3280 O O . GLU A 1 412 ? 6.419 -11.746 -13.017 1.00 26.66 412 GLU A O 1
ATOM 3285 N N . LEU A 1 413 ? 4.682 -10.324 -13.376 1.00 29.70 413 LEU A N 1
ATOM 3286 C CA . LEU A 1 413 ? 4.013 -10.410 -12.076 1.00 29.70 413 LEU A CA 1
ATOM 3287 C C . LEU A 1 413 ? 3.683 -11.854 -11.682 1.00 29.70 413 LEU A C 1
ATOM 3289 O O . LEU A 1 413 ? 3.191 -12.604 -12.560 1.00 29.70 413 LEU A O 1
#

Organism: NCBI:txid214856

Secondary structure (DSSP, 8-state):
-EEEE--SEEETT--EEEEEEEEEES-SSSEEEEEEEEESS-EEEEETTEEPPTT--EEEE-SB--SSEEEEEEEEEEEE--BS-SEEEEEEEEEEEETT--EEEEEEEEEEE--PPEEEEEEES-SEEETTSPEEEEEEEEETTB-SEEEEEEEESSSEEEE-TTS-B-SEEEEETT-EEE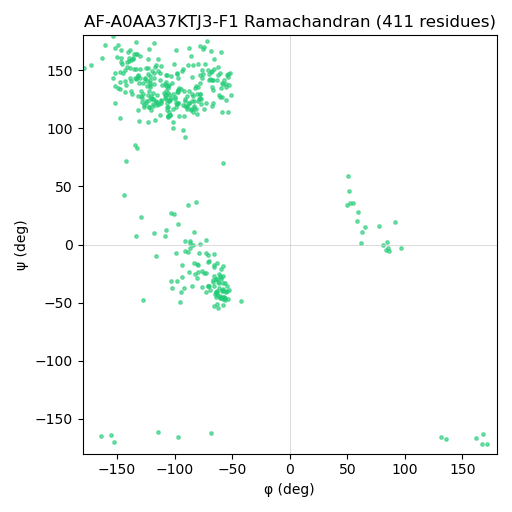EEEEESS-EEEEEEEEEE-SS-EEEEEEEEEEE-GGG-BSSPPSEEEEEETTEEE-TTT--GGGGGG--EEEEE-SS-EEEEPSS-EE--EEES-GGGSTT--B---HHHHTT---HHHHHHHHHH-TTTEEEEHHHHHHHTSSTTSTTSSBPPPHHHHHHHHHTHHHHHHHHHHTTPPPP-TT--EEEEEEEETTEEEEE-SS-EEEEETTS--TT-EE--EEEPPP---